Protein AF-A0A7V3HII3-F1 (afdb_monomer_lite)

Radius of gyration: 33.47 Å; chains: 1; bounding box: 57×45×123 Å

Secondary structure (DSSP, 8-state):
--HHHHHHHHHHHHHHHHS--HHHHHHHHHHHHHHHHHHHHHHHHHHHHHHHHHHHHHHHHHHHHHHTT--TTSHHHHHHHHHHHHHHHHHHHHHHHHHHTTTS--TT---HHHHHHHHHHHHHHHHHHHHHSPPSPPPPTTSTTHHHHHHHHHHHHHHHHHHHHHHHHHHHHHHHHHTTTTTT--HHHHHHHHHHHHHHHHHHHHHHHHHHHHHHHHHHHHHHHHHHHHHHTTS-TTEEEEEEE--TTS-EEEEEEETT--EEEEEEE---SBEEEETTEEEETTEE-SS-HHHHHHHHHHHHHHHHHHHHS----EEEEEEESSSB--TT-EETTEEEEEGGGHHHHHHS-----HHHHHTHHHHHHHHHSPPP-

Foldseek 3Di:
DPPVVVVVVVVVVVCCVPVDPVVVVVVVVVVVVLVVLAVLLVLLLVLQVQLLVLLVVLLVQLVVCVVVVPQLPDCSLVVSLVSLVSSLVSNVVSLVSCVVNVPHCHPVNDDNLVSLVSSLVSVLSSLVSVVSRDDRDADDPFAFLRVLLVVLRVLVVVLSVVLSVLSVVLSVLVVCLVCCVVVVNPPVNNVVSVVVSVVSVVVNVVSNVVSVVVSVQSVLQSVQRNLLRVLQVPLDDQKDKTAFFDDPLGTQGIWIAGLLGAIEGEDEDSDEAEWDDDAQFIDGNNHGDPDTVSVSQVVVLVRLQVLCCVQPVDRWDYAAEYEHAHYHYDPADDHPRHHYYYSVCVSVVVPDDDHHHSSNVVCVVSSNCSRPDDPDD

Sequence (377 aa):
MSDLLWVEMAWYTYWDEVFRPKFWQEEIMVSLKELLADILGLLRGILSILGVLSVGMALLGALIYRLAGLDPRKRQWGNIREMTLLGLLAGVLGLIGQVLGASVKDLLGLPLEVLLILWGLTAIIGLFVLMLIPPRPAPAPTEAGASTRAMAERRMKNLIKVLLVGFAILLVLLSFLVKSQALGIGGIGMFVLLLIIRMGAEFLDKIARRGERAVRRAEKGAYAEEQVGRVLERLGEDFFVIHDIESPYGNIDHLVITREGRIFLLETKSHRGKVTAAGDSILLNGHPMEKDPIEQVLRNVFWLKGRLREVVGREPWVEGIVVFSRALVPKDLIVRGVRVQNLRYLEPILRAKGQGDSYLWESRELIWQALKAKPPK

Structure (mmCIF, N/CA/C/O backbone):
data_AF-A0A7V3HII3-F1
#
_entry.id   AF-A0A7V3HII3-F1
#
loop_
_atom_site.group_PDB
_atom_site.id
_atom_site.type_symbol
_atom_site.label_atom_id
_atom_site.label_alt_id
_atom_site.label_comp_id
_atom_site.label_asym_id
_atom_site.label_entity_id
_atom_site.label_seq_id
_atom_site.pdbx_PDB_ins_code
_atom_site.Cartn_x
_atom_site.Cartn_y
_atom_site.Cartn_z
_atom_site.occupancy
_atom_site.B_iso_or_equiv
_atom_site.auth_seq_id
_atom_site.auth_comp_id
_atom_site.auth_asym_id
_atom_site.auth_atom_id
_atom_site.pdbx_PDB_model_num
ATOM 1 N N . MET A 1 1 ? -19.065 23.161 -89.271 1.00 52.19 1 MET A N 1
ATOM 2 C CA . MET A 1 1 ? -18.740 22.376 -88.054 1.00 52.19 1 MET A CA 1
ATOM 3 C C . MET A 1 1 ? -17.234 22.084 -87.949 1.00 52.19 1 MET A C 1
ATOM 5 O O . MET A 1 1 ? -16.851 21.118 -87.309 1.00 52.19 1 MET A O 1
ATOM 9 N N . SER A 1 2 ? -16.384 22.915 -88.567 1.00 56.84 2 SER A N 1
ATOM 10 C CA . SER A 1 2 ? -14.920 22.771 -88.610 1.00 56.84 2 SER A CA 1
ATOM 11 C C . SER A 1 2 ? -14.188 23.814 -87.765 1.00 56.84 2 SER A C 1
ATOM 13 O O . SER A 1 2 ? -13.071 23.558 -87.343 1.00 56.84 2 SER A O 1
ATOM 15 N N . ASP A 1 3 ? -14.818 24.953 -87.466 1.00 50.69 3 ASP A N 1
ATOM 16 C CA . ASP A 1 3 ? -14.082 26.111 -86.935 1.00 50.69 3 ASP A CA 1
ATOM 17 C C . ASP A 1 3 ? -14.093 26.188 -85.400 1.00 50.69 3 ASP A C 1
ATOM 19 O O . ASP A 1 3 ? -13.239 26.842 -84.814 1.00 50.69 3 ASP A O 1
ATOM 23 N N . LEU A 1 4 ? -14.994 25.459 -84.723 1.00 51.41 4 LEU A N 1
ATOM 24 C CA . LEU A 1 4 ? -14.995 25.369 -83.254 1.00 51.41 4 LEU A CA 1
ATOM 25 C C . LEU A 1 4 ? -13.929 24.403 -82.706 1.00 51.41 4 LEU A C 1
ATOM 27 O O . LEU A 1 4 ? -13.371 24.655 -81.643 1.00 51.41 4 LEU A O 1
ATOM 31 N N . LEU A 1 5 ? -13.603 23.333 -83.440 1.00 52.47 5 LEU A N 1
ATOM 32 C CA . LEU A 1 5 ? -12.605 22.340 -83.016 1.00 52.47 5 LEU A CA 1
ATOM 33 C C . LEU A 1 5 ? -11.172 22.897 -83.039 1.00 52.47 5 LEU A C 1
ATOM 35 O O . LEU A 1 5 ? -10.353 22.519 -82.206 1.00 52.47 5 LEU A O 1
ATOM 39 N N . TRP A 1 6 ? -10.875 23.837 -83.942 1.00 54.56 6 TRP A N 1
ATOM 40 C CA . TRP A 1 6 ? -9.560 24.482 -84.012 1.00 54.56 6 TRP A CA 1
ATOM 41 C C . TRP A 1 6 ? -9.321 25.489 -82.883 1.00 54.56 6 TRP A C 1
ATOM 43 O O . TRP A 1 6 ? -8.192 25.610 -82.411 1.00 54.56 6 TRP A O 1
ATOM 53 N N . VAL A 1 7 ? -10.369 26.167 -82.406 1.00 59.28 7 VAL A N 1
ATOM 54 C CA . VAL A 1 7 ? -10.256 27.114 -81.287 1.00 59.28 7 VAL A CA 1
ATOM 55 C C . VAL A 1 7 ? -10.093 26.377 -79.954 1.00 59.28 7 VAL A C 1
ATOM 57 O O . VAL A 1 7 ? -9.258 26.782 -79.148 1.00 59.28 7 VAL A O 1
ATOM 60 N N . GLU A 1 8 ? -10.792 25.256 -79.739 1.00 54.41 8 GLU A N 1
ATOM 61 C CA . GLU A 1 8 ? -10.582 24.427 -78.541 1.00 54.41 8 GLU A CA 1
ATOM 62 C C . GLU A 1 8 ? -9.209 23.742 -78.526 1.00 54.41 8 GLU A C 1
ATOM 64 O O . GLU A 1 8 ? -8.548 23.753 -77.488 1.00 54.41 8 GLU A O 1
ATOM 69 N N . MET A 1 9 ? -8.728 23.209 -79.659 1.00 56.19 9 MET A N 1
ATOM 70 C CA . MET A 1 9 ? -7.390 22.604 -79.718 1.00 56.19 9 MET A CA 1
ATOM 71 C C . MET A 1 9 ? -6.275 23.628 -79.491 1.00 56.19 9 MET A C 1
ATOM 73 O O . MET A 1 9 ? -5.369 23.349 -78.710 1.00 56.19 9 MET A O 1
ATOM 77 N N . ALA A 1 10 ? -6.355 24.810 -80.114 1.00 59.41 10 ALA A N 1
ATOM 78 C CA . ALA A 1 10 ? -5.353 25.860 -79.943 1.00 59.41 10 ALA A CA 1
ATOM 79 C C . ALA A 1 10 ? -5.325 26.403 -78.506 1.00 59.41 10 ALA A C 1
ATOM 81 O O . ALA A 1 10 ? -4.248 26.680 -77.974 1.00 59.41 10 ALA A O 1
ATOM 82 N N . TRP A 1 11 ? -6.489 26.502 -77.852 1.00 55.56 11 TRP A N 1
ATOM 83 C CA . TRP A 1 11 ? -6.582 26.916 -76.452 1.00 55.56 11 TRP A CA 1
ATOM 84 C C . TRP A 1 11 ? -5.991 25.871 -75.499 1.00 55.56 11 TRP A C 1
ATOM 86 O O . TRP A 1 11 ? -5.287 26.241 -74.562 1.00 55.56 11 TRP A O 1
ATOM 96 N N . TYR A 1 12 ? -6.204 24.576 -75.762 1.00 53.09 12 TYR A N 1
ATOM 97 C CA . TYR A 1 12 ? -5.646 23.492 -74.947 1.00 53.09 12 TYR A CA 1
ATOM 98 C C . TYR A 1 12 ? -4.119 23.374 -75.086 1.00 53.09 12 TYR A C 1
ATOM 100 O O . TYR A 1 12 ? -3.435 23.214 -74.078 1.00 53.09 12 TYR A O 1
ATOM 108 N N . THR A 1 13 ? -3.560 23.520 -76.294 1.00 59.03 13 THR A N 1
ATOM 109 C CA . THR A 1 13 ? -2.096 23.533 -76.495 1.00 59.03 13 THR A CA 1
ATOM 110 C C . THR A 1 13 ? -1.434 24.789 -75.931 1.00 59.03 13 THR A C 1
ATOM 112 O O . THR A 1 13 ? -0.375 24.688 -75.319 1.00 59.03 13 THR A O 1
ATOM 115 N N . TYR A 1 14 ? -2.072 25.959 -76.057 1.00 58.00 14 TYR A N 1
ATOM 116 C CA . TYR A 1 14 ? -1.549 27.204 -75.486 1.00 58.00 14 TYR A CA 1
ATOM 117 C C . TYR A 1 14 ? -1.558 27.172 -73.951 1.00 58.00 14 TYR A C 1
ATOM 119 O O . TYR A 1 14 ? -0.602 27.606 -73.314 1.00 58.00 14 TYR A O 1
ATOM 127 N N . TRP A 1 15 ? -2.599 26.604 -73.332 1.00 52.06 15 TRP A N 1
ATOM 128 C CA . TRP A 1 15 ? -2.638 26.439 -71.878 1.00 52.06 15 TRP A CA 1
ATOM 129 C C . TRP A 1 15 ? -1.616 25.419 -71.357 1.00 52.06 15 TRP A C 1
ATOM 131 O O . TRP A 1 15 ? -1.012 25.667 -70.315 1.00 52.06 15 TRP A O 1
ATOM 141 N N . ASP A 1 16 ? -1.370 24.310 -72.060 1.00 55.31 16 ASP A N 1
ATOM 142 C CA . ASP A 1 16 ? -0.422 23.283 -71.595 1.00 55.31 16 ASP A CA 1
ATOM 143 C C . ASP A 1 16 ? 1.056 23.694 -71.806 1.00 55.31 16 ASP A C 1
ATOM 145 O O . ASP A 1 16 ? 1.913 23.296 -71.019 1.00 55.31 16 ASP A O 1
ATOM 149 N N . GLU A 1 17 ? 1.370 24.560 -72.782 1.00 57.12 17 GLU A N 1
ATOM 150 C CA . GLU A 1 17 ? 2.717 25.146 -72.951 1.00 57.12 17 GLU A CA 1
ATOM 151 C C . GLU A 1 17 ? 2.989 26.336 -72.016 1.00 57.12 17 GLU A C 1
ATOM 153 O O . GLU A 1 17 ? 4.105 26.482 -71.515 1.00 57.12 17 GLU A O 1
ATOM 158 N N . VAL A 1 18 ? 1.986 27.177 -71.738 1.00 57.38 18 VAL A N 1
ATOM 159 C CA . VAL A 1 18 ? 2.165 28.397 -70.926 1.00 57.38 18 VAL A CA 1
ATOM 160 C C . VAL A 1 18 ? 2.066 28.119 -69.420 1.00 57.38 18 VAL A C 1
ATOM 162 O O . VAL A 1 18 ? 2.774 28.750 -68.637 1.00 57.38 18 VAL A O 1
ATOM 165 N N . PHE A 1 19 ? 1.230 27.164 -68.988 1.00 52.34 19 PHE A N 1
ATOM 166 C CA . PHE A 1 19 ? 0.984 26.893 -67.560 1.00 52.34 19 PHE A CA 1
ATOM 167 C C . PHE A 1 19 ? 1.615 25.611 -67.018 1.00 52.34 19 PHE A C 1
ATOM 169 O O . PHE A 1 19 ? 1.491 25.329 -65.821 1.00 52.34 19 PHE A O 1
ATOM 176 N N . ARG A 1 20 ? 2.346 24.857 -67.842 1.00 53.59 20 ARG A N 1
ATOM 177 C CA . ARG A 1 20 ? 3.056 23.657 -67.397 1.00 53.59 20 ARG A CA 1
ATOM 178 C C . ARG A 1 20 ? 4.571 23.799 -67.548 1.00 53.59 20 ARG A C 1
ATOM 180 O O . ARG A 1 20 ? 5.195 23.011 -68.261 1.00 53.59 20 ARG A O 1
ATOM 187 N N . PRO A 1 21 ? 5.230 24.722 -66.820 1.00 55.31 21 PRO A N 1
ATOM 188 C CA . PRO A 1 21 ? 6.665 24.626 -66.665 1.00 55.31 21 PRO A CA 1
ATOM 189 C C . PRO A 1 21 ? 6.956 23.438 -65.737 1.00 55.31 21 PRO A C 1
ATOM 191 O O . PRO A 1 21 ? 7.185 23.601 -64.539 1.00 55.31 21 PRO A O 1
ATOM 194 N N . LYS A 1 22 ? 6.939 22.217 -66.288 1.00 54.06 22 LYS A N 1
ATOM 195 C CA . LYS A 1 22 ? 7.401 20.997 -65.603 1.00 54.06 22 LYS A CA 1
ATOM 196 C C . LYS A 1 22 ? 8.777 21.221 -64.973 1.00 54.06 22 LYS A C 1
ATOM 198 O O . LYS A 1 22 ? 9.022 20.761 -63.868 1.00 54.06 22 LYS A O 1
ATOM 203 N N . PHE A 1 23 ? 9.612 22.012 -65.646 1.00 51.09 23 PHE A N 1
ATOM 204 C CA . PHE A 1 23 ? 10.942 22.394 -65.191 1.00 51.09 23 PHE A CA 1
ATOM 205 C C . PHE A 1 23 ? 10.917 23.192 -63.876 1.00 51.09 23 PHE A C 1
ATOM 207 O O . PHE A 1 23 ? 11.574 22.809 -62.916 1.00 51.09 23 PHE A O 1
ATOM 214 N N . TRP A 1 24 ? 10.080 24.234 -63.781 1.00 53.16 24 TRP A N 1
ATOM 215 C CA . TRP A 1 24 ? 9.967 25.047 -62.564 1.00 53.16 24 TRP A CA 1
ATOM 216 C C . TRP A 1 24 ? 9.279 24.296 -61.423 1.00 53.16 24 TRP A C 1
ATOM 218 O O . TRP A 1 24 ? 9.654 24.466 -60.268 1.00 53.16 24 TRP A O 1
ATOM 228 N N . GLN A 1 25 ? 8.292 23.441 -61.716 1.00 59.06 25 GLN A N 1
ATOM 229 C CA . GLN A 1 25 ? 7.676 22.610 -60.680 1.00 59.06 25 GLN A CA 1
ATOM 230 C C . GLN A 1 25 ? 8.650 21.567 -60.124 1.00 59.06 25 GLN A C 1
ATOM 232 O O . GLN A 1 25 ? 8.651 21.347 -58.919 1.00 59.06 25 GLN A O 1
ATOM 237 N N . GLU A 1 26 ? 9.495 20.951 -60.951 1.00 60.66 26 GLU A N 1
ATOM 238 C CA . GLU A 1 26 ? 10.495 19.989 -60.477 1.00 60.66 26 GLU A CA 1
ATOM 239 C C . GLU A 1 26 ? 11.615 20.669 -59.676 1.00 60.66 26 GLU A C 1
ATOM 241 O O . GLU A 1 26 ? 11.907 20.211 -58.573 1.00 60.66 26 GLU A O 1
ATOM 246 N N . GLU A 1 27 ? 12.167 21.796 -60.137 1.00 68.69 27 GLU A N 1
ATOM 247 C CA . GLU A 1 27 ? 13.209 22.547 -59.410 1.00 68.69 27 GLU A CA 1
ATOM 248 C C . GLU A 1 27 ? 12.710 23.112 -58.074 1.00 68.69 27 GLU A C 1
ATOM 250 O O . GLU A 1 27 ? 13.368 22.951 -57.044 1.00 68.69 27 GLU A O 1
ATOM 255 N N . ILE A 1 28 ? 11.514 23.714 -58.054 1.00 71.38 28 ILE A N 1
ATOM 256 C CA . ILE A 1 28 ? 10.907 24.228 -56.819 1.00 71.38 28 ILE A CA 1
ATOM 257 C C . ILE A 1 28 ? 10.617 23.071 -55.861 1.00 71.38 28 ILE A C 1
ATOM 259 O O . ILE A 1 28 ? 10.887 23.185 -54.669 1.00 71.38 28 ILE A O 1
ATOM 263 N N . MET A 1 29 ? 10.111 21.938 -56.355 1.00 67.81 29 MET A N 1
ATOM 264 C CA . MET A 1 29 ? 9.840 20.771 -55.512 1.00 67.81 29 MET A CA 1
ATOM 265 C C . MET A 1 29 ? 11.118 20.108 -54.988 1.00 67.81 29 MET A C 1
ATOM 267 O O . MET A 1 29 ? 11.094 19.573 -53.881 1.00 67.81 29 MET A O 1
ATOM 271 N N . VAL A 1 30 ? 12.222 20.129 -55.739 1.00 73.50 30 VAL A N 1
ATOM 272 C CA . VAL A 1 30 ? 13.539 19.662 -55.274 1.00 73.50 30 VAL A CA 1
ATOM 273 C C . VAL A 1 30 ? 14.084 20.602 -54.200 1.00 73.50 30 VAL A C 1
ATOM 275 O O . VAL A 1 30 ? 14.392 20.138 -53.105 1.00 73.50 30 VAL A O 1
ATOM 278 N N . SER A 1 31 ? 14.079 21.915 -54.440 1.00 78.38 31 SER A N 1
ATOM 279 C CA . SER A 1 31 ? 14.526 22.917 -53.462 1.00 78.38 31 SER A CA 1
ATOM 280 C C . SER A 1 31 ? 13.688 22.895 -52.176 1.00 78.38 31 SER A C 1
ATOM 282 O O . SER A 1 31 ? 14.228 22.953 -51.072 1.00 78.38 31 SER A O 1
ATOM 284 N N . LEU A 1 32 ? 12.366 22.718 -52.283 1.00 75.62 32 LEU A N 1
ATOM 285 C CA . LEU A 1 32 ? 11.482 22.598 -51.122 1.00 75.62 32 LEU A CA 1
ATOM 286 C C . LEU A 1 32 ? 11.749 21.308 -50.333 1.00 75.62 32 LEU A C 1
ATOM 288 O O . LEU A 1 32 ? 11.683 21.316 -49.106 1.00 75.62 32 LEU A O 1
ATOM 292 N N . LYS A 1 33 ? 12.055 20.198 -51.020 1.00 76.38 33 LYS A N 1
ATOM 293 C CA . LYS A 1 33 ? 12.444 18.930 -50.381 1.00 76.38 33 LYS A CA 1
ATOM 294 C C . LYS A 1 33 ? 13.778 19.054 -49.650 1.00 76.38 33 LYS A C 1
ATOM 296 O O . LYS A 1 33 ? 13.877 18.539 -48.541 1.00 76.38 33 LYS A O 1
ATOM 301 N N . GLU A 1 34 ? 14.761 19.733 -50.234 1.00 77.88 34 GLU A N 1
ATOM 302 C CA . GLU A 1 34 ? 16.060 20.003 -49.604 1.00 77.88 34 GLU A CA 1
ATOM 303 C C . GLU A 1 34 ? 15.912 20.917 -48.382 1.00 77.88 34 GLU A C 1
ATOM 305 O O . GLU A 1 34 ? 16.383 20.583 -47.298 1.00 77.88 34 GLU A O 1
ATOM 310 N N . LEU A 1 35 ? 15.142 22.002 -48.502 1.00 77.25 35 LEU A N 1
ATOM 311 C CA . LEU A 1 35 ? 14.843 22.898 -47.384 1.00 77.25 35 LEU A CA 1
ATOM 312 C C . LEU A 1 35 ? 14.106 22.169 -46.245 1.00 77.25 35 LEU A C 1
ATOM 314 O O . LEU A 1 35 ? 14.447 22.319 -45.072 1.00 77.25 35 LEU A O 1
ATOM 318 N N . LEU A 1 36 ? 13.092 21.360 -46.572 1.00 75.31 36 LEU A N 1
ATOM 319 C CA . LEU A 1 36 ? 12.364 20.554 -45.587 1.00 75.31 36 LEU A CA 1
ATOM 320 C C . LEU A 1 36 ? 13.270 19.511 -44.932 1.00 75.31 36 LEU A C 1
ATOM 322 O O . LEU A 1 36 ? 13.159 19.282 -43.727 1.00 75.31 36 LEU A O 1
ATOM 326 N N . ALA A 1 37 ? 14.160 18.891 -45.704 1.00 72.00 37 ALA A N 1
ATOM 327 C CA . ALA A 1 37 ? 15.158 17.967 -45.195 1.00 72.00 37 ALA A CA 1
ATOM 328 C C . ALA A 1 37 ? 16.065 18.659 -44.167 1.00 72.00 37 ALA A C 1
ATOM 330 O O . ALA A 1 37 ? 16.159 18.169 -43.042 1.00 72.00 37 ALA A O 1
ATOM 331 N N . ASP A 1 38 ? 16.625 19.825 -44.490 1.00 74.06 38 ASP A N 1
ATOM 332 C CA . ASP A 1 38 ? 17.500 20.589 -43.594 1.00 74.06 38 ASP A CA 1
ATOM 333 C C . ASP A 1 38 ? 16.783 21.045 -42.315 1.00 74.06 38 ASP A C 1
ATOM 335 O O . ASP A 1 38 ? 17.309 20.879 -41.210 1.00 74.06 38 ASP A O 1
ATOM 339 N N . ILE A 1 39 ? 15.546 21.543 -42.431 1.00 77.44 39 ILE A N 1
ATOM 340 C CA . ILE A 1 39 ? 14.723 21.931 -41.274 1.00 77.44 39 ILE A CA 1
ATOM 341 C C . ILE A 1 39 ? 14.464 20.723 -40.367 1.00 77.44 39 ILE A C 1
ATOM 343 O O . ILE A 1 39 ? 14.595 20.820 -39.143 1.00 77.44 39 ILE A O 1
ATOM 347 N N . LEU A 1 40 ? 14.117 19.569 -40.944 1.00 72.62 40 LEU A N 1
ATOM 348 C CA . LEU A 1 40 ? 13.891 18.341 -40.184 1.00 72.62 40 LEU A CA 1
ATOM 349 C C . LEU A 1 40 ? 15.184 17.829 -39.535 1.00 72.62 40 LEU A C 1
ATOM 351 O O . LEU A 1 40 ? 15.140 17.385 -38.387 1.00 72.62 40 LEU A O 1
ATOM 355 N N . GLY A 1 41 ? 16.326 17.914 -40.221 1.00 69.25 41 GLY A N 1
ATOM 356 C CA . GLY A 1 41 ? 17.641 17.572 -39.671 1.00 69.25 41 GLY A CA 1
ATOM 357 C C . GLY A 1 41 ? 18.008 18.438 -38.466 1.00 69.25 41 GLY A C 1
ATOM 358 O O . GLY A 1 41 ? 18.381 17.922 -37.408 1.00 69.25 41 GLY A O 1
ATOM 359 N N . LEU A 1 42 ? 17.803 19.749 -38.584 1.00 75.25 42 LEU A N 1
ATOM 360 C CA . LEU A 1 42 ? 18.062 20.716 -37.522 1.00 75.25 42 LEU A CA 1
ATOM 361 C C . LEU A 1 42 ? 17.140 20.496 -36.313 1.00 75.25 42 LEU A C 1
ATOM 363 O O . LEU A 1 42 ? 17.613 20.448 -35.176 1.00 75.25 42 LEU A O 1
ATOM 367 N N . LEU A 1 43 ? 15.843 20.264 -36.544 1.00 75.31 43 LEU A N 1
ATOM 368 C CA . LEU A 1 43 ? 14.875 19.969 -35.484 1.00 75.31 43 LEU A CA 1
ATOM 369 C C . LEU A 1 43 ? 15.263 18.710 -34.690 1.00 75.31 43 LEU A C 1
ATOM 371 O O . LEU A 1 43 ? 15.206 18.704 -33.460 1.00 75.31 43 LEU A O 1
ATOM 375 N N . ARG A 1 44 ? 15.696 17.646 -35.376 1.00 73.38 44 ARG A N 1
ATOM 376 C CA . ARG A 1 44 ? 16.127 16.386 -34.741 1.00 73.38 44 ARG A CA 1
ATOM 377 C C . ARG A 1 44 ? 17.391 16.561 -33.906 1.00 73.38 44 ARG A C 1
ATOM 379 O O . ARG A 1 44 ? 17.459 16.035 -32.792 1.00 73.38 44 ARG A O 1
ATOM 386 N N . GLY A 1 45 ? 18.367 17.316 -34.414 1.00 68.62 45 GLY A N 1
ATOM 387 C CA . GLY A 1 45 ? 19.585 17.656 -33.676 1.00 68.62 45 GLY A CA 1
ATOM 388 C C . GLY A 1 45 ? 19.282 18.451 -32.404 1.00 68.62 45 GLY A C 1
ATOM 389 O O . GLY A 1 45 ? 19.779 18.114 -31.330 1.00 68.62 45 GLY A O 1
ATOM 390 N N . ILE A 1 46 ? 18.387 19.438 -32.496 1.00 77.75 46 ILE A N 1
ATOM 391 C CA . ILE A 1 46 ? 17.936 20.235 -31.347 1.00 77.75 46 ILE A CA 1
ATOM 392 C C . ILE A 1 46 ? 17.220 19.364 -30.314 1.00 77.75 46 ILE A C 1
ATOM 394 O O . ILE A 1 46 ? 17.574 19.410 -29.137 1.00 77.75 46 ILE A O 1
ATOM 398 N N . LEU A 1 47 ? 16.250 18.543 -30.732 1.00 76.06 47 LEU A N 1
ATOM 399 C CA . LEU A 1 47 ? 15.543 17.623 -29.830 1.00 76.06 47 LEU A CA 1
ATOM 400 C C . LEU A 1 47 ? 16.513 16.682 -29.116 1.00 76.06 47 LEU A C 1
ATOM 402 O O . LEU A 1 47 ? 16.351 16.404 -27.925 1.00 76.06 47 LEU A O 1
ATOM 406 N N . SER A 1 48 ? 17.555 16.256 -29.829 1.00 70.81 48 SER A N 1
ATOM 407 C CA . SER A 1 48 ? 18.562 15.374 -29.273 1.00 70.81 48 SER A CA 1
ATOM 408 C C . SER A 1 48 ? 19.396 16.059 -28.183 1.00 70.81 48 SER A C 1
ATOM 410 O O . SER A 1 48 ? 19.526 15.552 -27.068 1.00 70.81 48 SER A O 1
ATOM 412 N N . ILE A 1 49 ? 19.910 17.254 -28.467 1.00 76.25 49 ILE A N 1
ATOM 413 C CA . ILE A 1 49 ? 20.686 18.046 -27.503 1.00 76.25 49 ILE A CA 1
ATOM 414 C C . ILE A 1 49 ? 19.826 18.412 -26.285 1.00 76.25 49 ILE A C 1
ATOM 416 O O . ILE A 1 49 ? 20.270 18.272 -25.145 1.00 76.25 49 ILE A O 1
ATOM 420 N N . LEU A 1 50 ? 18.573 18.818 -26.511 1.00 78.62 50 LEU A N 1
ATOM 421 C CA . LEU A 1 50 ? 17.628 19.145 -25.443 1.00 78.62 50 LEU A CA 1
ATOM 422 C C . LEU A 1 50 ? 17.365 17.951 -24.523 1.00 78.62 50 LEU A C 1
ATOM 424 O O . LEU A 1 50 ? 17.300 18.131 -23.307 1.00 78.62 50 LEU A O 1
ATOM 428 N N . GLY A 1 51 ? 17.246 16.738 -25.068 1.00 74.44 51 GLY A N 1
ATOM 429 C CA . GLY A 1 51 ? 17.048 15.543 -24.253 1.00 74.44 51 GLY A CA 1
ATOM 430 C C . GLY A 1 51 ? 18.241 15.245 -23.338 1.00 74.44 51 GLY A C 1
ATOM 431 O O . GLY A 1 51 ? 18.046 15.035 -22.138 1.00 74.44 51 GLY A O 1
ATOM 432 N N . VAL A 1 52 ? 19.471 15.319 -23.864 1.00 75.81 52 VAL A N 1
ATOM 433 C CA . VAL A 1 52 ? 20.708 15.120 -23.082 1.00 75.81 52 VAL A CA 1
ATOM 434 C C . VAL A 1 52 ? 20.848 16.182 -21.991 1.00 75.81 52 VAL A C 1
ATOM 436 O O . VAL A 1 52 ? 21.051 15.847 -20.822 1.00 75.81 52 VAL A O 1
ATOM 439 N N . LEU A 1 53 ? 20.690 17.461 -22.346 1.00 82.94 53 LEU A N 1
ATOM 440 C CA . LEU A 1 53 ? 20.794 18.571 -21.396 1.00 82.94 53 LEU A CA 1
ATOM 441 C C . LEU A 1 53 ? 19.727 18.482 -20.303 1.00 82.94 53 LEU A C 1
ATOM 443 O O . LEU A 1 53 ? 20.034 18.686 -19.131 1.00 82.94 53 LEU A O 1
ATOM 447 N N . SER A 1 54 ? 18.487 18.140 -20.658 1.00 81.19 54 SER A N 1
ATOM 448 C CA . SER A 1 54 ? 17.386 18.047 -19.697 1.00 81.19 54 SER A CA 1
ATOM 449 C C . SER A 1 54 ? 17.613 16.925 -18.680 1.00 81.19 54 SER A C 1
ATOM 451 O O . SER A 1 54 ? 17.476 17.145 -17.475 1.00 81.19 54 SER A O 1
ATOM 453 N N . VAL A 1 55 ? 18.058 15.746 -19.133 1.00 77.25 55 VAL A N 1
ATOM 454 C CA . VAL A 1 55 ? 18.418 14.636 -18.236 1.00 77.25 55 VAL A CA 1
ATOM 455 C C . VAL A 1 55 ? 19.648 14.971 -17.384 1.00 77.25 55 VAL A C 1
ATOM 457 O O . VAL A 1 55 ? 19.650 14.688 -16.186 1.00 77.25 55 VAL A O 1
ATOM 460 N N . GLY A 1 56 ? 20.669 15.617 -17.957 1.00 75.12 56 GLY A N 1
ATOM 461 C CA . GLY A 1 56 ? 21.857 16.064 -17.222 1.00 75.12 56 GLY A CA 1
ATOM 462 C C . GLY A 1 56 ? 21.528 17.083 -16.124 1.00 75.12 56 GLY A C 1
ATOM 463 O O . GLY A 1 56 ? 21.973 16.941 -14.985 1.00 75.12 56 GLY A O 1
ATOM 464 N N . MET A 1 57 ? 20.673 18.061 -16.426 1.00 82.56 57 MET A N 1
ATOM 465 C CA . MET A 1 57 ? 20.180 19.035 -15.446 1.00 82.56 57 MET A CA 1
ATOM 466 C C . MET A 1 57 ? 19.323 18.375 -14.364 1.00 82.56 57 MET A C 1
ATOM 468 O O . MET A 1 57 ? 19.444 18.719 -13.186 1.00 82.56 57 MET A O 1
ATOM 472 N N . ALA A 1 58 ? 18.491 17.398 -14.731 1.00 78.62 58 ALA A N 1
ATOM 473 C CA . ALA A 1 58 ? 17.706 16.637 -13.768 1.00 78.62 58 ALA A CA 1
ATOM 474 C C . ALA A 1 58 ? 18.596 15.801 -12.828 1.00 78.62 58 ALA A C 1
ATOM 476 O O . ALA A 1 58 ? 18.317 15.733 -11.631 1.00 78.62 58 ALA A O 1
ATOM 477 N N . LEU A 1 59 ? 19.695 15.227 -13.334 1.00 76.19 59 LEU A N 1
ATOM 478 C CA . LEU A 1 59 ? 20.695 14.527 -12.523 1.00 76.19 59 LEU A CA 1
ATOM 479 C C . LEU A 1 59 ? 21.366 15.465 -11.524 1.00 76.19 59 LEU A C 1
ATOM 481 O O . LEU A 1 59 ? 21.420 15.152 -10.333 1.00 76.19 59 LEU A O 1
ATOM 485 N N . LEU A 1 60 ? 21.844 16.616 -12.000 1.00 78.94 60 LEU A N 1
ATOM 486 C CA . LEU A 1 60 ? 22.486 17.618 -11.156 1.00 78.94 60 LEU A CA 1
ATOM 487 C C . LEU A 1 60 ? 21.529 18.099 -10.056 1.00 78.94 60 LEU A C 1
ATOM 489 O O . LEU A 1 60 ? 21.886 18.104 -8.880 1.00 78.94 60 LEU A O 1
ATOM 493 N N . GLY A 1 61 ? 20.285 18.422 -10.420 1.00 76.94 61 GLY A N 1
ATOM 494 C CA . GLY A 1 61 ? 19.251 18.831 -9.471 1.00 76.94 61 GLY A CA 1
ATOM 495 C C . GLY A 1 61 ? 18.921 17.744 -8.446 1.00 76.94 61 GLY A C 1
ATOM 496 O O . GLY A 1 61 ? 18.853 18.030 -7.252 1.00 76.94 61 GLY A O 1
ATOM 497 N N . ALA A 1 62 ? 18.790 16.485 -8.878 1.00 74.50 62 ALA A N 1
ATOM 498 C CA . ALA A 1 62 ? 18.546 15.358 -7.980 1.00 74.50 62 ALA A CA 1
ATOM 499 C C . ALA A 1 62 ? 19.697 15.141 -6.983 1.00 74.50 62 ALA A C 1
ATOM 501 O O . ALA A 1 62 ? 19.443 14.898 -5.802 1.00 74.50 62 ALA A O 1
ATOM 502 N N . LEU A 1 63 ? 20.952 15.253 -7.432 1.00 72.12 63 LEU A N 1
ATOM 503 C CA . LEU A 1 63 ? 22.138 15.163 -6.573 1.00 72.12 63 LEU A CA 1
ATOM 504 C C . LEU A 1 63 ? 22.181 16.300 -5.551 1.00 72.12 63 LEU A C 1
ATOM 506 O O . LEU A 1 63 ? 22.336 16.032 -4.361 1.00 72.12 63 LEU A O 1
ATOM 510 N N . ILE A 1 64 ? 21.978 17.547 -5.991 1.00 78.88 64 ILE A N 1
ATOM 511 C CA . ILE A 1 64 ? 21.959 18.725 -5.112 1.00 78.88 64 ILE A CA 1
ATOM 512 C C . ILE A 1 64 ? 20.873 18.578 -4.047 1.00 78.88 64 ILE A C 1
ATOM 514 O O . ILE A 1 64 ? 21.151 18.739 -2.862 1.00 78.88 64 ILE A O 1
ATOM 518 N N . TYR A 1 65 ? 19.645 18.231 -4.436 1.00 82.19 65 TYR A N 1
ATOM 519 C CA . TYR A 1 65 ? 18.543 18.080 -3.483 1.00 82.19 65 TYR A CA 1
ATOM 520 C C . TYR A 1 65 ? 18.785 16.954 -2.487 1.00 82.19 65 TYR A C 1
ATOM 522 O O . TYR A 1 65 ? 18.416 17.077 -1.319 1.00 82.19 65 TYR A O 1
ATOM 530 N N . ARG A 1 66 ? 19.432 15.873 -2.926 1.00 74.31 66 ARG A N 1
ATOM 531 C CA . ARG A 1 66 ? 19.775 14.756 -2.053 1.00 74.31 66 ARG A CA 1
ATOM 532 C C . ARG A 1 66 ? 20.884 15.115 -1.066 1.00 74.31 66 ARG A C 1
ATOM 534 O O . ARG A 1 66 ? 20.750 14.788 0.108 1.00 74.31 66 ARG A O 1
ATOM 541 N N . LEU A 1 67 ? 21.930 15.813 -1.513 1.00 72.25 67 LEU A N 1
ATOM 542 C CA . LEU A 1 67 ? 23.006 16.314 -0.648 1.00 72.25 67 LEU A CA 1
ATOM 543 C C . LEU A 1 67 ? 22.499 17.368 0.344 1.00 72.25 67 LEU A C 1
ATOM 545 O O . LEU A 1 67 ? 22.917 17.379 1.495 1.00 72.25 67 LEU A O 1
ATOM 549 N N . ALA A 1 68 ? 21.549 18.202 -0.078 1.00 78.81 68 ALA A N 1
ATOM 550 C CA . ALA A 1 68 ? 20.903 19.201 0.767 1.00 78.81 68 ALA A CA 1
ATOM 551 C C . ALA A 1 68 ? 19.830 18.621 1.712 1.00 78.81 68 ALA A C 1
ATOM 553 O O . ALA A 1 68 ? 19.206 19.379 2.452 1.00 78.81 68 ALA A O 1
ATOM 554 N N . GLY A 1 69 ? 19.562 17.307 1.672 1.00 75.81 69 GLY A N 1
ATOM 555 C CA . GLY A 1 69 ? 18.553 16.666 2.522 1.00 75.81 69 GLY A CA 1
ATOM 556 C C . GLY A 1 69 ? 17.124 17.169 2.281 1.00 75.81 69 GLY A C 1
ATOM 557 O O . GLY A 1 69 ? 16.325 17.238 3.213 1.00 75.81 69 GLY A O 1
ATOM 558 N N . LEU A 1 70 ? 16.792 17.567 1.048 1.00 77.81 70 LEU A N 1
ATOM 559 C CA . LEU A 1 70 ? 15.502 18.177 0.731 1.00 77.81 70 LEU A CA 1
ATOM 560 C C . LEU A 1 70 ? 14.344 17.188 0.951 1.00 77.81 70 LEU A C 1
ATOM 562 O O . LEU A 1 70 ? 14.337 16.101 0.369 1.00 77.81 70 LEU A O 1
ATOM 566 N N . ASP A 1 71 ? 13.326 17.602 1.715 1.00 72.62 71 ASP A N 1
ATOM 567 C CA . ASP A 1 71 ? 12.129 16.788 1.979 1.00 72.62 71 ASP A CA 1
ATOM 568 C C . ASP A 1 71 ? 11.515 16.246 0.661 1.00 72.62 71 ASP A C 1
ATOM 570 O O . ASP A 1 71 ? 11.173 17.037 -0.232 1.00 72.62 71 ASP A O 1
ATOM 574 N N . PRO A 1 72 ? 11.336 14.913 0.526 1.00 66.88 72 PRO A N 1
ATOM 575 C CA . PRO A 1 72 ? 10.736 14.276 -0.651 1.00 66.88 72 PRO A CA 1
ATOM 576 C C . PRO A 1 72 ? 9.323 14.767 -0.999 1.00 66.88 72 PRO A C 1
ATOM 578 O O . PRO A 1 72 ? 8.842 14.551 -2.110 1.00 66.88 72 PRO A O 1
ATOM 581 N N . ARG A 1 73 ? 8.619 15.405 -0.055 1.00 63.03 73 ARG A N 1
ATOM 582 C CA . ARG A 1 73 ? 7.257 15.929 -0.250 1.00 63.03 73 ARG A CA 1
ATOM 583 C C . ARG A 1 73 ? 7.223 17.227 -1.050 1.00 63.03 73 ARG A C 1
ATOM 585 O O . ARG A 1 73 ? 6.143 17.630 -1.485 1.00 63.03 73 ARG A O 1
ATOM 592 N N . LYS A 1 74 ? 8.361 17.901 -1.239 1.00 76.56 74 LYS A N 1
ATOM 593 C CA . LYS A 1 74 ? 8.364 19.191 -1.922 1.00 76.56 74 LYS A CA 1
ATOM 594 C C . LYS A 1 74 ? 8.168 19.053 -3.434 1.00 76.56 74 LYS A C 1
ATOM 596 O O . LYS A 1 74 ? 8.640 18.112 -4.071 1.00 76.56 74 LYS A O 1
ATOM 601 N N . ARG A 1 75 ? 7.506 20.055 -4.022 1.00 80.19 75 ARG A N 1
ATOM 602 C CA . ARG A 1 75 ? 7.187 20.133 -5.459 1.00 80.19 75 ARG A CA 1
ATOM 603 C C . ARG A 1 75 ? 8.425 20.004 -6.358 1.00 80.19 75 ARG A C 1
ATOM 605 O O . ARG A 1 75 ? 8.312 19.473 -7.456 1.00 80.19 75 ARG A O 1
ATOM 612 N N . GLN A 1 76 ? 9.598 20.422 -5.879 1.00 81.25 76 GLN A N 1
ATOM 613 C CA . GLN A 1 76 ? 10.870 20.358 -6.602 1.00 81.25 76 GLN A CA 1
ATOM 614 C C . GLN A 1 76 ? 11.204 18.946 -7.115 1.00 81.25 76 GLN A C 1
ATOM 616 O O . GLN A 1 76 ? 11.644 18.806 -8.252 1.00 81.25 76 GLN A O 1
ATOM 621 N N . TRP A 1 77 ? 10.932 17.890 -6.340 1.00 77.75 77 TRP A N 1
ATOM 622 C CA . TRP A 1 77 ? 11.137 16.506 -6.790 1.00 77.75 77 TRP A CA 1
ATOM 623 C C . TRP A 1 77 ? 10.191 16.105 -7.933 1.00 77.75 77 TRP A C 1
ATOM 625 O O . TRP A 1 77 ? 10.566 15.332 -8.814 1.00 77.75 77 TRP A O 1
ATOM 635 N N . GLY A 1 78 ? 8.981 16.675 -7.955 1.00 74.25 78 GLY A N 1
ATOM 636 C CA . GLY A 1 78 ? 8.046 16.554 -9.075 1.00 74.25 78 GLY A CA 1
ATOM 637 C C . GLY A 1 78 ? 8.600 17.183 -10.353 1.00 74.25 78 GLY A C 1
ATOM 638 O O . GLY A 1 78 ? 8.579 16.535 -11.396 1.00 74.25 78 GLY A O 1
ATOM 639 N N . ASN A 1 79 ? 9.186 18.380 -10.248 1.00 83.81 79 ASN A N 1
ATOM 640 C CA . ASN A 1 79 ? 9.813 19.067 -11.380 1.00 83.81 79 ASN A CA 1
ATOM 641 C C . ASN A 1 79 ? 11.008 18.272 -11.942 1.00 83.81 79 ASN A C 1
ATOM 643 O O . ASN A 1 79 ? 11.126 18.137 -13.154 1.00 83.81 79 ASN A O 1
ATOM 647 N N . ILE A 1 80 ? 11.855 17.685 -11.082 1.00 81.81 80 ILE A N 1
ATOM 648 C CA . ILE A 1 80 ? 12.965 16.810 -11.514 1.00 81.81 80 ILE A CA 1
ATOM 649 C C . ILE A 1 80 ? 12.437 15.601 -12.289 1.00 81.81 80 ILE A C 1
ATOM 651 O O . ILE A 1 80 ? 12.974 15.252 -13.341 1.00 81.81 80 ILE A O 1
ATOM 655 N N . ARG A 1 81 ? 11.357 14.974 -11.805 1.00 77.50 81 ARG A N 1
ATOM 656 C CA . ARG A 1 81 ? 10.714 13.853 -12.499 1.00 77.50 81 ARG A CA 1
ATOM 657 C C . ARG A 1 81 ? 10.193 14.269 -13.874 1.00 77.50 81 ARG A C 1
ATOM 659 O O . ARG A 1 81 ? 10.442 13.567 -14.846 1.00 77.50 81 ARG A O 1
ATOM 666 N N . GLU A 1 82 ? 9.473 15.384 -13.951 1.00 77.81 82 GLU A N 1
ATOM 667 C CA . GLU A 1 82 ? 8.911 15.904 -15.203 1.00 77.81 82 GLU A CA 1
ATOM 668 C C . GLU A 1 82 ? 10.007 16.273 -16.205 1.00 77.81 82 GLU A C 1
ATOM 670 O O . GLU A 1 82 ? 9.941 15.829 -17.349 1.00 77.81 82 GLU A O 1
ATOM 675 N N . MET A 1 83 ? 11.057 16.976 -15.768 1.00 81.50 83 MET A N 1
ATOM 676 C CA . MET A 1 83 ? 12.229 17.273 -16.599 1.00 81.50 83 MET A CA 1
ATOM 677 C C . MET A 1 83 ? 12.886 15.998 -17.128 1.00 81.50 83 MET A C 1
ATOM 679 O O . MET A 1 83 ? 13.139 15.896 -18.325 1.00 81.50 83 MET A O 1
ATOM 683 N N . THR A 1 84 ? 13.096 14.997 -16.267 1.00 78.75 84 THR A N 1
ATOM 684 C CA . THR A 1 84 ? 13.692 13.717 -16.680 1.00 78.75 84 THR A CA 1
ATOM 685 C C . THR A 1 84 ? 12.837 13.024 -17.743 1.00 78.75 84 THR A C 1
ATOM 687 O O . THR A 1 84 ? 13.361 12.574 -18.757 1.00 78.75 84 THR A O 1
ATOM 690 N N . LEU A 1 85 ? 11.515 12.959 -17.548 1.00 76.50 85 LEU A N 1
ATOM 691 C CA . LEU A 1 85 ? 10.597 12.317 -18.495 1.00 76.50 85 LEU A CA 1
ATOM 692 C C . LEU A 1 85 ? 10.519 13.066 -19.832 1.00 76.50 85 LEU A C 1
ATOM 694 O O . LEU A 1 85 ? 10.549 12.428 -20.882 1.00 76.50 85 LEU A O 1
ATOM 698 N N . LEU A 1 86 ? 10.456 14.401 -19.802 1.00 79.25 86 LEU A N 1
ATOM 699 C CA . LEU A 1 86 ? 10.463 15.233 -21.007 1.00 79.25 86 LEU A CA 1
ATOM 700 C C . LEU A 1 86 ? 11.791 15.116 -21.763 1.00 79.25 86 LEU A C 1
ATOM 702 O O . LEU A 1 86 ? 11.781 15.014 -22.986 1.00 79.25 86 LEU A O 1
ATOM 706 N N . GLY A 1 87 ? 12.918 15.070 -21.046 1.00 78.81 87 GLY A N 1
ATOM 707 C CA . GLY A 1 87 ? 14.241 14.866 -21.633 1.00 78.81 87 GLY A CA 1
ATOM 708 C C . GLY A 1 87 ? 14.379 13.506 -22.319 1.00 78.81 87 GLY A C 1
ATOM 709 O O . GLY A 1 87 ? 14.825 13.434 -23.462 1.00 78.81 87 GLY A O 1
ATOM 710 N N . LEU A 1 88 ? 13.917 12.433 -21.668 1.00 77.38 88 LEU A N 1
ATOM 711 C CA . LEU A 1 88 ? 13.889 11.093 -22.262 1.00 77.38 88 LEU A CA 1
ATOM 712 C C . LEU A 1 88 ? 12.981 11.029 -23.500 1.00 77.38 88 LEU A C 1
ATOM 714 O O . LEU A 1 88 ? 13.368 10.444 -24.507 1.00 77.38 88 LEU A O 1
ATOM 718 N N . LEU A 1 89 ? 11.799 11.652 -23.452 1.00 77.19 89 LEU A N 1
ATOM 719 C CA . LEU A 1 89 ? 10.863 11.690 -24.580 1.00 77.19 89 LEU A CA 1
ATOM 720 C C . LEU A 1 89 ? 11.432 12.463 -25.777 1.00 77.19 89 LEU A C 1
ATOM 722 O O . LEU A 1 89 ? 11.406 11.953 -26.896 1.00 77.19 89 LEU A O 1
ATOM 726 N N . ALA A 1 90 ? 11.958 13.670 -25.544 1.00 74.44 90 ALA A N 1
ATOM 727 C CA . ALA A 1 90 ? 12.598 14.483 -26.580 1.00 74.44 90 ALA A CA 1
ATOM 728 C C . ALA A 1 90 ? 13.757 13.725 -27.234 1.00 74.44 90 ALA A C 1
ATOM 730 O O . ALA A 1 90 ? 13.908 13.737 -28.455 1.00 74.44 90 ALA A O 1
ATOM 731 N N . GLY A 1 91 ? 14.504 12.982 -26.420 1.00 72.12 91 GLY A N 1
ATOM 732 C CA . GLY A 1 91 ? 15.576 12.127 -26.881 1.00 72.12 91 GLY A CA 1
ATOM 733 C C . GLY A 1 91 ? 15.159 10.981 -27.783 1.00 72.12 91 GLY A C 1
ATOM 734 O O . GLY A 1 91 ? 15.723 10.795 -28.858 1.00 72.12 91 GLY A O 1
ATOM 735 N N . VAL A 1 92 ? 14.123 10.241 -27.382 1.00 71.62 92 VAL A N 1
ATOM 736 C CA . VAL A 1 92 ? 13.549 9.168 -28.205 1.00 71.62 92 VAL A CA 1
ATOM 737 C C . VAL A 1 92 ? 13.025 9.720 -29.534 1.00 71.62 92 VAL A C 1
ATOM 739 O O . VAL A 1 92 ? 13.257 9.109 -30.574 1.00 71.62 92 VAL A O 1
ATOM 742 N N . LEU A 1 93 ? 12.367 10.884 -29.529 1.00 70.94 93 LEU A N 1
ATOM 743 C CA . LEU A 1 93 ? 11.882 11.532 -30.753 1.00 70.94 93 LEU A CA 1
ATOM 744 C C . LEU A 1 93 ? 13.027 11.979 -31.673 1.00 70.94 93 LEU A C 1
ATOM 746 O O . LEU A 1 93 ? 12.934 11.787 -32.887 1.00 70.94 93 LEU A O 1
ATOM 750 N N . GLY A 1 94 ? 14.113 12.517 -31.109 1.00 68.81 94 GLY A N 1
ATOM 751 C CA . GLY A 1 94 ? 15.331 12.843 -31.856 1.00 68.81 94 GLY A CA 1
ATOM 752 C C . GLY A 1 94 ? 15.932 11.609 -32.536 1.00 68.81 94 GLY A C 1
ATOM 753 O O . GLY A 1 94 ? 16.185 11.628 -33.739 1.00 68.81 94 GLY A O 1
ATOM 754 N N . LEU A 1 95 ? 16.048 10.506 -31.793 1.00 68.06 95 LEU A N 1
ATOM 755 C CA . LEU A 1 95 ? 16.612 9.236 -32.260 1.00 68.06 95 LEU A CA 1
ATOM 756 C C . LEU A 1 95 ? 15.750 8.585 -33.356 1.00 68.06 95 LEU A C 1
ATOM 758 O O . LEU A 1 95 ? 16.268 8.182 -34.395 1.00 68.06 95 LEU A O 1
ATOM 762 N N . ILE A 1 96 ? 14.424 8.544 -33.174 1.00 65.12 96 ILE A N 1
ATOM 763 C CA . ILE A 1 96 ? 13.481 8.073 -34.204 1.00 65.12 96 ILE A CA 1
ATOM 764 C C . ILE A 1 96 ? 13.625 8.910 -35.479 1.00 65.12 96 ILE A C 1
ATOM 766 O O . ILE A 1 96 ? 13.664 8.361 -36.578 1.00 65.12 96 ILE A O 1
ATOM 770 N N . GLY A 1 97 ? 13.740 10.232 -35.339 1.00 65.69 97 GLY A N 1
ATOM 771 C CA . GLY A 1 97 ? 13.947 11.124 -36.472 1.00 65.69 97 GLY A CA 1
ATOM 772 C C . GLY A 1 97 ? 15.244 10.839 -37.232 1.00 65.69 97 GLY A C 1
ATOM 773 O O . GLY A 1 97 ? 15.236 10.867 -38.460 1.00 65.69 97 GLY A O 1
ATOM 774 N N . GLN A 1 98 ? 16.335 10.531 -36.529 1.00 65.62 98 GLN A N 1
ATOM 775 C CA . GLN A 1 98 ? 17.620 10.182 -37.145 1.00 65.62 98 GLN A CA 1
ATOM 776 C C . GLN A 1 98 ? 17.565 8.845 -37.890 1.00 65.62 98 GLN A C 1
ATOM 778 O O . GLN A 1 98 ? 18.019 8.755 -39.027 1.00 65.62 98 GLN A O 1
ATOM 783 N N . VAL A 1 99 ? 16.931 7.826 -37.302 1.00 63.50 99 VAL A N 1
ATOM 784 C CA . VAL A 1 99 ? 16.765 6.510 -37.944 1.00 63.50 99 VAL A CA 1
ATOM 785 C C . VAL A 1 99 ? 15.874 6.595 -39.188 1.00 63.50 99 VAL A C 1
ATOM 787 O O . VAL A 1 99 ? 16.160 5.953 -40.195 1.00 63.50 99 VAL A O 1
ATOM 790 N N . LEU A 1 100 ? 14.804 7.394 -39.143 1.00 60.50 100 LEU A N 1
ATOM 791 C CA . LEU A 1 100 ? 13.848 7.518 -40.249 1.00 60.50 100 LEU A CA 1
ATOM 792 C C . LEU A 1 100 ? 14.294 8.474 -41.362 1.00 60.50 100 LEU A C 1
ATOM 794 O O . LEU A 1 100 ? 13.673 8.492 -42.421 1.00 60.50 100 LEU A O 1
ATOM 798 N N . GLY A 1 101 ? 15.329 9.287 -41.145 1.00 58.62 101 GLY A N 1
ATOM 799 C CA . GLY A 1 101 ? 15.722 10.331 -42.088 1.00 58.62 101 GLY A CA 1
ATOM 800 C C . GLY A 1 101 ? 17.195 10.335 -42.456 1.00 58.62 101 GLY A C 1
ATOM 801 O O . GLY A 1 101 ? 17.760 11.415 -42.605 1.00 58.62 101 GLY A O 1
ATOM 802 N N . ALA A 1 102 ? 17.763 9.140 -42.639 1.00 51.16 102 ALA A N 1
ATOM 803 C CA . ALA A 1 102 ? 19.159 8.838 -42.977 1.00 51.16 102 ALA A CA 1
ATOM 804 C C . ALA A 1 102 ? 19.750 9.560 -44.216 1.00 51.16 102 ALA A C 1
ATOM 806 O O . ALA A 1 102 ? 20.911 9.346 -44.549 1.00 51.16 102 ALA A O 1
ATOM 807 N N . SER A 1 103 ? 18.981 10.402 -44.906 1.00 49.53 103 SER A N 1
ATOM 808 C CA . SER A 1 103 ? 19.390 11.177 -46.084 1.00 49.53 103 SER A CA 1
ATOM 809 C C . SER A 1 103 ? 19.753 12.642 -45.791 1.00 49.53 103 SER A C 1
ATOM 811 O O . SER A 1 103 ? 20.153 13.349 -46.710 1.00 49.53 103 SER A O 1
ATOM 813 N N . VAL A 1 104 ? 19.641 13.111 -44.542 1.00 50.34 104 VAL A N 1
ATOM 814 C CA . VAL A 1 104 ? 19.948 14.502 -44.151 1.00 50.34 104 VAL A CA 1
ATOM 815 C C . VAL A 1 104 ? 21.214 14.544 -43.299 1.00 50.34 104 VAL A C 1
ATOM 817 O O . VAL A 1 104 ? 21.369 13.726 -42.395 1.00 50.34 104 VAL A O 1
ATOM 820 N N . LYS A 1 105 ? 22.116 15.503 -43.554 1.00 53.41 105 LYS A N 1
ATOM 821 C CA . LYS A 1 105 ? 23.309 15.720 -42.721 1.00 53.41 105 LYS A CA 1
ATOM 822 C C . LYS A 1 105 ? 22.884 16.016 -41.278 1.00 53.41 105 LYS A C 1
ATOM 824 O O . LYS A 1 105 ? 22.236 17.025 -41.012 1.00 53.41 105 LYS A O 1
ATOM 829 N N . ASP A 1 106 ? 23.250 15.137 -40.350 1.00 56.03 106 ASP A N 1
ATOM 830 C CA . ASP A 1 106 ? 23.028 15.349 -38.921 1.00 56.03 106 ASP A CA 1
ATOM 831 C C . ASP A 1 106 ? 23.714 16.642 -38.450 1.00 56.03 106 ASP A C 1
ATOM 833 O O . ASP A 1 106 ? 24.883 16.875 -38.757 1.00 56.03 106 ASP A O 1
ATOM 837 N N . LEU A 1 107 ? 23.019 17.442 -37.630 1.00 52.94 107 LEU A N 1
ATOM 838 C CA . LEU A 1 107 ? 23.517 18.703 -37.047 1.00 52.94 107 LEU A CA 1
ATOM 839 C C . LEU A 1 107 ? 24.881 18.559 -36.340 1.00 52.94 107 LEU A C 1
ATOM 841 O O . LEU A 1 107 ? 25.637 19.519 -36.238 1.00 52.94 107 LEU A O 1
ATOM 845 N N . LEU A 1 108 ? 25.184 17.363 -35.828 1.00 58.88 108 LEU A N 1
ATOM 846 C CA . LEU A 1 108 ? 26.406 17.067 -35.077 1.00 58.88 108 LEU A CA 1
ATOM 847 C C . LEU A 1 108 ? 27.471 16.332 -35.907 1.00 58.88 108 LEU A C 1
ATOM 849 O O . LEU A 1 108 ? 28.586 16.162 -35.423 1.00 58.88 108 LEU A O 1
ATOM 853 N N . GLY A 1 109 ? 27.139 15.853 -37.114 1.00 66.06 109 GLY A N 1
ATOM 854 C CA . GLY A 1 109 ? 28.041 15.038 -37.940 1.00 66.06 109 GLY A CA 1
ATOM 855 C C . GLY A 1 109 ? 28.553 13.759 -37.259 1.00 66.06 109 GLY A C 1
ATOM 856 O O . GLY A 1 109 ? 29.558 13.194 -37.685 1.00 66.06 109 GLY A O 1
ATOM 857 N N . LEU A 1 110 ? 27.904 13.322 -36.175 1.00 66.94 110 LEU A N 1
ATOM 858 C CA . LEU A 1 110 ? 28.335 12.167 -35.397 1.00 66.94 110 LEU A CA 1
ATOM 859 C C . LEU A 1 110 ? 27.877 10.870 -36.070 1.00 66.94 110 LEU A C 1
ATOM 861 O O . LEU A 1 110 ? 26.744 10.803 -36.546 1.00 66.94 110 LEU A O 1
ATOM 865 N N . PRO A 1 111 ? 28.703 9.810 -36.049 1.00 71.06 111 PRO A N 1
ATOM 866 C CA . PRO A 1 111 ? 28.266 8.491 -36.478 1.00 71.06 111 PRO A CA 1
ATOM 867 C C . PRO A 1 111 ? 27.038 8.045 -35.675 1.00 71.06 111 PRO A C 1
ATOM 869 O O . PRO A 1 111 ? 26.986 8.241 -34.456 1.00 71.06 111 PRO A O 1
ATOM 872 N N . LEU A 1 112 ? 26.090 7.373 -36.336 1.00 65.44 112 LEU A N 1
ATOM 873 C CA . LEU A 1 112 ? 24.884 6.822 -35.703 1.00 65.44 112 LEU A CA 1
ATOM 874 C C . LEU A 1 112 ? 25.214 5.981 -34.456 1.00 65.44 112 LEU A C 1
ATOM 876 O O . LEU A 1 112 ? 24.488 6.014 -33.468 1.00 65.44 112 LEU A O 1
ATOM 880 N N . GLU A 1 113 ? 26.347 5.278 -34.462 1.00 65.62 113 GLU A N 1
ATOM 881 C CA . GLU A 1 113 ? 26.828 4.476 -33.331 1.00 65.62 113 GLU A CA 1
ATOM 882 C C . GLU A 1 113 ? 27.083 5.317 -32.074 1.00 65.62 113 GLU A C 1
ATOM 884 O O . GLU A 1 113 ? 26.674 4.948 -30.972 1.00 65.62 113 GLU A O 1
ATOM 889 N N . VAL A 1 114 ? 27.722 6.478 -32.241 1.00 69.25 114 VAL A N 1
ATOM 890 C CA . VAL A 1 114 ? 28.028 7.407 -31.147 1.00 69.25 114 VAL A CA 1
ATOM 891 C C . VAL A 1 114 ? 26.735 7.994 -30.591 1.00 69.25 114 VAL A C 1
ATOM 893 O O . VAL A 1 114 ? 26.576 8.099 -29.376 1.00 69.25 114 VAL A O 1
ATOM 896 N N . LEU A 1 115 ? 25.778 8.307 -31.466 1.00 66.94 115 LEU A N 1
ATOM 897 C CA . LEU A 1 115 ? 24.460 8.803 -31.077 1.00 66.94 115 LEU A CA 1
ATOM 898 C C . LEU A 1 115 ? 23.669 7.751 -30.291 1.00 66.94 115 LEU A C 1
ATOM 900 O O . LEU A 1 115 ? 23.125 8.063 -29.234 1.00 66.94 115 LEU A O 1
ATOM 904 N N . LEU A 1 116 ? 23.662 6.493 -30.739 1.00 66.50 116 LEU A N 1
ATOM 905 C CA . LEU A 1 116 ? 23.028 5.385 -30.019 1.00 66.50 116 LEU A CA 1
ATOM 906 C C . LEU A 1 116 ? 23.646 5.170 -28.629 1.00 66.50 116 LEU A C 1
ATOM 908 O O . LEU A 1 116 ? 22.913 4.949 -27.664 1.00 66.50 116 LEU A O 1
ATOM 912 N N . ILE A 1 117 ? 24.972 5.278 -28.502 1.00 72.12 117 ILE A N 1
ATOM 913 C CA . ILE A 1 117 ? 25.671 5.177 -27.210 1.00 72.12 117 ILE A CA 1
ATOM 914 C C . ILE A 1 117 ? 25.305 6.351 -26.297 1.00 72.12 117 ILE A C 1
ATOM 916 O O . ILE A 1 117 ? 24.952 6.132 -25.136 1.00 72.12 117 ILE A O 1
ATOM 920 N N . LEU A 1 118 ? 25.347 7.586 -26.806 1.00 69.19 118 LEU A N 1
ATOM 921 C CA . LEU A 1 118 ? 24.966 8.785 -26.051 1.00 69.19 118 LEU A CA 1
ATOM 922 C C . LEU A 1 118 ? 23.514 8.704 -25.568 1.00 69.19 118 LEU A C 1
ATOM 924 O O . LEU A 1 118 ? 23.225 9.048 -24.420 1.00 69.19 118 LEU A O 1
ATOM 928 N N . TRP A 1 119 ? 22.609 8.183 -26.396 1.00 71.81 119 TRP A N 1
ATOM 929 C CA . TRP A 1 119 ? 21.215 7.974 -26.020 1.00 71.81 119 TRP A CA 1
ATOM 930 C C . TRP A 1 119 ? 21.020 6.851 -25.018 1.00 71.81 119 TRP A C 1
ATOM 932 O O . TRP A 1 119 ? 20.265 7.020 -24.061 1.00 71.81 119 TRP A O 1
ATOM 942 N N . GLY A 1 120 ? 21.726 5.734 -25.186 1.00 69.81 120 GLY A N 1
ATOM 943 C CA . GLY A 1 120 ? 21.742 4.651 -24.209 1.00 69.81 120 GLY A CA 1
ATOM 944 C C . GLY A 1 120 ? 22.215 5.138 -22.839 1.00 69.81 120 GLY A C 1
ATOM 945 O O . GLY A 1 120 ? 21.560 4.877 -21.831 1.00 69.81 120 GLY A O 1
ATOM 946 N N . LEU A 1 121 ? 23.291 5.930 -22.805 1.00 74.69 121 LEU A N 1
ATOM 947 C CA . LEU A 1 121 ? 23.792 6.581 -21.593 1.00 74.69 121 LEU A CA 1
ATOM 948 C C . LEU A 1 121 ? 22.780 7.566 -21.012 1.00 74.69 121 LEU A C 1
ATOM 950 O O . LEU A 1 121 ? 22.505 7.514 -19.819 1.00 74.69 121 LEU A O 1
ATOM 954 N N . THR A 1 122 ? 22.175 8.419 -21.837 1.00 74.88 122 THR A N 1
ATOM 955 C CA . THR A 1 122 ? 21.156 9.382 -21.392 1.00 74.88 122 THR A CA 1
ATOM 956 C C . THR A 1 122 ? 19.933 8.674 -20.809 1.00 74.88 122 THR A C 1
ATOM 958 O O . THR A 1 122 ? 19.410 9.089 -19.779 1.00 74.88 122 THR A O 1
ATOM 961 N N . ALA A 1 123 ? 19.511 7.555 -21.397 1.00 71.31 123 ALA A N 1
ATOM 962 C CA . ALA A 1 123 ? 18.430 6.731 -20.874 1.00 71.31 123 ALA A CA 1
ATOM 963 C C . ALA A 1 123 ? 18.794 6.058 -19.541 1.00 71.31 123 ALA A C 1
ATOM 965 O O . ALA A 1 123 ? 18.004 6.128 -18.599 1.00 71.31 123 ALA A O 1
ATOM 966 N N . ILE A 1 124 ? 19.997 5.477 -19.423 1.00 75.25 124 ILE A N 1
ATOM 967 C CA . ILE A 1 124 ? 20.511 4.927 -18.155 1.00 75.25 124 ILE A CA 1
ATOM 968 C C . ILE A 1 124 ? 20.554 6.017 -17.083 1.00 75.25 124 ILE A C 1
ATOM 970 O O . ILE A 1 124 ? 20.060 5.807 -15.975 1.00 75.25 124 ILE A O 1
ATOM 974 N N . ILE A 1 125 ? 21.119 7.180 -17.414 1.00 76.00 125 ILE A N 1
ATOM 975 C CA . ILE A 1 125 ? 21.236 8.315 -16.503 1.00 76.00 125 ILE A CA 1
ATOM 976 C C . ILE A 1 125 ? 19.844 8.774 -16.087 1.00 76.00 125 ILE A C 1
ATOM 978 O O . ILE A 1 125 ? 19.598 8.876 -14.895 1.00 76.00 125 ILE A O 1
ATOM 982 N N . GLY A 1 126 ? 18.903 8.972 -17.010 1.00 73.81 126 GLY A N 1
ATOM 983 C CA . GLY A 1 126 ? 17.534 9.369 -16.673 1.00 73.81 126 GLY A CA 1
ATOM 984 C C . GLY A 1 126 ? 16.839 8.362 -15.753 1.00 73.81 126 GLY A C 1
ATOM 985 O O . GLY A 1 126 ? 16.200 8.744 -14.773 1.00 73.81 126 GLY A O 1
ATOM 986 N N . LEU A 1 127 ? 17.030 7.063 -15.987 1.00 74.25 127 LEU A N 1
ATOM 987 C CA . LEU A 1 127 ? 16.486 6.014 -15.122 1.00 74.25 127 LEU A CA 1
ATOM 988 C C . LEU A 1 127 ? 17.162 6.003 -13.736 1.00 74.25 127 LEU A C 1
ATOM 990 O O . LEU A 1 127 ? 16.500 5.773 -12.722 1.00 74.25 127 LEU A O 1
ATOM 994 N N . PHE A 1 128 ? 18.453 6.333 -13.674 1.00 74.81 128 PHE A N 1
ATOM 995 C CA . PHE A 1 128 ? 19.186 6.562 -12.431 1.00 74.81 128 PHE A CA 1
ATOM 996 C C . PHE A 1 128 ? 18.715 7.828 -11.696 1.00 74.81 128 PHE A C 1
ATOM 998 O O . PHE A 1 128 ? 18.504 7.776 -10.487 1.00 74.81 128 PHE A O 1
ATOM 1005 N N . VAL A 1 129 ? 18.444 8.936 -12.394 1.00 75.75 129 VAL A N 1
ATOM 1006 C CA . VAL A 1 129 ? 17.845 10.146 -11.804 1.00 75.75 129 VAL A CA 1
ATOM 1007 C C . VAL A 1 129 ? 16.517 9.806 -11.143 1.00 75.75 129 VAL A C 1
ATOM 1009 O O . VAL A 1 129 ? 16.296 10.182 -9.995 1.00 75.75 129 VAL A O 1
ATOM 1012 N N . LEU A 1 130 ? 15.666 9.018 -11.805 1.00 72.25 130 LEU A N 1
ATOM 1013 C CA . LEU A 1 130 ? 14.404 8.551 -11.228 1.00 72.25 130 LEU A CA 1
ATOM 1014 C C . LEU A 1 130 ? 14.603 7.685 -9.968 1.00 72.25 130 LEU A C 1
ATOM 1016 O O . LEU A 1 130 ? 13.742 7.713 -9.092 1.00 72.25 130 LEU A O 1
ATOM 1020 N N . MET A 1 131 ? 15.726 6.963 -9.829 1.00 71.06 131 MET A N 1
ATOM 1021 C CA . MET A 1 131 ? 16.098 6.293 -8.569 1.00 71.06 131 MET A CA 1
ATOM 1022 C C . MET A 1 131 ? 16.555 7.265 -7.478 1.00 71.06 131 MET A C 1
ATOM 1024 O O . MET A 1 131 ? 16.420 6.955 -6.291 1.00 71.06 131 MET A O 1
ATOM 1028 N N . LEU A 1 132 ? 17.167 8.391 -7.853 1.00 70.50 132 LEU A N 1
ATOM 1029 C CA . LEU A 1 132 ? 17.619 9.399 -6.897 1.00 70.50 132 LEU A CA 1
ATOM 1030 C C . LEU A 1 132 ? 16.451 10.160 -6.279 1.00 70.50 132 LEU A C 1
ATOM 1032 O O . LEU A 1 132 ? 16.610 10.635 -5.157 1.00 70.50 132 LEU A O 1
ATOM 1036 N N . ILE A 1 133 ? 15.314 10.250 -6.981 1.00 70.88 133 ILE A N 1
ATOM 1037 C CA . ILE A 1 133 ? 14.088 10.847 -6.452 1.00 70.88 133 ILE A CA 1
ATOM 1038 C C . ILE A 1 133 ? 13.619 9.999 -5.266 1.00 70.88 133 ILE A C 1
ATOM 1040 O O . ILE A 1 133 ? 13.182 8.858 -5.455 1.00 70.88 133 ILE A O 1
ATOM 1044 N N . PRO A 1 134 ? 13.716 10.521 -4.033 1.00 62.75 134 PRO A N 1
ATOM 1045 C CA . PRO A 1 134 ? 13.318 9.767 -2.868 1.00 62.75 134 PRO A CA 1
ATOM 1046 C C . PRO A 1 134 ? 11.812 9.487 -2.942 1.00 62.75 134 PRO A C 1
ATOM 1048 O O . PRO A 1 134 ? 11.027 10.382 -3.282 1.00 62.75 134 PRO A O 1
ATOM 1051 N N . PRO A 1 135 ? 11.374 8.256 -2.623 1.00 63.00 135 PRO A N 1
ATOM 1052 C CA . PRO A 1 135 ? 9.962 8.025 -2.375 1.00 63.00 135 PRO A CA 1
ATOM 1053 C C . PRO A 1 135 ? 9.497 8.946 -1.239 1.00 63.00 135 PRO A C 1
ATOM 1055 O O . PRO A 1 135 ? 10.304 9.415 -0.431 1.00 63.00 135 PRO A O 1
ATOM 1058 N N . ARG A 1 136 ? 8.186 9.216 -1.162 1.00 61.44 136 ARG A N 1
ATOM 1059 C CA . ARG A 1 136 ? 7.628 9.906 0.012 1.00 61.44 136 ARG A CA 1
ATOM 1060 C C . ARG A 1 136 ? 8.125 9.182 1.265 1.00 61.44 136 ARG A C 1
ATOM 1062 O O . ARG A 1 136 ? 7.942 7.966 1.302 1.00 61.44 136 ARG A O 1
ATOM 1069 N N . PRO A 1 137 ? 8.713 9.896 2.244 1.00 57.78 137 PRO A N 1
ATOM 1070 C CA . PRO A 1 137 ? 9.376 9.256 3.366 1.00 57.78 137 PRO A CA 1
ATOM 1071 C C . PRO A 1 137 ? 8.391 8.317 4.050 1.00 57.78 137 PRO A C 1
ATOM 1073 O O . PRO A 1 137 ? 7.221 8.682 4.246 1.00 57.78 137 PRO A O 1
ATOM 1076 N N . ALA A 1 138 ? 8.855 7.105 4.349 1.00 58.56 138 ALA A N 1
ATOM 1077 C CA . ALA A 1 138 ? 8.104 6.182 5.173 1.00 58.56 138 ALA A CA 1
ATOM 1078 C C . ALA A 1 138 ? 7.728 6.863 6.503 1.00 58.56 138 ALA A C 1
ATOM 1080 O O . ALA A 1 138 ? 8.575 7.561 7.070 1.00 58.56 138 ALA A O 1
ATOM 1081 N N . PRO A 1 139 ? 6.479 6.694 6.978 1.00 64.69 139 PRO A N 1
ATOM 1082 C CA . PRO A 1 139 ? 6.119 7.005 8.357 1.00 64.69 139 PRO A CA 1
ATOM 1083 C C . PRO A 1 139 ? 7.135 6.367 9.315 1.00 64.69 139 PRO A C 1
ATOM 1085 O O . PRO A 1 139 ? 7.729 5.334 8.975 1.00 64.69 139 PRO A O 1
ATOM 1088 N N . ALA A 1 140 ? 7.348 6.951 10.498 1.00 69.44 140 ALA A N 1
ATOM 1089 C CA . ALA A 1 140 ? 8.172 6.292 11.513 1.00 69.44 140 ALA A CA 1
ATOM 1090 C C . ALA A 1 140 ? 7.642 4.862 11.774 1.00 69.44 140 ALA A C 1
ATOM 1092 O O . ALA A 1 140 ? 6.448 4.627 11.605 1.00 69.44 140 ALA A O 1
ATOM 1093 N N . PRO A 1 141 ? 8.464 3.885 12.205 1.00 67.00 141 PRO A N 1
ATOM 1094 C CA . PRO A 1 141 ? 8.014 2.497 12.408 1.00 67.00 141 PRO A CA 1
ATOM 1095 C C . PRO A 1 141 ? 6.818 2.327 13.365 1.00 67.00 141 PRO A C 1
ATOM 1097 O O . PRO A 1 141 ? 6.201 1.267 13.417 1.00 67.00 141 PRO A O 1
ATOM 1100 N N . THR A 1 142 ? 6.521 3.352 14.161 1.00 72.31 142 THR A N 1
ATOM 1101 C CA . THR A 1 142 ? 5.405 3.419 15.109 1.00 72.31 142 THR A CA 1
ATOM 1102 C C . THR A 1 142 ? 4.158 4.100 14.545 1.00 72.31 142 THR A C 1
ATOM 1104 O O . THR A 1 142 ? 3.130 4.109 15.213 1.00 72.31 142 THR A O 1
ATOM 1107 N N . GLU A 1 143 ? 4.231 4.684 13.351 1.00 82.19 143 GLU A N 1
ATOM 1108 C CA . GLU A 1 143 ? 3.135 5.403 12.705 1.00 82.19 143 GLU A CA 1
ATOM 1109 C C . GLU A 1 143 ? 2.286 4.475 11.820 1.00 82.19 143 GLU A C 1
ATOM 1111 O O . GLU A 1 143 ? 2.728 3.438 11.319 1.00 82.19 143 GLU A O 1
ATOM 1116 N N . ALA A 1 144 ? 1.040 4.884 11.585 1.00 84.44 144 ALA A N 1
ATOM 1117 C CA . ALA A 1 144 ? 0.122 4.201 10.683 1.00 84.44 144 ALA A CA 1
ATOM 1118 C C . ALA A 1 144 ? 0.687 4.089 9.254 1.00 84.44 144 ALA A C 1
ATOM 1120 O O . ALA A 1 144 ? 1.101 5.086 8.662 1.00 84.44 144 ALA A O 1
ATOM 1121 N N . GLY A 1 145 ? 0.643 2.895 8.658 1.00 81.00 145 GLY A N 1
ATOM 1122 C CA . GLY A 1 145 ? 1.078 2.705 7.272 1.00 81.00 145 GLY A CA 1
ATOM 1123 C C . GLY A 1 145 ? 2.573 2.468 7.072 1.00 81.00 145 GLY A C 1
ATOM 1124 O O . GLY A 1 145 ? 3.004 2.374 5.918 1.00 81.00 145 GLY A O 1
ATOM 1125 N N . ALA A 1 146 ? 3.374 2.382 8.141 1.00 84.19 146 ALA A N 1
ATOM 1126 C CA . ALA A 1 146 ? 4.831 2.284 8.052 1.00 84.19 146 ALA A CA 1
ATOM 1127 C C . ALA A 1 146 ? 5.303 1.046 7.265 1.00 84.19 146 ALA A C 1
ATOM 1129 O O . ALA A 1 146 ? 5.997 1.194 6.249 1.00 84.19 146 ALA A O 1
ATOM 1130 N N . SER A 1 147 ? 4.893 -0.166 7.662 1.00 84.00 147 SER A N 1
ATOM 1131 C CA . SER A 1 147 ? 5.243 -1.407 6.952 1.00 84.00 147 SER A CA 1
ATOM 1132 C C . SER A 1 147 ? 4.750 -1.421 5.503 1.00 84.00 147 SER A C 1
ATOM 1134 O O . SER A 1 147 ? 5.519 -1.737 4.586 1.00 84.00 147 SER A O 1
ATOM 1136 N N . THR A 1 148 ? 3.502 -1.016 5.256 1.00 83.44 148 THR A N 1
ATOM 1137 C CA . THR A 1 148 ? 2.915 -0.991 3.910 1.00 83.44 148 THR A CA 1
ATOM 1138 C C . THR A 1 148 ? 3.616 0.025 3.002 1.00 83.44 148 THR A C 1
ATOM 1140 O O . THR A 1 148 ? 3.862 -0.258 1.820 1.00 83.44 148 THR A O 1
ATOM 1143 N N . ARG A 1 149 ? 4.032 1.184 3.530 1.00 83.94 149 ARG A 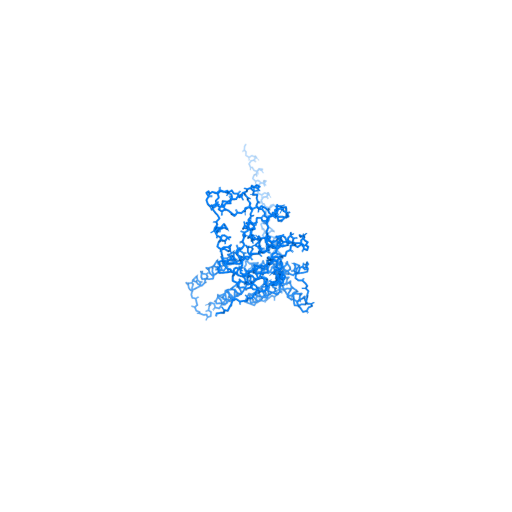N 1
ATOM 1144 C CA . ARG A 1 149 ? 4.836 2.163 2.783 1.00 83.94 149 ARG A CA 1
ATOM 1145 C C . ARG A 1 149 ? 6.239 1.634 2.508 1.00 83.94 149 ARG A C 1
ATOM 1147 O O . ARG A 1 149 ? 6.681 1.690 1.360 1.00 83.94 149 ARG A O 1
ATOM 1154 N N . ALA A 1 150 ? 6.902 1.041 3.499 1.00 84.25 150 ALA A N 1
ATOM 1155 C CA . ALA A 1 150 ? 8.209 0.413 3.313 1.00 84.25 150 ALA A CA 1
ATOM 1156 C C . ALA A 1 150 ? 8.154 -0.709 2.258 1.00 84.25 150 ALA A C 1
ATOM 1158 O O . ALA A 1 150 ? 9.072 -0.862 1.446 1.00 84.25 150 ALA A O 1
ATOM 1159 N N . MET A 1 151 ? 7.054 -1.467 2.202 1.00 83.06 151 MET A N 1
ATOM 1160 C CA . MET A 1 151 ? 6.809 -2.463 1.160 1.00 83.06 151 MET A CA 1
ATOM 1161 C C . MET A 1 151 ? 6.686 -1.823 -0.230 1.00 83.06 151 MET A C 1
ATOM 1163 O O . MET A 1 151 ? 7.261 -2.344 -1.191 1.00 83.06 151 MET A O 1
ATOM 1167 N N . ALA A 1 152 ? 5.971 -0.699 -0.354 1.00 78.81 152 ALA A N 1
ATOM 1168 C CA . ALA A 1 152 ? 5.861 0.046 -1.609 1.00 78.81 152 ALA A CA 1
ATOM 1169 C C . ALA A 1 152 ? 7.239 0.523 -2.099 1.00 78.81 152 ALA A C 1
ATOM 1171 O O . ALA A 1 152 ? 7.585 0.311 -3.263 1.00 78.81 152 ALA A O 1
ATOM 1172 N N . GLU A 1 153 ? 8.060 1.071 -1.200 1.00 80.94 153 GLU A N 1
ATOM 1173 C CA . GLU A 1 153 ? 9.422 1.508 -1.518 1.00 80.94 153 GLU A CA 1
ATOM 1174 C C . GLU A 1 153 ? 10.326 0.355 -1.955 1.00 80.94 153 GLU A C 1
ATOM 1176 O O . GLU A 1 153 ? 11.038 0.466 -2.955 1.00 80.94 153 GLU A O 1
ATOM 1181 N N . ARG A 1 154 ? 10.301 -0.772 -1.230 1.00 82.62 154 ARG A N 1
ATOM 1182 C CA . ARG A 1 154 ? 11.082 -1.969 -1.585 1.00 82.62 154 ARG A CA 1
ATOM 1183 C C . ARG A 1 154 ? 10.692 -2.490 -2.966 1.00 82.62 154 ARG A C 1
ATOM 1185 O O . ARG A 1 154 ? 11.570 -2.789 -3.773 1.00 82.62 154 ARG A O 1
ATOM 1192 N N . ARG A 1 155 ? 9.389 -2.556 -3.265 1.00 81.25 155 ARG A N 1
ATOM 1193 C CA . ARG A 1 155 ? 8.883 -2.965 -4.586 1.00 81.25 155 ARG A CA 1
ATOM 1194 C C . ARG A 1 155 ? 9.325 -2.008 -5.685 1.00 81.25 155 ARG A C 1
ATOM 1196 O O . ARG A 1 155 ? 9.750 -2.480 -6.734 1.00 81.25 155 ARG A O 1
ATOM 1203 N N . MET A 1 156 ? 9.278 -0.700 -5.434 1.00 76.06 156 MET A N 1
ATOM 1204 C CA . MET A 1 156 ? 9.756 0.304 -6.382 1.00 76.06 156 MET A CA 1
ATOM 1205 C C . MET A 1 156 ? 11.253 0.131 -6.655 1.00 76.06 156 MET A C 1
ATOM 1207 O O . MET A 1 156 ? 11.654 -0.023 -7.803 1.00 76.06 156 MET A O 1
ATOM 1211 N N . LYS A 1 157 ? 12.086 0.063 -5.609 1.00 78.69 157 LYS A N 1
ATOM 1212 C CA . LYS A 1 157 ? 13.540 -0.129 -5.749 1.00 78.69 157 LYS A CA 1
ATOM 1213 C C . LYS A 1 157 ? 13.872 -1.404 -6.527 1.00 78.69 157 LYS A C 1
ATOM 1215 O O . LYS A 1 157 ? 14.725 -1.372 -7.409 1.00 78.69 157 LYS A O 1
ATOM 1220 N N . ASN A 1 158 ? 13.188 -2.508 -6.234 1.00 79.50 158 ASN A N 1
ATOM 1221 C CA . ASN A 1 158 ? 13.383 -3.768 -6.951 1.00 79.50 158 ASN A CA 1
ATOM 1222 C C . ASN A 1 158 ? 12.942 -3.667 -8.415 1.00 79.50 158 ASN A C 1
ATOM 1224 O O . ASN A 1 158 ? 13.659 -4.149 -9.287 1.00 79.50 158 ASN A O 1
ATOM 1228 N N . LEU A 1 159 ? 11.814 -3.008 -8.697 1.00 77.50 159 LEU A N 1
ATOM 1229 C CA . LEU A 1 159 ? 11.354 -2.779 -10.063 1.00 77.50 159 LEU A CA 1
ATOM 1230 C C . LEU A 1 159 ? 12.385 -1.989 -10.867 1.00 77.50 159 LEU A C 1
ATOM 1232 O O . LEU A 1 159 ? 12.778 -2.430 -11.941 1.00 77.50 159 LEU A O 1
ATOM 1236 N N . ILE A 1 160 ? 12.863 -0.861 -10.336 1.00 74.19 160 ILE A N 1
ATOM 1237 C CA . ILE A 1 160 ? 13.819 -0.023 -11.064 1.00 74.19 160 ILE A CA 1
ATOM 1238 C C . ILE A 1 160 ? 15.147 -0.771 -11.267 1.00 74.19 160 ILE A C 1
ATOM 1240 O O . ILE A 1 160 ? 15.716 -0.702 -12.350 1.00 74.19 160 ILE A O 1
ATOM 1244 N N . LYS A 1 161 ? 15.615 -1.558 -10.283 1.00 77.12 161 LYS A N 1
ATOM 1245 C CA . LYS A 1 161 ? 16.794 -2.430 -10.455 1.00 77.12 161 LYS A CA 1
ATOM 1246 C C . LYS A 1 161 ? 16.618 -3.420 -11.609 1.00 77.12 161 LYS A C 1
ATOM 1248 O O . LYS A 1 161 ? 17.508 -3.534 -12.444 1.00 77.12 161 LYS A O 1
ATOM 1253 N N . VAL A 1 162 ? 15.477 -4.110 -11.672 1.00 77.94 162 VAL A N 1
ATOM 1254 C CA . VAL A 1 162 ? 15.181 -5.063 -12.755 1.00 77.94 162 VAL A CA 1
ATOM 1255 C C . VAL A 1 162 ? 15.126 -4.354 -14.109 1.00 77.94 162 VAL A C 1
ATOM 1257 O O . VAL A 1 162 ? 15.684 -4.861 -15.079 1.00 77.94 162 VAL A O 1
ATOM 1260 N N . LEU A 1 163 ? 14.511 -3.170 -14.176 1.00 74.69 163 LEU A N 1
ATOM 1261 C CA . LEU A 1 163 ? 14.439 -2.383 -15.408 1.00 74.69 163 LEU A CA 1
ATOM 1262 C C . LEU A 1 163 ? 15.813 -1.874 -15.861 1.00 74.69 163 LEU A C 1
ATOM 1264 O O . LEU A 1 163 ? 16.096 -1.943 -17.051 1.00 74.69 163 LEU A O 1
ATOM 1268 N N . LEU A 1 164 ? 16.685 -1.436 -14.944 1.00 76.75 164 LEU A N 1
ATOM 1269 C CA . LEU A 1 164 ? 18.064 -1.049 -15.271 1.00 76.75 164 LEU A CA 1
ATOM 1270 C C . LEU A 1 164 ? 18.857 -2.214 -15.862 1.00 76.75 164 LEU A C 1
ATOM 1272 O O . LEU A 1 164 ? 19.478 -2.059 -16.909 1.00 76.75 164 LEU A O 1
ATOM 1276 N N . VAL A 1 165 ? 18.827 -3.377 -15.204 1.00 80.69 165 VAL A N 1
ATOM 1277 C CA . VAL A 1 165 ? 19.540 -4.571 -15.683 1.00 80.69 165 VAL A CA 1
ATOM 1278 C C . VAL A 1 165 ? 19.001 -4.999 -17.047 1.00 80.69 165 VAL A C 1
ATOM 1280 O O . VAL A 1 165 ? 19.777 -5.240 -17.967 1.00 80.69 165 VAL A O 1
ATOM 1283 N N . GLY A 1 166 ? 17.676 -5.032 -17.209 1.00 76.38 166 GLY A N 1
ATOM 1284 C CA . GLY A 1 166 ? 17.039 -5.353 -18.482 1.00 76.38 166 GLY A CA 1
ATOM 1285 C C . GLY A 1 166 ? 17.404 -4.382 -19.604 1.00 76.38 166 GLY A C 1
ATOM 1286 O O . GLY A 1 166 ? 17.709 -4.808 -20.715 1.00 76.38 166 GLY A O 1
ATOM 1287 N N . PHE A 1 167 ? 17.423 -3.083 -19.307 1.00 77.06 167 PHE A N 1
ATOM 1288 C CA . PHE A 1 167 ? 17.812 -2.055 -20.266 1.00 77.06 167 PHE A CA 1
ATOM 1289 C C . PHE A 1 167 ? 19.293 -2.161 -20.655 1.00 77.06 167 PHE A C 1
ATOM 1291 O O . PHE A 1 167 ? 19.618 -2.068 -21.835 1.00 77.06 167 PHE A O 1
ATOM 1298 N N . ALA A 1 168 ? 20.186 -2.436 -19.699 1.00 76.69 168 ALA A N 1
ATOM 1299 C CA . ALA A 1 168 ? 21.602 -2.671 -19.980 1.00 76.69 168 ALA A CA 1
ATOM 1300 C C . ALA A 1 168 ? 21.808 -3.878 -20.912 1.00 76.69 168 ALA A C 1
ATOM 1302 O O . ALA A 1 168 ? 22.568 -3.786 -21.874 1.00 76.69 168 ALA A O 1
ATOM 1303 N N . ILE A 1 169 ? 21.082 -4.980 -20.684 1.00 82.12 169 ILE A N 1
ATOM 1304 C CA . ILE A 1 169 ? 21.091 -6.146 -21.584 1.00 82.12 169 ILE A CA 1
ATOM 1305 C C . ILE A 1 169 ? 20.606 -5.749 -22.984 1.00 82.12 169 ILE A C 1
ATOM 1307 O O . ILE A 1 169 ? 21.228 -6.124 -23.975 1.00 82.12 169 ILE A O 1
ATOM 1311 N N . LEU A 1 170 ? 19.532 -4.959 -23.082 1.00 76.75 170 LEU A N 1
ATOM 1312 C CA . LEU A 1 170 ? 18.998 -4.502 -24.365 1.00 76.75 170 LEU A CA 1
ATOM 1313 C C . LEU A 1 170 ? 20.005 -3.640 -25.137 1.00 76.75 170 LEU A C 1
ATOM 1315 O O . LEU A 1 170 ? 20.144 -3.817 -26.342 1.00 76.75 170 LEU A O 1
ATOM 1319 N N . LEU A 1 171 ? 20.740 -2.753 -24.458 1.00 75.00 171 LEU A N 1
ATOM 1320 C CA . LEU A 1 171 ? 21.801 -1.950 -25.075 1.00 75.00 171 LEU A CA 1
ATOM 1321 C C . LEU A 1 171 ? 22.958 -2.811 -25.586 1.00 75.00 171 LEU A C 1
ATOM 1323 O O . LEU A 1 171 ? 23.461 -2.572 -26.683 1.00 75.00 171 LEU A O 1
ATOM 1327 N N . VAL A 1 172 ? 23.352 -3.835 -24.823 1.00 79.75 172 VAL A N 1
ATOM 1328 C CA . VAL A 1 172 ? 24.359 -4.808 -25.267 1.00 79.75 172 VAL A CA 1
ATOM 1329 C C . VAL A 1 172 ? 23.868 -5.529 -26.525 1.00 79.75 172 VAL A C 1
ATOM 1331 O O . VAL A 1 172 ? 24.595 -5.570 -27.514 1.00 79.75 172 VAL A O 1
ATOM 1334 N N . LEU A 1 173 ? 22.618 -6.004 -26.552 1.00 79.44 173 LEU A N 1
ATOM 1335 C CA . LEU A 1 173 ? 22.013 -6.612 -27.746 1.00 79.44 173 LEU A CA 1
ATOM 1336 C C . LEU A 1 173 ? 21.959 -5.646 -28.938 1.00 79.44 173 LEU A C 1
ATOM 1338 O O . LEU A 1 173 ? 22.273 -6.037 -30.060 1.00 79.44 173 LEU A O 1
ATOM 1342 N N . LEU A 1 174 ? 21.624 -4.377 -28.699 1.00 75.12 174 LEU A N 1
ATOM 1343 C CA . LEU A 1 174 ? 21.595 -3.348 -29.736 1.00 75.12 174 LEU A CA 1
ATOM 1344 C C . LEU A 1 174 ? 22.993 -3.095 -30.324 1.00 75.12 174 LEU A C 1
ATOM 1346 O O . LEU A 1 174 ? 23.131 -2.899 -31.527 1.00 75.12 174 LEU A O 1
ATOM 1350 N N . SER A 1 175 ? 24.042 -3.154 -29.498 1.00 72.62 175 SER A N 1
ATOM 1351 C CA . SER A 1 175 ? 25.429 -2.979 -29.952 1.00 72.62 175 SER A CA 1
ATOM 1352 C C . SER A 1 175 ? 25.884 -4.078 -30.923 1.00 72.62 175 SER A C 1
ATOM 1354 O O . SER A 1 175 ? 26.669 -3.814 -31.837 1.00 72.62 175 SER A O 1
ATOM 1356 N N . PHE A 1 176 ? 25.335 -5.292 -30.792 1.00 74.94 176 PHE A N 1
ATOM 1357 C CA . PHE A 1 176 ? 25.572 -6.384 -31.739 1.00 74.94 176 PHE A CA 1
ATOM 1358 C C . PHE A 1 176 ? 24.924 -6.130 -33.109 1.00 74.94 176 PHE A C 1
ATOM 1360 O O . PHE A 1 176 ? 25.463 -6.594 -34.113 1.00 74.94 176 PHE A O 1
ATOM 1367 N N . LEU A 1 177 ? 23.826 -5.361 -33.186 1.00 73.62 177 LEU A N 1
ATOM 1368 C CA . LEU A 1 177 ? 23.226 -4.967 -34.472 1.00 73.62 177 LEU A CA 1
ATOM 1369 C C . LEU A 1 177 ? 24.174 -4.064 -35.266 1.00 73.62 177 LEU A C 1
ATOM 1371 O O . LEU A 1 177 ? 24.355 -4.253 -36.468 1.00 73.62 177 LEU A O 1
ATOM 1375 N N . VAL A 1 178 ? 24.807 -3.115 -34.574 1.00 69.81 178 VAL A N 1
ATOM 1376 C CA . VAL A 1 178 ? 25.742 -2.151 -35.167 1.00 69.81 178 VAL A CA 1
ATOM 1377 C C . VAL A 1 178 ? 26.975 -2.863 -35.731 1.00 69.81 178 VAL A C 1
ATOM 1379 O O . VAL A 1 178 ? 27.376 -2.616 -36.862 1.00 69.81 178 VAL A O 1
ATOM 1382 N N . LYS A 1 179 ? 27.526 -3.833 -34.992 1.00 71.81 179 LYS A N 1
ATOM 1383 C CA . LYS A 1 179 ? 28.706 -4.613 -35.412 1.00 71.81 179 LYS A CA 1
ATOM 1384 C C . LYS A 1 179 ? 28.382 -5.848 -36.256 1.00 71.81 179 LYS A C 1
ATOM 1386 O O . LYS A 1 179 ? 29.256 -6.685 -36.469 1.00 71.81 179 LYS A O 1
ATOM 1391 N N . SER A 1 180 ? 27.151 -5.987 -36.736 1.00 69.06 180 SER A N 1
ATOM 1392 C CA . SER A 1 180 ? 26.672 -7.211 -37.391 1.00 69.06 180 SER A CA 1
ATOM 1393 C C . SER A 1 180 ? 27.518 -7.652 -38.591 1.00 69.06 180 SER A C 1
ATOM 1395 O O . SER A 1 180 ? 27.814 -8.839 -38.710 1.00 69.06 180 SER A O 1
ATOM 1397 N N . GLN A 1 181 ? 27.984 -6.711 -39.422 1.00 66.06 181 GLN A N 1
ATOM 1398 C CA . GLN A 1 181 ? 28.872 -7.003 -40.555 1.00 66.06 181 GLN A CA 1
ATOM 1399 C C . GLN A 1 181 ? 30.265 -7.471 -40.107 1.00 66.06 181 GLN A C 1
ATOM 1401 O O . GLN A 1 181 ? 30.784 -8.448 -40.638 1.00 66.06 181 GLN A O 1
ATOM 1406 N N . ALA A 1 182 ? 30.843 -6.829 -39.086 1.00 70.81 182 ALA A N 1
ATOM 1407 C CA . ALA A 1 182 ? 32.140 -7.210 -38.518 1.00 70.81 182 ALA A CA 1
ATOM 1408 C C . ALA A 1 182 ? 32.097 -8.564 -37.786 1.00 70.81 182 ALA A C 1
ATOM 1410 O O . ALA A 1 182 ? 33.112 -9.244 -37.668 1.00 70.81 182 ALA A O 1
ATOM 1411 N N . LEU A 1 183 ? 30.920 -8.958 -37.300 1.00 68.69 183 LEU A N 1
ATOM 1412 C CA . LEU A 1 183 ? 30.678 -10.219 -36.601 1.00 68.69 183 LEU A CA 1
ATOM 1413 C C . LEU A 1 183 ? 30.226 -11.354 -37.534 1.00 68.69 183 LEU A C 1
ATOM 1415 O O . LEU A 1 183 ? 29.923 -12.444 -37.055 1.00 68.69 183 LEU A O 1
ATOM 1419 N N . GLY A 1 184 ? 30.151 -11.112 -38.849 1.00 75.19 184 GLY A N 1
ATOM 1420 C CA . GLY A 1 184 ? 29.717 -12.113 -39.827 1.00 75.19 184 GLY A CA 1
ATOM 1421 C C . GLY A 1 184 ? 28.260 -12.557 -39.654 1.00 75.19 184 GLY A C 1
ATOM 1422 O O . GLY A 1 184 ? 27.888 -13.651 -40.081 1.00 75.19 184 GLY A O 1
ATOM 1423 N N . ILE A 1 185 ? 27.422 -11.736 -39.013 1.00 73.62 185 ILE A N 1
ATOM 1424 C CA . ILE A 1 185 ? 26.015 -12.056 -38.771 1.00 73.62 185 ILE A CA 1
ATOM 1425 C C . ILE A 1 185 ? 25.256 -11.889 -40.092 1.00 73.62 185 ILE A C 1
ATOM 1427 O O . ILE A 1 185 ? 24.906 -10.781 -40.493 1.00 73.62 185 ILE A O 1
ATOM 1431 N N . GLY A 1 186 ? 24.995 -13.005 -40.775 1.00 81.81 186 GLY A N 1
ATOM 1432 C CA . GLY A 1 186 ? 24.152 -13.032 -41.972 1.00 81.81 186 GLY A CA 1
ATOM 1433 C C . GLY A 1 186 ? 22.699 -12.617 -41.688 1.00 81.81 186 GLY A C 1
ATOM 1434 O O . GLY A 1 186 ? 22.271 -12.525 -40.536 1.00 81.81 186 GLY A O 1
ATOM 1435 N N . GLY A 1 187 ? 21.901 -12.416 -42.743 1.00 79.88 187 GLY A N 1
ATOM 1436 C CA . GLY A 1 187 ? 20.526 -11.898 -42.632 1.00 79.88 187 GLY A CA 1
ATOM 1437 C C . GLY A 1 187 ? 19.609 -12.682 -41.678 1.00 79.88 187 GLY A C 1
ATOM 1438 O O . GLY A 1 187 ? 18.807 -12.081 -40.966 1.00 79.88 187 GLY A O 1
ATOM 1439 N N . ILE A 1 188 ? 19.778 -14.006 -41.581 1.00 81.38 188 ILE A N 1
ATOM 1440 C CA . ILE A 1 188 ? 19.032 -14.852 -40.631 1.00 81.38 188 ILE A CA 1
ATOM 1441 C C . ILE A 1 188 ? 19.418 -14.528 -39.181 1.00 81.38 188 ILE A C 1
ATOM 1443 O O . ILE A 1 188 ? 18.544 -14.382 -38.330 1.00 81.38 188 ILE A O 1
ATOM 1447 N N . GLY A 1 189 ? 20.712 -14.370 -38.891 1.00 82.75 189 GLY A N 1
ATOM 1448 C CA . GLY A 1 189 ? 21.186 -14.012 -37.553 1.00 82.75 189 GLY A CA 1
ATOM 1449 C C . GLY A 1 189 ? 20.723 -12.617 -37.131 1.00 82.75 189 GLY A C 1
ATOM 1450 O O . GLY A 1 189 ? 20.313 -12.425 -35.988 1.00 82.75 189 GLY A O 1
ATOM 1451 N N . MET A 1 190 ? 20.689 -11.671 -38.076 1.00 81.56 190 MET A N 1
ATOM 1452 C CA . MET A 1 190 ? 20.129 -10.334 -37.864 1.00 81.56 190 MET A CA 1
ATOM 1453 C C . MET A 1 190 ? 18.640 -10.410 -37.504 1.00 81.56 190 MET A C 1
ATOM 1455 O O . MET A 1 190 ? 18.202 -9.809 -36.525 1.00 81.56 190 MET A O 1
ATOM 1459 N N . PHE A 1 191 ? 17.865 -11.195 -38.255 1.00 79.81 191 PHE A N 1
ATOM 1460 C CA . PHE A 1 191 ? 16.442 -11.389 -37.990 1.00 79.81 191 PHE A CA 1
ATOM 1461 C C . PHE A 1 191 ? 16.184 -12.012 -36.609 1.00 79.81 191 PHE A C 1
ATOM 1463 O O . PHE A 1 191 ? 15.343 -11.519 -35.856 1.00 79.81 191 PHE A O 1
ATOM 1470 N N . VAL A 1 192 ? 16.943 -13.049 -36.236 1.00 85.94 192 VAL A N 1
ATOM 1471 C CA . VAL A 1 192 ? 16.846 -13.683 -34.909 1.00 85.94 192 VAL A CA 1
ATOM 1472 C C . VAL A 1 192 ? 17.206 -12.696 -33.796 1.00 85.94 192 VAL A C 1
ATOM 1474 O O . VAL A 1 192 ? 16.499 -12.622 -32.792 1.00 85.94 192 VAL A O 1
ATOM 1477 N N . LEU A 1 193 ? 18.260 -11.896 -33.970 1.00 85.06 193 LEU A N 1
ATOM 1478 C CA . LEU A 1 193 ? 18.666 -10.890 -32.988 1.00 85.06 193 LEU A CA 1
ATOM 1479 C C . LEU A 1 193 ? 17.588 -9.813 -32.794 1.00 85.06 193 LEU A C 1
ATOM 1481 O O . LEU A 1 193 ? 17.250 -9.479 -31.657 1.00 85.06 193 LEU A O 1
ATOM 1485 N N . LEU A 1 194 ? 16.991 -9.319 -33.882 1.00 82.19 194 LEU A N 1
ATOM 1486 C CA . LEU A 1 194 ? 15.868 -8.378 -33.824 1.00 82.19 194 LEU A CA 1
ATOM 1487 C C . LEU A 1 194 ? 14.649 -8.983 -33.117 1.00 82.19 194 LEU A C 1
ATOM 1489 O O . LEU A 1 194 ? 14.000 -8.300 -32.321 1.00 82.19 194 LEU A O 1
ATOM 1493 N N . LEU A 1 195 ? 14.361 -10.266 -33.354 1.00 84.56 195 LEU A N 1
ATOM 1494 C CA . LEU A 1 195 ? 13.287 -10.979 -32.667 1.00 84.56 195 LEU A CA 1
ATOM 1495 C C . LEU A 1 195 ? 13.548 -11.066 -31.154 1.00 84.56 195 LEU A C 1
ATOM 1497 O O . LEU A 1 195 ? 12.650 -10.771 -30.366 1.00 84.56 195 LEU A O 1
ATOM 1501 N N . ILE A 1 196 ? 14.778 -11.394 -30.741 1.00 87.50 196 ILE A N 1
ATOM 1502 C CA . ILE A 1 196 ? 15.181 -11.442 -29.325 1.00 87.50 196 ILE A CA 1
ATOM 1503 C C . ILE A 1 196 ? 15.034 -10.066 -28.670 1.00 87.50 196 ILE A C 1
ATOM 1505 O O . ILE A 1 196 ? 14.452 -9.958 -27.590 1.00 87.50 196 ILE A O 1
ATOM 1509 N N . ILE A 1 197 ? 15.520 -9.008 -29.325 1.00 79.62 197 ILE A N 1
ATOM 1510 C CA . ILE A 1 197 ? 15.408 -7.622 -28.845 1.00 79.62 197 ILE A CA 1
ATOM 1511 C C . ILE A 1 197 ? 13.937 -7.240 -28.661 1.00 79.62 197 ILE A C 1
ATOM 1513 O O . ILE A 1 197 ? 13.560 -6.727 -27.604 1.00 79.62 197 ILE A O 1
ATOM 1517 N N . ARG A 1 198 ? 13.087 -7.542 -29.650 1.00 79.31 198 ARG A N 1
ATOM 1518 C CA . ARG A 1 198 ? 11.645 -7.281 -29.581 1.00 79.31 198 ARG A CA 1
ATOM 1519 C C . ARG A 1 198 ? 10.990 -8.023 -28.414 1.00 79.31 198 ARG A C 1
ATOM 1521 O O . ARG A 1 198 ? 10.292 -7.399 -27.616 1.00 79.31 198 ARG A O 1
ATOM 1528 N N . MET A 1 199 ? 11.224 -9.330 -28.291 1.00 81.00 199 MET A N 1
ATOM 1529 C CA . MET A 1 199 ? 10.663 -10.143 -27.205 1.00 81.00 199 MET A CA 1
ATOM 1530 C C . MET A 1 199 ? 11.140 -9.665 -25.829 1.00 81.00 199 MET A C 1
ATOM 1532 O O . MET A 1 199 ? 10.348 -9.584 -24.889 1.00 81.00 199 MET A O 1
ATOM 1536 N N . GLY A 1 200 ? 12.420 -9.303 -25.712 1.00 76.44 200 GLY A N 1
ATOM 1537 C CA . GLY A 1 200 ? 12.995 -8.737 -24.496 1.00 76.44 200 GLY A CA 1
ATOM 1538 C C . GLY A 1 200 ? 12.325 -7.421 -24.098 1.00 76.44 200 GLY A C 1
ATOM 1539 O O . GLY A 1 200 ? 11.942 -7.255 -22.939 1.00 76.44 200 GLY A O 1
ATOM 1540 N N . ALA A 1 201 ? 12.112 -6.513 -25.055 1.00 72.12 201 ALA A N 1
ATOM 1541 C CA . ALA A 1 201 ? 11.432 -5.242 -24.814 1.00 72.12 201 ALA A CA 1
ATOM 1542 C C . ALA A 1 201 ? 9.976 -5.436 -24.347 1.00 72.12 201 ALA A C 1
ATOM 1544 O O . ALA A 1 201 ? 9.567 -4.844 -23.346 1.00 72.12 201 ALA A O 1
ATOM 1545 N N . GLU A 1 202 ? 9.208 -6.313 -25.003 1.00 71.44 202 GLU A N 1
ATOM 1546 C CA . GLU A 1 202 ? 7.828 -6.635 -24.602 1.00 71.44 202 GLU A CA 1
ATOM 1547 C C . GLU A 1 202 ? 7.764 -7.268 -23.200 1.00 71.44 202 GLU A C 1
ATOM 1549 O O . GLU A 1 202 ? 6.880 -6.956 -22.391 1.00 71.44 202 GLU A O 1
ATOM 1554 N N . PHE A 1 203 ? 8.722 -8.141 -22.878 1.00 80.12 203 PHE A N 1
ATOM 1555 C CA . PHE A 1 203 ? 8.829 -8.759 -21.559 1.00 80.12 203 PHE A CA 1
ATOM 1556 C C . PHE A 1 203 ? 9.136 -7.729 -20.462 1.00 80.12 203 PHE A C 1
ATOM 1558 O O . PHE A 1 203 ? 8.476 -7.734 -19.416 1.00 80.12 203 PHE A O 1
ATOM 1565 N N . LEU A 1 204 ? 10.078 -6.811 -20.708 1.00 71.75 204 LEU A N 1
ATOM 1566 C CA . LEU A 1 204 ? 10.398 -5.720 -19.782 1.00 71.75 204 LEU A CA 1
ATOM 1567 C C . LEU A 1 204 ? 9.202 -4.803 -19.547 1.00 71.75 204 LEU A C 1
ATOM 1569 O O . LEU A 1 204 ? 8.915 -4.462 -18.401 1.00 71.75 204 LEU A O 1
ATOM 1573 N N . ASP A 1 205 ? 8.452 -4.468 -20.592 1.00 71.56 205 ASP A N 1
ATOM 1574 C CA . ASP A 1 205 ? 7.243 -3.655 -20.479 1.00 71.56 205 ASP A CA 1
ATOM 1575 C C . ASP A 1 205 ? 6.152 -4.367 -19.648 1.00 71.56 205 ASP A C 1
ATOM 1577 O O . ASP A 1 205 ? 5.505 -3.779 -18.774 1.00 71.56 205 ASP A O 1
ATOM 1581 N N . LYS A 1 206 ? 6.002 -5.689 -19.806 1.00 78.31 206 LYS A N 1
ATOM 1582 C CA . LYS A 1 206 ? 5.103 -6.497 -18.964 1.00 78.31 206 LYS A CA 1
ATOM 1583 C C . LYS A 1 206 ? 5.529 -6.500 -17.492 1.00 78.31 206 LYS A C 1
ATOM 1585 O O . LYS A 1 206 ? 4.666 -6.392 -16.612 1.00 78.31 206 LYS A O 1
ATOM 1590 N N . ILE A 1 207 ? 6.831 -6.609 -17.212 1.00 74.69 207 ILE A N 1
ATOM 1591 C CA . ILE A 1 207 ? 7.379 -6.491 -15.852 1.00 74.69 207 ILE A CA 1
ATOM 1592 C C . ILE A 1 207 ? 7.123 -5.090 -15.297 1.00 74.69 207 ILE A C 1
ATOM 1594 O O . ILE A 1 207 ? 6.610 -4.983 -14.182 1.00 74.69 207 ILE A O 1
ATOM 1598 N N . ALA A 1 208 ? 7.413 -4.040 -16.072 1.00 69.75 208 ALA A N 1
ATOM 1599 C CA . ALA A 1 208 ? 7.203 -2.643 -15.703 1.00 69.75 208 ALA A CA 1
ATOM 1600 C C . ALA A 1 208 ? 5.756 -2.411 -15.266 1.00 69.75 208 ALA A C 1
ATOM 1602 O O . ALA A 1 208 ? 5.500 -2.016 -14.128 1.00 69.75 208 ALA A O 1
ATOM 1603 N N . ARG A 1 209 ? 4.795 -2.782 -16.122 1.00 74.38 209 ARG A N 1
ATOM 1604 C CA . ARG A 1 209 ? 3.361 -2.641 -15.838 1.00 74.38 209 ARG A CA 1
ATOM 1605 C C . ARG A 1 209 ? 2.923 -3.435 -14.611 1.00 74.38 209 ARG A C 1
ATOM 1607 O O . ARG A 1 209 ? 2.122 -2.947 -13.812 1.00 74.38 209 ARG A O 1
ATOM 1614 N N . ARG A 1 210 ? 3.415 -4.666 -14.433 1.00 81.00 210 ARG A N 1
ATOM 1615 C CA . ARG A 1 210 ? 3.084 -5.492 -13.258 1.00 81.00 210 ARG A CA 1
ATOM 1616 C C . ARG A 1 210 ? 3.656 -4.886 -11.974 1.00 81.00 210 ARG A C 1
ATOM 1618 O O . ARG A 1 210 ? 2.939 -4.800 -10.976 1.00 81.00 210 ARG A O 1
ATOM 1625 N N . GLY A 1 211 ? 4.914 -4.461 -12.009 1.00 74.44 211 GLY A N 1
ATOM 1626 C CA . GLY A 1 211 ? 5.597 -3.823 -10.892 1.00 74.44 211 GLY A CA 1
ATOM 1627 C C . GLY A 1 211 ? 4.929 -2.511 -10.495 1.00 74.44 211 GLY A C 1
ATOM 1628 O O . GLY A 1 211 ? 4.611 -2.321 -9.325 1.00 74.44 211 GLY A O 1
ATOM 1629 N N . GLU A 1 212 ? 4.615 -1.652 -11.465 1.00 73.38 212 GLU A N 1
ATOM 1630 C CA . GLU A 1 212 ? 3.934 -0.378 -11.231 1.00 73.38 212 GLU A CA 1
ATOM 1631 C C . GLU A 1 212 ? 2.564 -0.589 -10.571 1.00 73.38 212 GLU A C 1
ATOM 1633 O O . GLU A 1 212 ? 2.237 0.062 -9.577 1.00 73.38 212 GLU A O 1
ATOM 1638 N N . ARG A 1 213 ? 1.770 -1.554 -11.056 1.00 79.31 213 ARG A N 1
ATOM 1639 C CA . ARG A 1 213 ? 0.493 -1.920 -10.420 1.00 79.31 213 ARG A CA 1
ATOM 1640 C C . ARG A 1 213 ? 0.693 -2.377 -8.974 1.00 79.31 213 ARG A C 1
ATOM 1642 O O . ARG A 1 213 ? -0.097 -2.000 -8.109 1.00 79.31 213 ARG A O 1
ATOM 1649 N N . ALA A 1 214 ? 1.734 -3.165 -8.700 1.00 82.00 214 ALA A N 1
ATOM 1650 C CA . ALA A 1 214 ? 2.040 -3.653 -7.356 1.00 82.00 214 ALA A CA 1
ATOM 1651 C C . ALA A 1 214 ? 2.498 -2.535 -6.403 1.00 82.00 214 ALA A C 1
ATOM 1653 O O . ALA A 1 214 ? 2.116 -2.555 -5.229 1.00 82.00 214 ALA A O 1
ATOM 1654 N N . VAL A 1 215 ? 3.270 -1.564 -6.902 1.00 75.94 215 VAL A N 1
ATOM 1655 C CA . VAL A 1 215 ? 3.670 -0.359 -6.160 1.00 75.94 215 VAL A CA 1
ATOM 1656 C C . VAL A 1 215 ? 2.447 0.501 -5.864 1.00 75.94 215 VAL A C 1
ATOM 1658 O O . VAL A 1 215 ? 2.146 0.737 -4.699 1.00 75.94 215 VAL A O 1
ATOM 1661 N N . ARG A 1 216 ? 1.662 0.866 -6.885 1.00 78.88 216 ARG A N 1
ATOM 1662 C CA . ARG A 1 216 ? 0.441 1.675 -6.719 1.00 78.88 216 ARG A CA 1
ATOM 1663 C C . ARG A 1 216 ? -0.563 1.025 -5.768 1.00 78.88 216 ARG A C 1
ATOM 1665 O O . ARG A 1 216 ? -1.269 1.722 -5.042 1.00 78.88 216 ARG A O 1
ATOM 1672 N N . ARG A 1 217 ? -0.673 -0.309 -5.775 1.00 85.56 217 ARG A N 1
ATOM 1673 C CA . ARG A 1 217 ? -1.523 -1.048 -4.829 1.00 85.56 217 ARG A CA 1
ATOM 1674 C C . ARG A 1 217 ? -1.020 -0.892 -3.392 1.00 85.56 217 ARG A C 1
ATOM 1676 O O . ARG A 1 217 ? -1.837 -0.619 -2.519 1.00 85.56 217 ARG A O 1
ATOM 1683 N N . ALA A 1 218 ? 0.286 -1.025 -3.163 1.00 84.81 218 ALA A N 1
ATOM 1684 C CA . ALA A 1 218 ? 0.887 -0.826 -1.845 1.00 84.81 218 ALA A CA 1
ATOM 1685 C C . ALA A 1 218 ? 0.753 0.632 -1.373 1.00 84.81 218 ALA A C 1
ATOM 1687 O O . ALA A 1 218 ? 0.307 0.870 -0.260 1.00 84.81 218 ALA A O 1
ATOM 1688 N N . GLU A 1 219 ? 1.003 1.617 -2.241 1.00 83.69 219 GLU A N 1
ATOM 1689 C CA . GLU A 1 219 ? 0.800 3.038 -1.921 1.00 83.69 219 GLU A CA 1
ATOM 1690 C C . GLU A 1 219 ? -0.648 3.353 -1.535 1.00 83.69 219 GLU A C 1
ATOM 1692 O O . GLU A 1 219 ? -0.891 4.101 -0.590 1.00 83.69 219 GLU A O 1
ATOM 1697 N N . LYS A 1 220 ? -1.623 2.776 -2.253 1.00 87.94 220 LYS A N 1
ATOM 1698 C CA . LYS A 1 220 ? -3.048 2.911 -1.920 1.00 87.94 220 LYS A CA 1
ATOM 1699 C C . LYS A 1 220 ? -3.388 2.283 -0.568 1.00 87.94 220 LYS A C 1
ATOM 1701 O O . LYS A 1 220 ? -4.264 2.822 0.101 1.00 87.94 220 LYS A O 1
ATOM 1706 N N . GLY A 1 221 ? -2.756 1.160 -0.219 1.00 90.25 221 GLY A N 1
ATOM 1707 C CA . GLY A 1 221 ? -2.872 0.517 1.095 1.00 90.25 221 GLY A CA 1
ATOM 1708 C C . GLY A 1 221 ? -2.348 1.429 2.198 1.00 90.25 221 GLY A C 1
ATOM 1709 O O . GLY A 1 221 ? -3.136 1.879 3.020 1.00 90.25 221 GLY A O 1
ATOM 1710 N N . ALA A 1 222 ? -1.081 1.840 2.090 1.00 87.88 222 ALA A N 1
ATOM 1711 C CA . ALA A 1 222 ? -0.434 2.734 3.050 1.00 87.88 222 ALA A CA 1
ATOM 1712 C C . ALA A 1 222 ? -1.221 4.035 3.246 1.00 87.88 222 ALA A C 1
ATOM 1714 O O . ALA A 1 222 ? -1.451 4.465 4.365 1.00 87.88 222 ALA A O 1
ATOM 1715 N N . TYR A 1 223 ? -1.714 4.639 2.161 1.00 89.00 223 TYR A N 1
ATOM 1716 C CA . TYR A 1 223 ? -2.533 5.845 2.263 1.00 89.00 223 TYR A CA 1
ATOM 1717 C C . TYR A 1 223 ? -3.849 5.615 3.021 1.00 89.00 223 TYR A C 1
ATOM 1719 O O . TYR A 1 223 ? -4.317 6.515 3.708 1.00 89.00 223 TYR A O 1
ATOM 1727 N N . ALA A 1 224 ? -4.472 4.442 2.888 1.00 92.81 224 ALA A N 1
ATOM 1728 C CA . ALA A 1 224 ? -5.683 4.129 3.638 1.00 92.81 224 ALA A CA 1
ATOM 1729 C C . ALA A 1 224 ? -5.386 3.939 5.131 1.00 92.81 224 ALA A C 1
ATOM 1731 O O . ALA A 1 224 ? -6.128 4.479 5.947 1.00 92.81 224 ALA A O 1
ATOM 1732 N N . GLU A 1 225 ? -4.301 3.242 5.469 1.00 93.62 225 GLU A N 1
ATOM 1733 C CA . GLU A 1 225 ? -3.826 3.085 6.852 1.00 93.62 225 GLU A CA 1
ATOM 1734 C C . GLU A 1 225 ? -3.479 4.452 7.466 1.00 93.62 225 GLU A C 1
ATOM 1736 O O . GLU A 1 225 ? -3.958 4.780 8.544 1.00 93.62 225 GLU A O 1
ATOM 1741 N N . GLU A 1 226 ? -2.771 5.324 6.738 1.00 92.06 226 GLU A N 1
ATOM 1742 C CA . GLU A 1 226 ? -2.499 6.710 7.154 1.00 92.06 226 GLU A CA 1
ATOM 1743 C C . GLU A 1 226 ? -3.791 7.515 7.399 1.00 92.06 226 GLU A C 1
ATOM 1745 O O . GLU A 1 226 ? -3.848 8.350 8.299 1.00 92.06 226 GLU A O 1
ATOM 1750 N N . GLN A 1 227 ? -4.843 7.306 6.596 1.00 94.06 227 GLN A N 1
ATOM 1751 C CA . GLN A 1 227 ? -6.133 7.976 6.801 1.00 94.06 227 GLN A CA 1
ATOM 1752 C C . GLN A 1 227 ? -6.831 7.506 8.078 1.00 94.06 227 GLN A C 1
ATOM 1754 O O . GLN A 1 227 ? -7.419 8.336 8.770 1.00 94.06 227 GLN A O 1
ATOM 1759 N N . VAL A 1 228 ? -6.766 6.207 8.382 1.00 95.94 228 VAL A N 1
ATOM 1760 C CA . VAL A 1 228 ? -7.258 5.656 9.651 1.00 95.94 228 VAL A CA 1
ATOM 1761 C C . VAL A 1 228 ? -6.432 6.218 10.805 1.00 95.94 228 VAL A C 1
ATOM 1763 O O . VAL A 1 228 ? -7.011 6.771 11.733 1.00 95.94 228 VAL A O 1
ATOM 1766 N N . GLY A 1 229 ? -5.101 6.196 10.696 1.00 94.31 229 GLY A N 1
ATOM 1767 C CA . GLY A 1 229 ? -4.178 6.767 11.679 1.00 94.31 229 GLY A CA 1
ATOM 1768 C C . GLY A 1 229 ? -4.526 8.203 12.065 1.00 94.31 229 GLY A C 1
ATOM 1769 O O . GLY A 1 229 ? -4.701 8.485 13.243 1.00 94.31 229 GLY A O 1
ATOM 1770 N N . ARG A 1 230 ? -4.781 9.082 11.087 1.00 94.00 230 ARG A N 1
ATOM 1771 C CA . ARG A 1 230 ? -5.194 10.476 11.353 1.00 94.00 230 ARG A CA 1
ATOM 1772 C C . ARG A 1 230 ? -6.525 10.615 12.090 1.00 94.00 230 ARG A C 1
ATOM 1774 O O . ARG A 1 230 ? -6.754 11.642 12.722 1.00 94.00 230 ARG A O 1
ATOM 1781 N N . VAL A 1 231 ? -7.442 9.657 11.945 1.00 95.75 231 VAL A N 1
ATOM 1782 C CA . VAL A 1 231 ? -8.681 9.632 12.742 1.00 95.75 231 VAL A CA 1
ATOM 1783 C C . VAL A 1 231 ? -8.360 9.193 14.167 1.00 95.75 231 VAL A C 1
ATOM 1785 O O . VAL A 1 231 ? -8.835 9.817 15.109 1.00 95.75 231 VAL A O 1
ATOM 1788 N N . LEU A 1 232 ? -7.514 8.172 14.324 1.00 96.31 232 LEU A N 1
ATOM 1789 C CA . LEU A 1 232 ? -7.104 7.651 15.627 1.00 96.31 232 LEU A CA 1
ATOM 1790 C C . LEU A 1 232 ? -6.304 8.677 16.449 1.00 96.31 232 LEU A C 1
ATOM 1792 O O . LEU A 1 232 ? -6.556 8.826 17.639 1.00 96.31 232 LEU A O 1
ATOM 1796 N N . GLU A 1 233 ? -5.429 9.456 15.810 1.00 92.88 233 GLU A N 1
ATOM 1797 C CA . GLU A 1 233 ? -4.666 10.555 16.431 1.00 92.88 233 GLU A CA 1
ATOM 1798 C C . GLU A 1 233 ? -5.564 11.636 17.059 1.00 92.88 233 GLU A C 1
ATOM 1800 O O . GLU A 1 233 ? -5.148 12.338 17.977 1.00 92.88 233 GLU A O 1
ATOM 1805 N N . ARG A 1 234 ? -6.807 11.785 16.583 1.00 93.62 234 ARG A N 1
ATOM 1806 C CA . ARG A 1 234 ? -7.764 12.796 17.069 1.00 93.62 234 ARG A CA 1
ATOM 1807 C C . ARG A 1 234 ? -8.635 12.306 18.222 1.00 93.62 234 ARG A C 1
ATOM 1809 O O . ARG A 1 234 ? -9.452 13.074 18.730 1.00 93.62 234 ARG A O 1
ATOM 1816 N N . LEU A 1 235 ? -8.511 11.040 18.622 1.00 93.69 235 LEU A N 1
ATOM 1817 C CA . LEU A 1 235 ? -9.385 10.461 19.640 1.00 93.69 235 LEU A CA 1
ATOM 1818 C C . LEU A 1 235 ? -9.161 11.070 21.034 1.00 93.69 235 LEU A C 1
ATOM 1820 O O . LEU A 1 235 ? -10.131 11.200 21.788 1.00 93.69 235 LEU A O 1
ATOM 1824 N N . GLY A 1 236 ? -7.940 11.531 21.315 1.00 92.94 236 GLY A N 1
ATOM 1825 C CA . GLY A 1 236 ? -7.540 12.137 22.586 1.00 92.94 236 GLY A CA 1
ATOM 1826 C C . GLY A 1 236 ? -6.914 11.132 23.556 1.00 92.94 236 GLY A C 1
ATOM 1827 O O . GLY A 1 236 ? -6.680 9.979 23.207 1.00 92.94 236 GLY A O 1
ATOM 1828 N N . GLU A 1 237 ? -6.647 11.581 24.782 1.00 93.94 237 GLU A N 1
ATOM 1829 C CA . GLU A 1 237 ? -5.869 10.835 25.788 1.00 93.94 237 GLU A CA 1
ATOM 1830 C C . GLU A 1 237 ? -6.602 9.636 26.408 1.00 93.94 237 GLU A C 1
ATOM 1832 O O . GLU A 1 237 ? -5.964 8.780 27.012 1.00 93.94 237 GLU A O 1
ATOM 1837 N N . ASP A 1 238 ? -7.923 9.530 26.234 1.00 95.38 238 ASP A N 1
ATOM 1838 C CA . ASP A 1 238 ? -8.719 8.379 26.697 1.00 95.38 238 ASP A CA 1
ATOM 1839 C C . ASP A 1 238 ? -8.604 7.155 25.763 1.00 95.38 238 ASP A C 1
ATOM 1841 O O . ASP A 1 238 ? -9.281 6.141 25.957 1.00 95.38 238 ASP A O 1
ATOM 1845 N N . PHE A 1 239 ? -7.759 7.245 24.731 1.00 97.25 239 PHE A N 1
ATOM 1846 C CA . PHE A 1 239 ? -7.512 6.190 23.758 1.00 97.25 239 PHE A CA 1
ATOM 1847 C C . PHE A 1 239 ? -6.016 5.940 23.619 1.00 97.25 239 PHE A C 1
ATOM 1849 O O . PHE A 1 239 ? -5.223 6.857 23.420 1.00 97.25 239 PHE A O 1
ATOM 1856 N N . PHE A 1 240 ? -5.636 4.670 23.666 1.00 97.25 240 PHE A N 1
ATOM 1857 C CA . PHE A 1 240 ? -4.268 4.227 23.471 1.00 97.25 240 PHE A CA 1
ATOM 1858 C C . PHE A 1 240 ? -4.193 3.398 22.195 1.00 97.25 240 PHE A C 1
ATOM 1860 O O . PHE A 1 240 ? -4.886 2.388 22.056 1.00 97.25 240 PHE A O 1
ATOM 1867 N N . VAL A 1 241 ? -3.383 3.854 21.241 1.00 97.00 241 VAL A N 1
ATOM 1868 C CA . VAL A 1 241 ? -3.350 3.318 19.879 1.00 97.00 241 VAL A CA 1
ATOM 1869 C C . VAL A 1 241 ? -1.993 2.690 19.603 1.00 97.00 241 VAL A C 1
ATOM 1871 O O . VAL A 1 241 ? -0.952 3.316 19.779 1.00 97.00 241 VAL A O 1
ATOM 1874 N N . ILE A 1 242 ? -2.010 1.450 19.123 1.00 95.94 242 ILE A N 1
ATOM 1875 C CA . ILE A 1 242 ? -0.820 0.709 18.716 1.00 95.94 242 ILE A CA 1
ATOM 1876 C C . ILE A 1 242 ? -0.940 0.419 17.224 1.00 95.94 242 ILE A C 1
ATOM 1878 O O . ILE A 1 242 ? -1.847 -0.288 16.792 1.00 95.94 242 ILE A O 1
ATOM 1882 N N . HIS A 1 243 ? -0.031 0.970 16.428 1.00 94.81 243 HIS A N 1
ATOM 1883 C CA . HIS A 1 243 ? 0.010 0.753 14.981 1.00 94.81 243 HIS A CA 1
ATOM 1884 C C . HIS A 1 243 ? 0.891 -0.444 14.626 1.00 94.81 243 HIS A C 1
ATOM 1886 O O . HIS A 1 243 ? 1.853 -0.706 15.344 1.00 94.81 243 HIS A O 1
ATOM 1892 N N . ASP A 1 244 ? 0.629 -1.096 13.492 1.00 91.62 244 ASP A N 1
ATOM 1893 C CA . ASP A 1 244 ? 1.542 -2.025 12.804 1.00 91.62 244 ASP A CA 1
ATOM 1894 C C . ASP A 1 244 ? 2.108 -3.118 13.734 1.00 91.62 244 ASP A C 1
ATOM 1896 O O . ASP A 1 244 ? 3.301 -3.146 14.060 1.00 91.62 244 ASP A O 1
ATOM 1900 N N . ILE A 1 245 ? 1.221 -3.973 14.249 1.00 93.06 245 ILE A N 1
ATOM 1901 C CA . ILE A 1 245 ? 1.585 -5.104 15.115 1.00 93.06 245 ILE A CA 1
ATOM 1902 C C . ILE A 1 245 ? 1.829 -6.326 14.229 1.00 93.06 245 ILE A C 1
ATOM 1904 O O . ILE A 1 245 ? 0.943 -6.747 13.485 1.00 93.06 245 ILE A O 1
ATOM 1908 N N . GLU A 1 246 ? 3.021 -6.913 14.316 1.00 92.31 246 GLU A N 1
ATOM 1909 C CA . GLU A 1 246 ? 3.348 -8.144 13.593 1.00 92.31 246 GLU A CA 1
ATOM 1910 C C . GLU A 1 246 ? 2.594 -9.336 14.202 1.00 92.31 246 GLU A C 1
ATOM 1912 O O . GLU A 1 246 ? 2.584 -9.523 15.418 1.00 92.31 246 GLU A O 1
ATOM 1917 N N . SER A 1 247 ? 1.983 -10.167 13.353 1.00 92.81 247 SER A N 1
ATOM 1918 C CA . SER A 1 247 ? 1.360 -11.426 13.769 1.00 92.81 247 SER A CA 1
ATOM 1919 C C . SER A 1 247 ? 1.663 -12.554 12.769 1.00 92.81 247 SER A C 1
ATOM 1921 O O . SER A 1 247 ? 1.970 -12.274 11.603 1.00 92.81 247 SER A O 1
ATOM 1923 N N . PRO A 1 248 ? 1.512 -13.835 13.164 1.00 92.19 248 PRO A N 1
ATOM 1924 C CA . PRO A 1 248 ? 1.678 -14.977 12.259 1.00 92.19 248 PRO A CA 1
ATOM 1925 C C . PRO A 1 248 ? 0.732 -14.973 11.048 1.00 92.19 248 PRO A C 1
ATOM 1927 O O . PRO A 1 248 ? 1.012 -15.631 10.048 1.00 92.19 248 PRO A O 1
ATOM 1930 N N . TYR A 1 249 ? -0.384 -14.240 11.120 1.00 91.38 249 TYR A N 1
ATOM 1931 C CA . TYR A 1 249 ? -1.422 -14.216 10.085 1.00 91.38 249 TYR A CA 1
ATOM 1932 C C . TYR A 1 249 ? -1.429 -12.916 9.269 1.00 91.38 249 TYR A C 1
ATOM 1934 O O . TYR A 1 249 ? -2.367 -12.655 8.511 1.00 91.38 249 TYR A O 1
ATOM 1942 N N . GLY A 1 250 ? -0.357 -12.129 9.386 1.00 88.19 250 GLY A N 1
ATOM 1943 C CA . GLY A 1 250 ? -0.209 -10.812 8.777 1.00 88.19 250 GLY A CA 1
ATOM 1944 C C . GLY A 1 250 ? -0.310 -9.694 9.809 1.00 88.19 250 GLY A C 1
ATOM 1945 O O . GLY A 1 250 ? -0.777 -9.898 10.928 1.00 88.19 250 GLY A O 1
ATOM 1946 N N . ASN A 1 251 ? 0.150 -8.505 9.437 1.00 91.44 251 ASN A N 1
ATOM 1947 C CA . ASN A 1 251 ? 0.154 -7.375 10.356 1.00 91.44 251 ASN A CA 1
ATOM 1948 C C . ASN A 1 251 ? -1.278 -6.974 10.729 1.00 91.44 251 ASN A C 1
ATOM 1950 O O . ASN A 1 251 ? -2.193 -7.043 9.908 1.00 91.44 251 ASN A O 1
ATOM 1954 N N . ILE A 1 252 ? -1.453 -6.576 11.984 1.00 95.00 252 ILE A N 1
ATOM 1955 C CA . ILE A 1 252 ? -2.631 -5.860 12.457 1.00 95.00 252 ILE A CA 1
ATOM 1956 C C . ILE A 1 252 ? -2.328 -4.376 12.281 1.00 95.00 252 ILE A C 1
ATOM 1958 O O . ILE A 1 252 ? -1.387 -3.863 12.892 1.00 95.00 252 ILE A O 1
ATOM 1962 N N . ASP A 1 253 ? -3.129 -3.690 11.468 1.00 95.56 253 ASP A N 1
ATOM 1963 C CA . ASP A 1 253 ? -2.875 -2.286 11.140 1.00 95.56 253 ASP A CA 1
ATOM 1964 C C . ASP A 1 253 ? -2.962 -1.399 12.386 1.00 95.56 253 ASP A C 1
ATOM 1966 O O . ASP A 1 253 ? -2.074 -0.572 12.623 1.00 95.56 253 ASP A O 1
ATOM 1970 N N . HIS A 1 254 ? -4.008 -1.591 13.202 1.00 96.94 254 HIS A N 1
ATOM 1971 C CA . HIS A 1 254 ? -4.209 -0.840 14.441 1.00 96.94 254 HIS A CA 1
ATOM 1972 C C . HIS A 1 254 ? -4.852 -1.674 15.550 1.00 96.94 254 HIS A C 1
ATOM 1974 O O . HIS A 1 254 ? -5.791 -2.436 15.317 1.00 96.94 254 HIS A O 1
ATOM 1980 N N . LEU A 1 255 ? -4.411 -1.429 16.779 1.00 97.88 255 LEU A N 1
ATOM 1981 C CA . LEU A 1 255 ? -5.095 -1.812 18.003 1.00 97.88 255 LEU A CA 1
ATOM 1982 C C . LEU A 1 255 ? -5.452 -0.553 18.786 1.00 97.88 255 LEU A C 1
ATOM 1984 O O . LEU A 1 255 ? -4.607 0.322 18.955 1.00 97.88 255 LEU A O 1
ATOM 1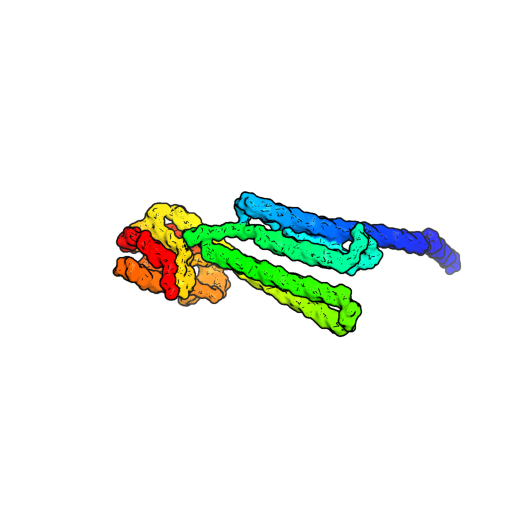988 N N . VAL A 1 256 ? -6.685 -0.468 19.272 1.00 98.19 256 VAL A N 1
ATOM 1989 C CA . VAL A 1 256 ? -7.146 0.636 20.117 1.00 98.19 256 VAL A CA 1
ATOM 1990 C C . VAL A 1 256 ? -7.601 0.072 21.452 1.00 98.19 256 VAL A C 1
ATOM 1992 O O . VAL A 1 256 ? -8.426 -0.840 21.481 1.00 98.19 256 VAL A O 1
ATOM 1995 N N . ILE A 1 257 ? -7.080 0.626 22.541 1.00 97.75 257 ILE A N 1
ATOM 1996 C CA . ILE A 1 257 ? -7.518 0.355 23.910 1.00 97.75 257 ILE A CA 1
ATOM 1997 C C . ILE A 1 257 ? -8.174 1.635 24.426 1.00 97.75 257 ILE A C 1
ATOM 1999 O O . ILE A 1 257 ? -7.563 2.699 24.350 1.00 97.75 257 ILE A O 1
ATOM 2003 N N . THR A 1 258 ? -9.414 1.564 24.904 1.00 97.75 258 THR A N 1
ATOM 2004 C CA . THR A 1 258 ? -10.085 2.722 25.526 1.00 97.75 258 THR A CA 1
ATOM 2005 C C . THR A 1 258 ? -9.798 2.780 27.016 1.00 97.75 258 THR A C 1
ATOM 2007 O O . THR A 1 258 ? -9.419 1.771 27.616 1.00 97.75 258 THR A O 1
ATOM 2010 N N . ARG A 1 259 ? -10.037 3.935 27.638 1.00 95.94 259 ARG A N 1
ATOM 2011 C CA . ARG A 1 259 ? -9.907 4.125 29.087 1.00 95.94 259 ARG A CA 1
ATOM 2012 C C . ARG A 1 259 ? -10.746 3.162 29.922 1.00 95.94 259 ARG A C 1
ATOM 2014 O O . ARG A 1 259 ? -10.315 2.734 30.987 1.00 95.94 259 ARG A O 1
ATOM 2021 N N . GLU A 1 260 ? -11.914 2.775 29.424 1.00 95.00 260 GLU A N 1
ATOM 2022 C CA . GLU A 1 260 ? -12.774 1.763 30.046 1.00 95.00 260 GLU A CA 1
ATOM 2023 C C . GLU A 1 260 ? -12.248 0.335 29.847 1.00 95.00 260 GLU A C 1
ATOM 2025 O O . GLU A 1 260 ? -12.833 -0.606 30.373 1.00 95.00 260 GLU A O 1
ATOM 2030 N N . GLY A 1 261 ? -11.176 0.150 29.073 1.00 95.56 261 GLY A N 1
ATOM 2031 C CA . GLY A 1 261 ? -10.567 -1.147 28.813 1.00 95.56 261 GLY A CA 1
ATOM 2032 C C . GLY A 1 261 ? -11.241 -1.946 27.704 1.00 95.56 261 GLY A C 1
ATOM 2033 O O . GLY A 1 261 ? -11.233 -3.174 27.734 1.00 95.56 261 GLY A O 1
ATOM 2034 N N . ARG A 1 262 ? -11.868 -1.289 26.722 1.00 97.31 262 ARG A N 1
ATOM 2035 C CA . ARG A 1 262 ? -12.342 -1.972 25.508 1.00 97.31 262 ARG A CA 1
ATOM 2036 C C . ARG A 1 262 ? -11.207 -2.086 24.504 1.00 97.31 262 ARG A C 1
ATOM 2038 O O . ARG A 1 262 ? -10.461 -1.128 24.323 1.00 97.31 262 ARG A O 1
ATOM 2045 N N . ILE A 1 263 ? -11.111 -3.229 23.825 1.00 97.88 263 ILE A N 1
ATOM 2046 C CA . ILE A 1 263 ? -10.086 -3.478 22.809 1.00 97.88 263 ILE A CA 1
ATOM 2047 C C . ILE A 1 263 ? -10.727 -3.600 21.428 1.00 97.88 263 ILE A C 1
ATOM 2049 O O . ILE A 1 263 ? -11.617 -4.425 21.216 1.00 97.88 263 ILE A O 1
ATOM 2053 N N . PHE A 1 264 ? -10.216 -2.821 20.478 1.00 98.44 264 PHE A N 1
ATOM 2054 C CA . PHE A 1 264 ? -10.603 -2.876 19.074 1.00 98.44 264 PHE A CA 1
ATOM 2055 C C . PHE A 1 264 ? -9.412 -3.227 18.197 1.00 98.44 264 PHE A C 1
ATOM 2057 O O . PHE A 1 264 ? -8.390 -2.543 18.234 1.00 98.44 264 PHE A O 1
ATOM 2064 N N . LEU A 1 265 ? -9.572 -4.254 17.369 1.00 98.50 265 LEU A N 1
ATOM 2065 C CA . LEU A 1 265 ? -8.609 -4.631 16.342 1.00 98.50 265 LEU A CA 1
ATOM 2066 C C . LEU A 1 265 ? -9.105 -4.109 14.999 1.00 98.50 265 LEU A C 1
ATOM 2068 O O . LEU A 1 265 ? -10.178 -4.508 14.549 1.00 98.50 265 LEU A O 1
ATOM 2072 N N . LEU A 1 266 ? -8.336 -3.232 14.357 1.00 98.38 266 LEU A N 1
ATOM 2073 C CA . LEU A 1 266 ? -8.721 -2.610 13.094 1.00 98.38 266 LEU A CA 1
ATOM 2074 C C . LEU A 1 266 ? -7.871 -3.152 11.941 1.00 98.38 266 LEU A C 1
ATOM 2076 O O . LEU A 1 266 ? -6.644 -3.111 11.986 1.00 98.38 266 LEU A O 1
ATOM 2080 N N . GLU A 1 267 ? -8.550 -3.597 10.888 1.00 97.44 267 GLU A N 1
ATOM 2081 C CA . GLU A 1 267 ? -7.968 -3.967 9.596 1.00 97.44 267 GLU A CA 1
ATOM 2082 C C . GLU A 1 267 ? -8.416 -2.956 8.538 1.00 97.44 267 GLU A C 1
ATOM 2084 O O . GLU A 1 267 ? -9.614 -2.761 8.317 1.00 97.44 267 GLU A O 1
ATOM 2089 N N . THR A 1 268 ? -7.481 -2.333 7.832 1.00 96.88 268 THR A N 1
ATOM 2090 C CA . THR A 1 268 ? -7.753 -1.238 6.904 1.00 96.88 268 THR A CA 1
ATOM 2091 C C . THR A 1 268 ? -7.791 -1.715 5.460 1.00 96.88 268 THR A C 1
ATOM 2093 O O . THR A 1 268 ? -6.857 -2.308 4.925 1.00 96.88 268 THR A O 1
ATOM 2096 N N . LYS A 1 269 ? -8.867 -1.381 4.742 1.00 95.75 269 LYS A N 1
ATOM 2097 C CA . LYS A 1 269 ? -9.015 -1.672 3.313 1.00 95.75 269 LYS A CA 1
ATOM 2098 C C . LYS A 1 269 ? -9.178 -0.397 2.494 1.00 95.75 269 LYS A C 1
ATOM 2100 O O . LYS A 1 269 ? -10.080 0.414 2.689 1.00 95.75 269 LYS A O 1
ATOM 2105 N N . SER A 1 270 ? -8.333 -0.264 1.472 1.00 94.88 270 SER A N 1
ATOM 2106 C CA . SER A 1 270 ? -8.325 0.901 0.579 1.00 94.88 270 SER A CA 1
ATOM 2107 C C . SER A 1 270 ? -9.329 0.817 -0.582 1.00 94.88 270 SER A C 1
ATOM 2109 O O . SER A 1 270 ? -9.389 1.733 -1.407 1.00 94.88 270 SER A O 1
ATOM 2111 N N . HIS A 1 271 ? -10.094 -0.270 -0.696 1.00 94.44 271 HIS A N 1
ATOM 2112 C CA . HIS A 1 271 ? -10.985 -0.533 -1.828 1.00 94.44 271 HIS A CA 1
ATOM 2113 C C . HIS A 1 271 ? -12.071 0.544 -1.999 1.00 94.44 271 HIS A C 1
ATOM 2115 O O . HIS A 1 271 ? -12.471 1.217 -1.050 1.00 94.44 271 HIS A O 1
ATOM 2121 N N . ARG A 1 272 ? -12.540 0.704 -3.241 1.00 93.62 272 ARG A N 1
ATOM 2122 C CA . ARG A 1 272 ? -13.677 1.555 -3.622 1.00 93.62 272 ARG A CA 1
ATOM 2123 C C . ARG A 1 272 ? -14.802 0.670 -4.139 1.00 93.62 272 ARG A C 1
ATOM 2125 O O . ARG A 1 272 ? -14.520 -0.359 -4.745 1.00 93.62 272 ARG A O 1
ATOM 2132 N N . GLY A 1 273 ? -16.041 1.112 -3.965 1.00 95.25 273 GLY A N 1
ATOM 2133 C CA . GLY A 1 273 ? -17.221 0.372 -4.404 1.00 95.25 273 GLY A CA 1
ATOM 2134 C C . GLY A 1 273 ? -18.213 0.147 -3.275 1.00 95.25 273 GLY A C 1
ATOM 2135 O O . GLY A 1 273 ? -18.057 0.713 -2.194 1.00 95.25 273 GLY A O 1
ATOM 2136 N N . LYS A 1 274 ? -19.230 -0.669 -3.537 1.00 97.19 274 LYS A N 1
ATOM 2137 C CA . LYS A 1 274 ? -20.238 -1.082 -2.562 1.00 97.19 274 LYS A CA 1
ATOM 2138 C C . LYS A 1 274 ? -19.807 -2.389 -1.906 1.00 97.19 274 LYS A C 1
ATOM 2140 O O . LYS A 1 274 ? -19.522 -3.355 -2.610 1.00 97.19 274 LYS A O 1
ATOM 2145 N N . VAL A 1 275 ? -19.770 -2.406 -0.579 1.00 97.44 275 VAL A N 1
ATOM 2146 C CA . VAL A 1 275 ? -19.531 -3.609 0.221 1.00 97.44 275 VAL A CA 1
ATOM 2147 C C . VAL A 1 275 ? -20.873 -4.181 0.657 1.00 97.44 275 VAL A C 1
ATOM 2149 O O . VAL A 1 275 ? -21.730 -3.446 1.147 1.00 97.44 275 VAL A O 1
ATOM 2152 N N . THR A 1 276 ? -21.062 -5.482 0.476 1.00 96.06 276 THR A N 1
ATOM 2153 C CA . THR A 1 276 ? -22.262 -6.212 0.912 1.00 96.06 276 THR A CA 1
ATOM 2154 C C . THR A 1 276 ? -21.862 -7.524 1.574 1.00 96.06 276 THR A C 1
ATOM 2156 O O . THR A 1 276 ? -20.806 -8.065 1.260 1.00 96.06 276 THR A O 1
ATOM 2159 N N . ALA A 1 277 ? -22.696 -8.053 2.468 1.00 94.69 277 ALA A N 1
ATOM 2160 C CA . ALA A 1 277 ? -22.525 -9.422 2.955 1.00 94.69 277 ALA A CA 1
ATOM 2161 C C . ALA A 1 277 ? -22.893 -10.439 1.866 1.00 94.69 277 ALA A C 1
ATOM 2163 O O . ALA A 1 277 ? -23.801 -10.197 1.067 1.00 94.69 277 ALA A O 1
ATOM 2164 N N . ALA A 1 278 ? -22.216 -11.584 1.881 1.00 91.12 278 ALA A N 1
ATOM 2165 C CA . ALA A 1 278 ? -22.626 -12.806 1.203 1.00 91.12 278 ALA A CA 1
ATOM 2166 C C . ALA A 1 278 ? -22.310 -13.999 2.107 1.00 91.12 278 ALA A C 1
ATOM 2168 O O . ALA A 1 278 ? -21.170 -14.471 2.157 1.00 91.12 278 ALA A O 1
ATOM 2169 N N . GLY A 1 279 ? -23.329 -14.439 2.853 1.00 90.25 279 GLY A N 1
ATOM 2170 C CA . GLY A 1 279 ? -23.179 -15.440 3.906 1.00 90.25 279 GLY A CA 1
ATOM 2171 C C . GLY A 1 279 ? -22.103 -15.020 4.907 1.00 90.25 279 GLY A C 1
ATOM 2172 O O . GLY A 1 279 ? -22.213 -13.981 5.553 1.00 90.25 279 GLY A O 1
ATOM 2173 N N . ASP A 1 280 ? -21.037 -15.811 4.951 1.00 91.88 280 ASP A N 1
ATOM 2174 C CA . ASP A 1 280 ? -19.914 -15.691 5.883 1.00 91.88 280 ASP A CA 1
ATOM 2175 C C . ASP A 1 280 ? -18.774 -14.774 5.413 1.00 91.88 280 ASP A C 1
ATOM 2177 O O . ASP A 1 280 ? -17.751 -14.653 6.089 1.00 91.88 280 ASP A O 1
ATOM 2181 N N . SER A 1 281 ? -18.946 -14.117 4.265 1.00 93.31 281 SER A N 1
ATOM 2182 C CA . SER A 1 281 ? -17.930 -13.276 3.629 1.00 93.31 281 SER A CA 1
ATOM 2183 C C . SER A 1 281 ? -18.495 -11.918 3.208 1.00 93.31 281 SER A C 1
ATOM 2185 O O . SER A 1 281 ? -19.701 -11.658 3.294 1.00 93.31 281 SER A O 1
ATOM 2187 N N . ILE A 1 282 ? -17.619 -11.038 2.721 1.00 95.62 282 ILE A N 1
ATOM 2188 C CA . ILE A 1 282 ? -18.024 -9.781 2.091 1.00 95.62 282 ILE A CA 1
ATOM 2189 C C . ILE A 1 282 ? -17.726 -9.775 0.592 1.00 95.62 282 ILE A C 1
ATOM 2191 O O . ILE A 1 282 ? -16.690 -10.254 0.130 1.00 95.62 282 ILE A O 1
ATOM 2195 N N . LEU A 1 283 ? -18.629 -9.155 -0.163 1.00 96.25 283 LEU A N 1
ATOM 2196 C CA . LEU A 1 283 ? -18.461 -8.865 -1.581 1.00 96.25 283 LEU A CA 1
ATOM 2197 C C . LEU A 1 283 ? -18.100 -7.396 -1.776 1.00 96.25 283 LEU A C 1
ATOM 2199 O O . LEU A 1 283 ? -18.606 -6.516 -1.077 1.00 96.25 283 LEU A O 1
ATOM 2203 N N . LEU A 1 284 ? -17.285 -7.130 -2.791 1.00 96.25 284 LEU A N 1
ATOM 2204 C CA . LEU A 1 284 ? -17.006 -5.799 -3.307 1.00 96.25 284 LEU A CA 1
ATOM 2205 C C . LEU A 1 284 ? -17.600 -5.684 -4.713 1.00 96.25 284 LEU A C 1
ATOM 2207 O O . LEU A 1 284 ? -17.174 -6.378 -5.632 1.00 96.25 284 LEU A O 1
ATOM 2211 N N . ASN A 1 285 ? -18.583 -4.798 -4.885 1.00 96.38 285 ASN A N 1
ATOM 2212 C CA . ASN A 1 285 ? -19.346 -4.645 -6.132 1.00 96.38 285 ASN A CA 1
ATOM 2213 C C . ASN A 1 285 ? -19.943 -5.972 -6.641 1.00 96.38 285 ASN A C 1
ATOM 2215 O O . ASN A 1 285 ? -19.914 -6.244 -7.835 1.00 96.38 285 ASN A O 1
ATOM 2219 N N . GLY A 1 286 ? -20.450 -6.811 -5.732 1.00 95.19 286 GLY A N 1
ATOM 2220 C CA . GLY A 1 286 ? -21.051 -8.103 -6.082 1.00 95.19 286 GLY A CA 1
ATOM 2221 C C . GLY A 1 286 ? -20.053 -9.233 -6.357 1.00 95.19 286 GLY A C 1
ATOM 2222 O O . GLY A 1 286 ? -20.482 -10.355 -6.597 1.00 95.19 286 GLY A O 1
ATOM 2223 N N . HIS A 1 287 ? -18.744 -8.979 -6.273 1.00 95.12 287 HIS A N 1
ATOM 2224 C CA . HIS A 1 287 ? -17.715 -10.001 -6.459 1.00 95.12 287 HIS A CA 1
ATOM 2225 C C . HIS A 1 287 ? -16.973 -10.311 -5.153 1.00 95.12 287 HIS A C 1
ATOM 2227 O O . HIS A 1 287 ? -16.733 -9.391 -4.363 1.00 95.12 287 HIS A O 1
ATOM 2233 N N . PRO A 1 288 ? -16.565 -11.573 -4.923 1.00 92.38 288 PRO A N 1
ATOM 2234 C CA . PRO A 1 288 ? -15.699 -11.920 -3.803 1.00 92.38 288 PRO A CA 1
ATOM 2235 C C . PRO A 1 288 ? -14.396 -11.122 -3.836 1.00 92.38 288 PRO A C 1
ATOM 2237 O O . PRO A 1 288 ? -13.834 -10.847 -4.901 1.00 92.38 288 PRO A O 1
ATOM 2240 N N . MET A 1 289 ? -13.903 -10.745 -2.660 1.00 90.88 289 MET A N 1
ATOM 2241 C CA . MET A 1 289 ? -12.583 -10.133 -2.548 1.00 90.88 289 MET A CA 1
ATOM 2242 C C . MET A 1 289 ? -11.486 -11.190 -2.750 1.00 90.88 289 MET A C 1
ATOM 2244 O O . MET A 1 289 ? -11.630 -12.321 -2.306 1.00 90.88 289 MET A O 1
ATOM 2248 N N . GLU A 1 290 ? -10.363 -10.809 -3.375 1.00 85.44 290 GLU A N 1
ATOM 2249 C CA . GLU A 1 290 ? -9.204 -11.705 -3.597 1.00 85.44 290 GLU A CA 1
ATOM 2250 C C . GLU A 1 290 ? -8.665 -12.306 -2.285 1.00 85.44 290 GLU A C 1
ATOM 2252 O O . GLU A 1 290 ? -8.175 -13.429 -2.261 1.00 85.44 290 GLU A O 1
ATOM 2257 N N . LYS A 1 291 ? -8.757 -11.545 -1.191 1.00 86.88 291 LYS A N 1
ATOM 2258 C CA . LYS A 1 291 ? -8.438 -11.985 0.168 1.00 86.88 291 LYS A CA 1
ATOM 2259 C C . LYS A 1 291 ? -9.609 -11.651 1.070 1.00 86.88 291 LYS A C 1
ATOM 2261 O O . LYS A 1 291 ? -10.044 -10.497 1.049 1.00 86.88 291 LYS A O 1
ATOM 2266 N N . ASP A 1 292 ? -10.065 -12.617 1.862 1.00 92.12 292 ASP A N 1
ATOM 2267 C CA . ASP A 1 292 ? -11.148 -12.411 2.819 1.00 92.12 292 ASP A CA 1
ATOM 2268 C C . ASP A 1 292 ? -10.638 -11.643 4.056 1.00 92.12 292 ASP A C 1
ATOM 2270 O O . ASP A 1 292 ? -9.859 -12.183 4.850 1.00 92.12 292 ASP A O 1
ATOM 2274 N N . PRO A 1 293 ? -11.040 -10.371 4.240 1.00 94.25 293 PRO A N 1
ATOM 2275 C CA . PRO A 1 293 ? -10.628 -9.608 5.409 1.00 94.25 293 PRO A CA 1
ATOM 2276 C C . PRO A 1 293 ? -11.279 -10.092 6.705 1.00 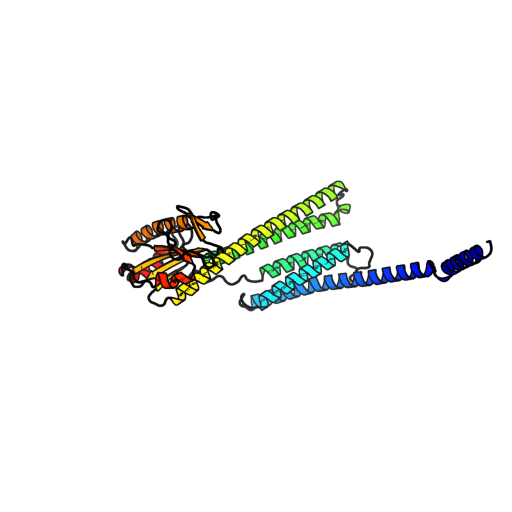94.25 293 PRO A C 1
ATOM 2278 O O . PRO A 1 293 ? -10.704 -9.878 7.768 1.00 94.25 293 PRO A O 1
ATOM 2281 N N . ILE A 1 294 ? -12.449 -10.733 6.636 1.00 96.69 294 ILE A N 1
ATOM 2282 C CA . ILE A 1 294 ? -13.151 -11.239 7.819 1.00 96.69 294 ILE A CA 1
ATOM 2283 C C . ILE A 1 294 ? -12.335 -12.369 8.437 1.00 96.69 294 ILE A C 1
ATOM 2285 O O . ILE A 1 294 ? -12.045 -12.351 9.631 1.00 96.69 294 ILE A O 1
ATOM 2289 N N . GLU A 1 295 ? -11.886 -13.314 7.611 1.00 95.38 295 GLU A N 1
ATOM 2290 C CA . GLU A 1 295 ? -11.040 -14.421 8.052 1.00 95.38 295 GLU A CA 1
ATOM 2291 C C . GLU A 1 295 ? -9.702 -13.934 8.639 1.00 95.38 295 GLU A C 1
ATOM 2293 O O . GLU A 1 295 ? -9.259 -14.435 9.674 1.00 95.38 295 GLU A O 1
ATOM 2298 N N . GLN A 1 296 ? -9.068 -12.933 8.014 1.00 95.31 296 GLN A N 1
ATOM 2299 C CA . GLN A 1 296 ? -7.830 -12.327 8.522 1.00 95.31 296 GLN A CA 1
ATOM 2300 C C . GLN A 1 296 ? -8.036 -11.699 9.909 1.00 95.31 296 GLN A C 1
ATOM 2302 O O . GLN A 1 296 ? -7.272 -11.996 10.827 1.00 95.31 296 GLN A O 1
ATOM 2307 N N . VAL A 1 297 ? -9.091 -10.894 10.084 1.00 97.69 297 VAL A N 1
ATOM 2308 C CA . VAL A 1 297 ? -9.420 -10.281 11.380 1.00 97.69 297 VAL A CA 1
ATOM 2309 C C . VAL A 1 297 ? -9.693 -11.343 12.436 1.00 97.69 297 VAL A C 1
ATOM 2311 O O . VAL A 1 297 ? -9.148 -11.248 13.529 1.00 97.69 297 VAL A O 1
ATOM 2314 N N . LEU A 1 298 ? -10.476 -12.378 12.124 1.00 97.69 298 LEU A N 1
ATOM 2315 C CA . LEU A 1 298 ? -10.781 -13.443 13.082 1.00 97.69 298 LEU A CA 1
ATOM 2316 C C . LEU A 1 298 ? -9.516 -14.161 13.565 1.00 97.69 298 LEU A C 1
ATOM 2318 O O . LEU A 1 298 ? -9.331 -14.311 14.772 1.00 97.69 298 LEU A O 1
ATOM 2322 N N . ARG A 1 299 ? -8.612 -14.547 12.653 1.00 97.25 299 ARG A N 1
ATOM 2323 C CA . ARG A 1 299 ? -7.326 -15.166 13.024 1.00 97.25 299 ARG A CA 1
ATOM 2324 C C . ARG A 1 299 ? -6.488 -14.255 13.920 1.00 97.25 299 ARG A C 1
ATOM 2326 O O . ARG A 1 299 ? -5.968 -14.711 14.937 1.00 97.25 299 ARG A O 1
ATOM 2333 N N . ASN A 1 300 ? -6.410 -12.970 13.577 1.00 97.69 300 ASN A N 1
ATOM 2334 C CA . ASN A 1 300 ? -5.675 -11.983 14.364 1.00 97.69 300 ASN A CA 1
ATOM 2335 C C . ASN A 1 300 ? -6.308 -11.744 15.742 1.00 97.69 300 ASN A C 1
ATOM 2337 O O . ASN A 1 300 ? -5.583 -11.612 16.723 1.00 97.69 300 ASN A O 1
ATOM 2341 N N . VAL A 1 301 ? -7.640 -11.748 15.846 1.00 98.06 301 VAL A N 1
ATOM 2342 C CA . VAL A 1 301 ? -8.363 -11.651 17.123 1.00 98.06 301 VAL A CA 1
ATOM 2343 C C . VAL A 1 301 ? -8.041 -12.845 18.023 1.00 98.06 301 VAL A C 1
ATOM 2345 O O . VAL A 1 301 ? -7.713 -12.646 19.191 1.00 98.06 301 VAL A O 1
ATOM 2348 N N . PHE A 1 302 ? -8.101 -14.075 17.502 1.00 96.94 302 PHE A N 1
ATOM 2349 C CA . PHE A 1 302 ? -7.777 -15.273 18.287 1.00 96.94 302 PHE A CA 1
ATOM 2350 C C . PHE A 1 302 ? -6.323 -15.272 18.763 1.00 96.94 302 PHE A C 1
ATOM 2352 O O . PHE A 1 302 ? -6.058 -15.529 19.936 1.00 96.94 302 PHE A O 1
ATOM 2359 N N . TRP A 1 303 ? -5.390 -14.931 17.874 1.00 96.94 303 TRP A N 1
ATOM 2360 C CA . TRP A 1 303 ? -3.981 -14.791 18.232 1.00 96.94 303 TRP A CA 1
ATOM 2361 C C . TRP A 1 303 ? -3.764 -13.729 19.313 1.00 96.94 303 TRP A C 1
ATOM 2363 O O . TRP A 1 303 ? -3.102 -13.997 20.316 1.00 96.94 303 TRP A O 1
ATOM 2373 N N . LEU A 1 304 ? -4.366 -12.548 19.148 1.00 97.00 304 LEU A N 1
ATOM 2374 C CA . LEU A 1 304 ? -4.219 -11.449 20.094 1.00 97.00 304 LEU A CA 1
ATOM 2375 C C . LEU A 1 304 ? -4.772 -11.816 21.473 1.00 97.00 304 LEU A C 1
ATOM 2377 O O . LEU A 1 304 ? -4.137 -11.503 22.472 1.00 97.00 304 LEU A O 1
ATOM 2381 N N . LYS A 1 305 ? -5.912 -12.510 21.549 1.00 96.31 305 LYS A N 1
ATOM 2382 C CA . LYS A 1 305 ? -6.461 -12.997 22.825 1.00 96.31 305 LYS A CA 1
ATOM 2383 C C . LYS A 1 305 ? -5.484 -13.912 23.561 1.00 96.31 305 LYS A C 1
ATOM 2385 O O . LYS A 1 305 ? -5.239 -13.696 24.745 1.00 96.31 305 LYS A O 1
ATOM 2390 N N . GLY A 1 306 ? -4.886 -14.875 22.856 1.00 95.56 306 GLY A N 1
ATOM 2391 C CA . GLY A 1 306 ? -3.844 -15.735 23.423 1.00 95.56 306 GLY A CA 1
ATOM 2392 C C . GLY A 1 306 ? -2.646 -14.924 23.918 1.00 95.56 306 GLY A C 1
ATOM 2393 O O . GLY A 1 306 ? -2.198 -15.101 25.049 1.00 95.56 306 GLY A O 1
ATOM 2394 N N . ARG A 1 307 ? -2.199 -13.948 23.120 1.00 95.06 307 ARG A N 1
ATOM 2395 C CA . ARG A 1 307 ? -1.071 -13.092 23.489 1.00 95.06 307 ARG A CA 1
ATOM 2396 C C . ARG A 1 307 ? -1.361 -12.207 24.703 1.00 95.06 307 ARG A C 1
ATOM 2398 O O . ARG A 1 307 ? -0.511 -12.074 25.575 1.00 95.06 307 ARG A O 1
ATOM 2405 N N . LEU A 1 308 ? -2.554 -11.626 24.796 1.00 95.19 308 LEU A N 1
ATOM 2406 C CA . LEU A 1 308 ? -2.972 -10.845 25.963 1.00 95.19 308 LEU A CA 1
ATOM 2407 C C . LEU A 1 308 ? -3.081 -11.731 27.208 1.00 95.19 308 LEU A C 1
ATOM 2409 O O . LEU A 1 308 ? -2.636 -11.328 28.279 1.00 95.19 308 LEU A O 1
ATOM 2413 N N . ARG A 1 309 ? -3.564 -12.968 27.070 1.00 96.12 309 ARG A N 1
ATOM 2414 C CA . ARG A 1 309 ? -3.600 -13.925 28.179 1.00 96.12 309 ARG A CA 1
ATOM 2415 C C . ARG A 1 309 ? -2.210 -14.238 28.726 1.00 96.12 309 ARG A C 1
ATOM 2417 O O . ARG A 1 309 ? -2.053 -14.297 29.939 1.00 96.12 309 ARG A O 1
ATOM 2424 N N . GLU A 1 310 ? -1.211 -14.398 27.863 1.00 94.88 310 GLU A N 1
ATOM 2425 C CA . GLU A 1 310 ? 0.183 -14.600 28.282 1.00 94.88 310 GLU A CA 1
ATOM 2426 C C . GLU A 1 310 ? 0.773 -13.376 28.993 1.00 94.88 310 GLU A C 1
ATOM 2428 O O . GLU A 1 310 ? 1.507 -13.525 29.965 1.00 94.88 310 GLU A O 1
ATOM 2433 N N . VAL A 1 311 ? 0.473 -12.170 28.501 1.00 93.88 311 VAL A N 1
ATOM 2434 C CA . VAL A 1 311 ? 1.120 -10.929 28.959 1.00 93.88 311 VAL A CA 1
ATOM 2435 C C . VAL A 1 311 ? 0.461 -10.357 30.213 1.00 93.88 311 VAL A C 1
ATOM 2437 O O . VAL A 1 311 ? 1.159 -9.900 31.112 1.00 93.88 311 VAL A O 1
ATOM 2440 N N . VAL A 1 312 ? -0.874 -10.362 30.275 1.00 95.00 312 VAL A N 1
ATOM 2441 C CA . VAL A 1 312 ? -1.649 -9.724 31.354 1.00 95.00 312 VAL A CA 1
ATOM 2442 C C . VAL A 1 312 ? -2.518 -10.704 32.148 1.00 95.00 312 VAL A C 1
ATOM 2444 O O . VAL A 1 312 ? -3.243 -10.289 33.047 1.00 95.00 312 VAL A O 1
ATOM 2447 N N . GLY A 1 313 ? -2.503 -12.004 31.827 1.00 94.38 313 GLY A N 1
ATOM 2448 C CA . GLY A 1 313 ? -3.316 -13.010 32.527 1.00 94.38 313 GLY A CA 1
ATOM 2449 C C . GLY A 1 313 ? -4.825 -12.892 32.277 1.00 94.38 313 GLY A C 1
ATOM 2450 O O . GLY A 1 313 ? -5.618 -13.535 32.964 1.00 94.38 313 GLY A O 1
ATOM 2451 N N . ARG A 1 314 ? -5.244 -12.067 31.308 1.00 91.44 314 ARG A N 1
ATOM 2452 C CA . ARG A 1 314 ? -6.648 -11.808 30.954 1.00 91.44 314 ARG A CA 1
ATOM 2453 C C . ARG A 1 314 ? -6.914 -12.187 29.507 1.00 91.44 314 ARG A C 1
ATOM 2455 O O . ARG A 1 314 ? -6.066 -11.993 28.645 1.00 91.44 314 ARG A O 1
ATOM 2462 N N . GLU A 1 315 ? -8.125 -12.654 29.232 1.00 91.19 315 GLU A N 1
ATOM 2463 C CA . GLU A 1 315 ? -8.579 -12.971 27.876 1.00 91.19 315 GLU A CA 1
ATOM 2464 C C . GLU A 1 315 ? -9.754 -12.058 27.495 1.00 91.19 315 GLU A C 1
ATOM 2466 O O . GLU A 1 315 ? -10.918 -12.455 27.584 1.00 91.19 315 GLU A O 1
ATOM 2471 N N . PRO A 1 316 ? -9.479 -10.791 27.148 1.00 91.75 316 PRO A N 1
ATOM 2472 C CA . PRO A 1 316 ? -10.531 -9.806 26.976 1.00 91.75 316 PRO A CA 1
ATOM 2473 C C . PRO A 1 316 ? -11.335 -10.021 25.698 1.00 91.75 316 PRO A C 1
ATOM 2475 O O . PRO A 1 316 ? -10.889 -10.645 24.728 1.00 91.75 316 PRO A O 1
ATOM 2478 N N . TRP A 1 317 ? -12.532 -9.439 25.668 1.00 94.75 317 TRP A N 1
ATOM 2479 C CA . TRP A 1 317 ? -13.267 -9.301 24.421 1.00 94.75 317 TRP A CA 1
ATOM 2480 C C . TRP A 1 317 ? -12.533 -8.327 23.493 1.00 94.75 317 TRP A C 1
ATOM 2482 O O . TRP A 1 317 ? -12.221 -7.201 23.877 1.00 94.75 317 TRP A O 1
ATOM 2492 N N . VAL A 1 318 ? -12.275 -8.769 22.263 1.00 97.31 318 VAL A N 1
ATOM 2493 C CA . VAL A 1 318 ? -11.640 -7.966 21.215 1.00 97.31 318 VAL A CA 1
ATOM 2494 C C . VAL A 1 318 ? -12.659 -7.783 20.100 1.00 97.31 318 VAL A C 1
ATOM 2496 O O . VAL A 1 318 ? -13.070 -8.759 19.470 1.00 97.31 318 VAL A O 1
ATOM 2499 N N . GLU A 1 319 ? -13.067 -6.540 19.854 1.00 97.81 319 GLU A N 1
ATOM 2500 C CA . GLU A 1 319 ? -13.967 -6.201 18.754 1.00 97.81 319 GLU A CA 1
ATOM 2501 C C . GLU A 1 319 ? -13.149 -6.025 17.467 1.00 97.81 319 GLU A C 1
ATOM 2503 O O . GLU A 1 319 ? -12.385 -5.072 17.313 1.00 97.81 319 GLU A O 1
ATOM 2508 N N . GLY A 1 320 ? -13.283 -6.977 16.541 1.00 98.19 320 GLY A N 1
ATOM 2509 C CA . GLY A 1 320 ? -12.663 -6.899 15.222 1.00 98.19 320 GLY A CA 1
ATOM 2510 C C . GLY A 1 320 ? -13.453 -5.983 14.289 1.00 98.19 320 GLY A C 1
ATOM 2511 O O . GLY A 1 320 ? -14.664 -6.156 14.129 1.00 98.19 320 GLY A O 1
ATOM 2512 N N . ILE A 1 321 ? -12.771 -5.036 13.643 1.00 98.31 321 ILE A N 1
ATOM 2513 C CA . ILE A 1 321 ? -13.373 -4.083 12.710 1.00 98.31 321 ILE A CA 1
ATOM 2514 C C . ILE A 1 321 ? -12.580 -4.046 11.401 1.00 98.31 321 ILE A C 1
ATOM 2516 O O . ILE A 1 321 ? -11.405 -3.691 11.376 1.00 98.31 321 ILE A O 1
ATOM 2520 N N . VAL A 1 322 ? -13.247 -4.326 10.283 1.00 98.12 322 VAL A N 1
ATOM 2521 C CA . VAL A 1 322 ? -12.720 -4.030 8.946 1.00 98.12 322 VAL A CA 1
ATOM 2522 C C . VAL A 1 322 ? -13.140 -2.616 8.554 1.00 98.12 322 VAL A C 1
ATOM 2524 O O . VAL A 1 322 ? -14.323 -2.338 8.344 1.00 98.12 322 VAL A O 1
ATOM 2527 N N . VAL A 1 323 ? -12.165 -1.721 8.423 1.00 98.12 323 VAL A N 1
ATOM 2528 C CA . VAL A 1 323 ? -12.367 -0.309 8.099 1.00 98.12 323 VAL A CA 1
ATOM 2529 C C . VAL A 1 323 ? -12.060 -0.052 6.627 1.00 98.12 323 VAL A C 1
ATOM 2531 O O . VAL A 1 323 ? -10.919 -0.122 6.176 1.00 98.12 323 VAL A O 1
ATOM 2534 N N . PHE A 1 324 ? -13.076 0.313 5.852 1.00 97.62 324 PHE A N 1
ATOM 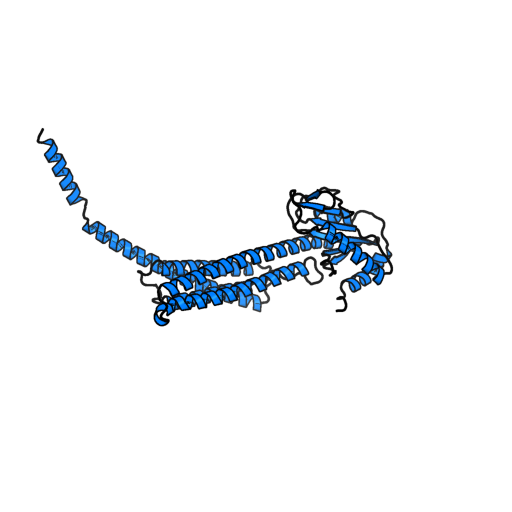2535 C CA . PHE A 1 324 ? -12.907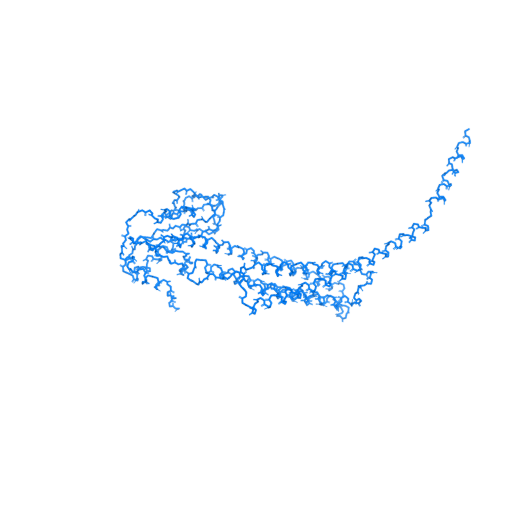 0.757 4.474 1.00 97.62 324 PHE A CA 1
ATOM 2536 C C . PHE A 1 324 ? -12.708 2.271 4.411 1.00 97.62 324 PHE A C 1
ATOM 2538 O O . PHE A 1 324 ? -13.609 3.037 4.754 1.00 97.62 324 PHE A O 1
ATOM 2545 N N . SER A 1 325 ? -11.573 2.729 3.879 1.00 95.56 325 SER A N 1
ATOM 2546 C CA . SER A 1 325 ? -11.307 4.172 3.773 1.00 95.56 325 SER A CA 1
ATOM 2547 C C . SER A 1 325 ? -12.134 4.871 2.691 1.00 95.56 325 SER A C 1
ATOM 2549 O O . SER A 1 325 ? -12.331 6.084 2.745 1.00 95.56 325 SER A O 1
ATOM 2551 N N . ARG A 1 326 ? -12.621 4.127 1.684 1.00 94.56 326 ARG A N 1
ATOM 2552 C CA . ARG A 1 326 ? -13.273 4.703 0.489 1.00 94.56 326 ARG A CA 1
ATOM 2553 C C . ARG A 1 326 ? -14.515 3.961 -0.010 1.00 94.56 326 ARG A C 1
ATOM 2555 O O . ARG A 1 326 ? -15.146 4.439 -0.949 1.00 94.56 326 ARG A O 1
ATOM 2562 N N . ALA A 1 327 ? -14.852 2.801 0.551 1.00 95.88 327 ALA A N 1
ATOM 2563 C CA . ALA A 1 327 ? -15.993 2.011 0.092 1.00 95.88 327 ALA A CA 1
ATOM 2564 C C . ALA A 1 327 ? -17.298 2.435 0.778 1.00 95.88 327 ALA A C 1
ATOM 2566 O O . ALA A 1 327 ? -17.295 2.880 1.924 1.00 95.88 327 ALA A O 1
ATOM 2567 N N . LEU A 1 328 ? -18.419 2.266 0.085 1.00 96.38 328 LEU A N 1
ATOM 2568 C CA . LEU A 1 328 ? -19.756 2.405 0.644 1.00 96.38 328 LEU A CA 1
ATOM 2569 C C . LEU A 1 328 ? -20.099 1.118 1.388 1.00 96.38 328 LEU A C 1
ATOM 2571 O O . LEU A 1 328 ? -20.167 0.052 0.780 1.00 96.38 328 LEU A O 1
ATOM 2575 N N . VAL A 1 329 ? -20.314 1.230 2.695 1.00 96.94 329 VAL A N 1
ATOM 2576 C CA . VAL A 1 329 ? -20.616 0.100 3.577 1.00 96.94 329 VAL A CA 1
ATOM 2577 C C . VAL A 1 329 ? -21.935 0.384 4.302 1.00 96.94 329 VAL A C 1
ATOM 2579 O O . VAL A 1 329 ? -22.104 1.514 4.779 1.00 96.94 329 VAL A O 1
ATOM 2582 N N . PRO A 1 330 ? -22.870 -0.585 4.387 1.00 94.75 330 PRO A N 1
ATOM 2583 C CA . PRO A 1 330 ? -24.050 -0.479 5.241 1.00 94.75 330 PRO A CA 1
ATOM 2584 C C . PRO A 1 330 ? -23.670 -0.136 6.689 1.00 94.75 330 PRO A C 1
ATOM 2586 O O . PRO A 1 330 ? -22.576 -0.457 7.149 1.00 94.75 330 PRO A O 1
ATOM 2589 N N . LYS A 1 331 ? -24.552 0.573 7.397 1.00 88.19 331 LYS A N 1
ATOM 2590 C CA . LYS A 1 331 ? -24.230 1.193 8.693 1.00 88.19 331 LYS A CA 1
ATOM 2591 C C . LYS A 1 331 ? -24.034 0.187 9.837 1.00 88.19 331 LYS A C 1
ATOM 2593 O O . LYS A 1 331 ? -23.302 0.488 10.766 1.00 88.19 331 LYS A O 1
ATOM 2598 N N . ASP A 1 332 ? -24.650 -0.986 9.724 1.00 88.75 332 ASP A N 1
ATOM 2599 C CA . ASP A 1 332 ? -24.669 -2.022 10.763 1.00 88.75 332 ASP A CA 1
ATOM 2600 C C . ASP A 1 332 ? -24.206 -3.375 10.201 1.00 88.75 332 ASP A C 1
ATOM 2602 O O . ASP A 1 332 ? -24.709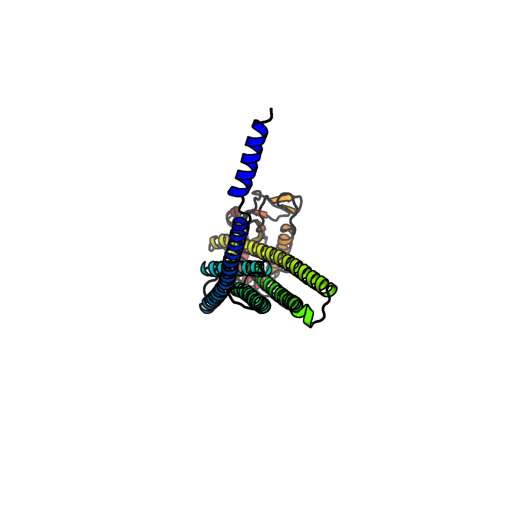 -4.435 10.568 1.00 88.75 332 ASP A O 1
ATOM 2606 N N . LEU A 1 333 ? -23.270 -3.348 9.245 1.00 96.19 333 LEU A N 1
ATOM 2607 C CA . LEU A 1 333 ? -22.775 -4.571 8.623 1.00 96.19 333 LEU A CA 1
ATOM 2608 C C . LEU A 1 333 ? -21.865 -5.329 9.597 1.00 96.19 333 LEU A C 1
ATOM 2610 O O . LEU A 1 333 ? -20.764 -4.880 9.919 1.00 96.19 333 LEU A O 1
ATOM 2614 N N . ILE A 1 334 ? -22.315 -6.505 10.025 1.00 96.88 334 ILE A N 1
ATOM 2615 C CA . ILE A 1 334 ? -21.545 -7.445 10.839 1.00 96.88 334 ILE A CA 1
ATOM 2616 C C . ILE A 1 334 ? -21.526 -8.786 10.111 1.00 96.88 334 ILE A C 1
ATOM 2618 O O . ILE A 1 334 ? -22.571 -9.287 9.702 1.00 96.88 334 ILE A O 1
ATOM 2622 N N . VAL A 1 335 ? -20.339 -9.366 9.950 1.00 96.88 335 VAL A N 1
ATOM 2623 C CA . VAL A 1 335 ? -20.141 -10.678 9.321 1.00 96.88 335 VAL A CA 1
ATOM 2624 C C . VAL A 1 335 ? -19.273 -11.513 10.250 1.00 96.88 335 VAL A C 1
ATOM 2626 O O . VAL A 1 335 ? -18.174 -11.097 10.605 1.00 96.88 335 VAL A O 1
ATOM 2629 N N . ARG A 1 336 ? -19.779 -12.671 10.697 1.00 96.00 336 ARG A N 1
ATOM 2630 C CA . ARG A 1 336 ? -19.093 -13.569 11.652 1.00 96.00 336 ARG A CA 1
ATOM 2631 C C . ARG A 1 336 ? -18.588 -12.862 12.923 1.00 96.00 336 ARG A C 1
ATOM 2633 O O . ARG A 1 336 ? -17.494 -13.137 13.405 1.00 96.00 336 ARG A O 1
ATOM 2640 N N . GLY A 1 337 ? -19.367 -11.914 13.445 1.00 95.19 337 GLY A N 1
ATOM 2641 C CA . GLY A 1 337 ? -18.997 -11.119 14.624 1.00 95.19 337 GLY A CA 1
ATOM 2642 C C . GLY A 1 337 ? -17.951 -10.025 14.368 1.00 95.19 337 GLY A C 1
ATOM 2643 O O . GLY A 1 337 ? -17.626 -9.281 15.289 1.00 95.19 337 GLY A O 1
ATOM 2644 N N . VAL A 1 338 ? -17.455 -9.881 13.135 1.00 97.75 338 VAL A N 1
ATOM 2645 C CA . VAL A 1 338 ? -16.569 -8.787 12.720 1.00 97.75 338 VAL A CA 1
ATOM 2646 C C . VAL A 1 338 ? -17.411 -7.649 12.164 1.00 97.75 338 VAL A C 1
ATOM 2648 O O . VAL A 1 338 ? -18.207 -7.838 11.239 1.00 97.75 338 VAL A O 1
ATOM 2651 N N . ARG A 1 339 ? -17.228 -6.446 12.707 1.00 98.00 339 ARG A N 1
ATOM 2652 C CA . ARG A 1 339 ? -17.883 -5.240 12.195 1.00 98.00 339 ARG A CA 1
ATOM 2653 C C . ARG A 1 339 ? -17.192 -4.790 10.915 1.00 98.00 339 ARG A C 1
ATOM 2655 O O . ARG A 1 339 ? -15.969 -4.753 10.839 1.00 98.00 339 ARG A O 1
ATOM 2662 N N . VAL A 1 340 ? -17.959 -4.394 9.910 1.00 98.12 340 VAL A N 1
ATOM 2663 C CA . VAL A 1 340 ? -17.425 -3.882 8.647 1.00 98.12 340 VAL A CA 1
ATOM 2664 C C . VAL A 1 340 ? -17.963 -2.483 8.443 1.00 98.12 340 VAL A C 1
ATOM 2666 O O . VAL A 1 340 ? -19.172 -2.298 8.356 1.00 98.12 340 VAL A O 1
ATOM 2669 N N . GLN A 1 341 ? -17.081 -1.486 8.351 1.00 97.25 341 GLN A N 1
ATOM 2670 C CA . GLN A 1 341 ? -17.529 -0.100 8.309 1.00 97.25 341 GLN A CA 1
ATOM 2671 C C . GLN A 1 341 ? -16.685 0.810 7.423 1.00 97.25 341 GLN A C 1
ATOM 2673 O O . GLN A 1 341 ? -15.491 0.614 7.230 1.00 97.25 341 GLN A O 1
ATOM 2678 N N . ASN A 1 342 ? -17.314 1.860 6.894 1.00 97.62 342 ASN A N 1
ATOM 2679 C CA . ASN A 1 342 ? -16.594 2.987 6.312 1.00 97.62 342 ASN A CA 1
ATOM 2680 C C . ASN A 1 342 ? -15.902 3.828 7.404 1.00 97.62 342 ASN A C 1
ATOM 2682 O O . ASN A 1 342 ? -16.494 4.083 8.454 1.00 97.62 342 ASN A O 1
ATOM 2686 N N . LEU A 1 343 ? -14.705 4.335 7.095 1.00 96.69 343 LEU A N 1
ATOM 2687 C CA . LEU A 1 343 ? -13.884 5.204 7.949 1.00 96.69 343 LEU A CA 1
ATOM 2688 C C . LEU A 1 343 ? -14.663 6.327 8.649 1.00 96.69 343 LEU A C 1
ATOM 2690 O O . LEU A 1 343 ? -14.393 6.614 9.809 1.00 96.69 343 LEU A O 1
ATOM 2694 N N . ARG A 1 344 ? -15.656 6.936 7.989 1.00 95.44 344 ARG A N 1
ATOM 2695 C CA . ARG A 1 344 ? -16.438 8.052 8.554 1.00 95.44 344 ARG A CA 1
ATOM 2696 C C . ARG A 1 344 ? -17.194 7.714 9.842 1.00 95.44 344 ARG A C 1
ATOM 2698 O O . ARG A 1 344 ? -17.616 8.620 10.547 1.00 95.44 344 ARG A O 1
ATOM 2705 N N . TYR A 1 345 ? -17.420 6.431 10.113 1.00 95.75 345 TYR A N 1
ATOM 2706 C CA . TYR A 1 345 ? -18.123 5.967 11.308 1.00 95.75 345 TYR A CA 1
ATOM 2707 C C . TYR A 1 345 ? -17.179 5.401 12.371 1.00 95.75 345 TYR A C 1
ATOM 2709 O O . TYR A 1 345 ? -17.649 5.051 13.449 1.00 95.75 345 TYR A O 1
ATOM 2717 N N . LEU A 1 346 ? -15.875 5.313 12.086 1.00 96.38 346 LEU A N 1
ATOM 2718 C CA . LEU A 1 346 ? -14.906 4.711 12.996 1.00 96.38 346 LEU A CA 1
ATOM 2719 C C . LEU A 1 346 ? -14.870 5.445 14.340 1.00 96.38 346 LEU A C 1
ATOM 2721 O O . LEU A 1 346 ? -15.046 4.818 15.376 1.00 96.38 346 LEU A O 1
ATOM 2725 N N . GLU A 1 347 ? -14.705 6.767 14.328 1.00 96.12 347 GLU A N 1
ATOM 2726 C CA . GLU A 1 347 ? -14.649 7.556 15.562 1.00 96.12 347 GLU A CA 1
ATOM 2727 C C . GLU A 1 347 ? -15.930 7.425 16.415 1.00 96.12 347 GLU A C 1
ATOM 2729 O O . GLU A 1 347 ? -15.806 7.084 17.593 1.00 96.12 347 GLU A O 1
ATOM 2734 N N . PRO A 1 348 ? -17.154 7.587 15.867 1.00 95.31 348 PRO A N 1
ATOM 2735 C CA . PRO A 1 348 ? -18.380 7.322 16.621 1.00 95.31 348 PRO A CA 1
ATOM 2736 C C . PRO A 1 348 ? -18.455 5.920 17.240 1.00 95.31 348 PRO A C 1
ATOM 2738 O O . PRO A 1 348 ? -18.947 5.780 18.356 1.00 95.31 348 PRO A O 1
ATOM 2741 N N . ILE A 1 349 ? -17.970 4.887 16.541 1.00 95.25 349 ILE A N 1
ATOM 2742 C CA . ILE A 1 349 ? -17.957 3.506 17.048 1.00 95.25 349 ILE A CA 1
ATOM 2743 C C . ILE A 1 349 ? -16.999 3.370 18.235 1.00 95.25 349 ILE A C 1
ATOM 2745 O O . ILE A 1 349 ? -17.368 2.784 19.252 1.00 95.25 349 ILE A O 1
ATOM 2749 N N . LEU A 1 350 ? -15.792 3.927 18.120 1.00 96.38 350 LEU A N 1
ATOM 2750 C CA . LEU A 1 350 ? -14.778 3.852 19.174 1.00 96.38 350 LEU A CA 1
ATOM 2751 C C . LEU A 1 350 ? -15.197 4.635 20.425 1.00 96.38 350 LEU A C 1
ATOM 2753 O O . LEU A 1 350 ? -14.950 4.179 21.536 1.00 96.38 350 LEU A O 1
ATOM 2757 N N . ARG A 1 351 ? -15.879 5.776 20.255 1.00 95.62 351 ARG A N 1
ATOM 2758 C CA . ARG A 1 351 ? -16.401 6.600 21.361 1.00 95.62 351 ARG A CA 1
ATOM 2759 C C . ARG A 1 351 ? -17.702 6.081 21.973 1.00 95.62 351 ARG A C 1
ATOM 2761 O O . ARG A 1 351 ? -18.137 6.609 22.996 1.00 95.62 351 ARG A O 1
ATOM 2768 N N . ALA A 1 352 ? -18.364 5.103 21.354 1.00 93.00 352 ALA A N 1
ATOM 2769 C CA . ALA A 1 352 ? -19.603 4.560 21.896 1.00 93.00 352 ALA A CA 1
ATOM 2770 C C . ALA A 1 352 ? -19.355 3.999 23.305 1.00 93.00 352 ALA A C 1
ATOM 2772 O O . ALA A 1 352 ? -18.363 3.311 23.534 1.00 93.00 352 ALA A O 1
ATOM 2773 N N . LYS A 1 353 ? -20.258 4.271 24.252 1.00 87.44 353 LYS A N 1
ATOM 2774 C CA . LYS A 1 353 ? -20.142 3.716 25.606 1.00 87.44 353 LYS A CA 1
ATOM 2775 C C . LYS A 1 353 ? -20.266 2.193 25.563 1.00 87.44 353 LYS A C 1
ATOM 2777 O O . LYS A 1 353 ? -21.082 1.651 24.821 1.00 87.44 353 LYS A O 1
ATOM 2782 N N . GLY A 1 354 ? -19.484 1.512 26.389 1.00 85.50 354 GLY A N 1
ATOM 2783 C CA . GLY A 1 354 ? -19.543 0.064 26.556 1.00 85.50 354 GLY A CA 1
ATOM 2784 C C . GLY A 1 354 ? -18.839 -0.358 27.839 1.00 85.50 354 GLY A C 1
ATOM 2785 O O . GLY A 1 354 ? -18.157 0.450 28.464 1.00 85.50 354 GLY A O 1
ATOM 2786 N N . GLN A 1 355 ? -19.016 -1.616 28.232 1.00 86.31 355 GLN A N 1
ATOM 2787 C CA . GLN A 1 355 ? -18.285 -2.203 29.353 1.00 86.31 355 GLN A CA 1
ATOM 2788 C C . GLN A 1 355 ? -16.944 -2.751 28.853 1.00 86.31 355 GLN A C 1
ATOM 2790 O O . GLN A 1 355 ? -16.887 -3.392 27.802 1.00 86.31 355 GLN A O 1
ATOM 2795 N N . GLY A 1 356 ? -15.876 -2.478 29.596 1.00 88.69 356 GLY A N 1
ATOM 2796 C CA . GLY A 1 356 ? -14.538 -3.012 29.366 1.00 88.69 356 GLY A CA 1
ATOM 2797 C C . GLY A 1 356 ? -13.874 -3.380 30.692 1.00 88.69 356 GLY A C 1
ATOM 2798 O O . GLY A 1 356 ? -14.489 -3.260 31.753 1.00 88.69 356 GLY A O 1
ATOM 2799 N N . ASP A 1 357 ? -12.636 -3.858 30.618 1.00 92.31 357 ASP A N 1
ATOM 2800 C CA . ASP A 1 357 ? -11.829 -4.202 31.790 1.00 92.31 357 ASP A CA 1
ATOM 2801 C C . ASP A 1 357 ? -10.742 -3.140 31.988 1.00 92.31 357 ASP A C 1
ATOM 2803 O O . ASP A 1 357 ? -9.731 -3.142 31.280 1.00 92.31 357 ASP A O 1
ATOM 2807 N N . SER A 1 358 ? -10.942 -2.223 32.941 1.00 92.62 358 SER A N 1
ATOM 2808 C CA . SER A 1 358 ? -10.029 -1.099 33.197 1.00 92.62 358 SER A CA 1
ATOM 2809 C C . SER A 1 358 ? -8.590 -1.541 33.482 1.00 92.62 358 SER A C 1
ATOM 2811 O O . SER A 1 358 ? -7.657 -0.784 33.214 1.00 92.62 358 SER A O 1
ATOM 2813 N N . TYR A 1 359 ? -8.380 -2.784 33.927 1.00 94.50 359 TYR A N 1
ATOM 2814 C CA . TYR A 1 359 ? -7.046 -3.359 34.098 1.00 94.50 359 TYR A CA 1
ATOM 2815 C C . TYR A 1 359 ? -6.242 -3.399 32.787 1.00 94.50 359 TYR A C 1
ATOM 2817 O O . TYR A 1 359 ? -5.019 -3.238 32.786 1.00 94.50 359 TYR A O 1
ATOM 2825 N N . LEU A 1 360 ? -6.912 -3.565 31.642 1.00 95.06 360 LEU A N 1
ATOM 2826 C CA . LEU A 1 360 ? -6.269 -3.528 30.324 1.00 95.06 360 LEU A CA 1
ATOM 2827 C C . LEU A 1 360 ? -5.752 -2.128 29.985 1.00 95.06 360 LEU A C 1
ATOM 2829 O O . LEU A 1 360 ? -4.704 -2.003 29.355 1.00 95.06 360 LEU A O 1
ATOM 2833 N N . TRP A 1 361 ? -6.463 -1.082 30.416 1.00 96.12 361 TRP A N 1
ATOM 2834 C CA . TRP A 1 361 ? -6.006 0.298 30.261 1.00 96.12 361 TRP A CA 1
ATOM 2835 C C . TRP A 1 361 ? -4.784 0.581 31.134 1.00 96.12 361 TRP A C 1
ATOM 2837 O O . TRP A 1 361 ? -3.812 1.186 30.678 1.00 96.12 361 TRP A O 1
ATOM 2847 N N . GLU A 1 362 ? -4.803 0.119 32.382 1.00 96.56 362 GLU A N 1
ATOM 2848 C CA . GLU A 1 362 ? -3.664 0.233 33.298 1.00 96.56 362 GLU A CA 1
ATOM 2849 C C . GLU A 1 362 ? -2.435 -0.515 32.759 1.00 96.56 362 GLU A C 1
ATOM 2851 O O . GLU A 1 362 ? -1.316 -0.012 32.838 1.00 96.56 362 GLU A O 1
ATOM 2856 N N . SER A 1 363 ? -2.657 -1.657 32.104 1.00 96.81 363 SER A N 1
ATOM 2857 C CA . SER A 1 363 ? -1.614 -2.510 31.521 1.00 96.81 363 SER A CA 1
ATOM 2858 C C . SER A 1 363 ? -1.204 -2.127 30.088 1.00 96.81 363 SER A C 1
ATOM 2860 O O . SER A 1 363 ? -0.422 -2.848 29.465 1.00 96.81 363 SER A O 1
ATOM 2862 N N . ARG A 1 364 ? -1.706 -1.015 29.531 1.00 96.62 364 ARG A N 1
ATOM 2863 C CA . ARG A 1 364 ? -1.532 -0.656 28.106 1.00 96.62 364 ARG A CA 1
ATOM 2864 C C . ARG A 1 364 ? -0.071 -0.562 27.651 1.00 96.62 364 ARG A C 1
ATOM 2866 O O . ARG A 1 364 ? 0.252 -1.010 26.554 1.00 96.62 364 ARG A O 1
ATOM 2873 N N . GLU A 1 365 ? 0.816 -0.049 28.504 1.00 95.94 365 GLU A N 1
ATOM 2874 C CA . GLU A 1 365 ? 2.249 0.072 28.195 1.00 95.94 365 GLU A CA 1
ATOM 2875 C C . GLU A 1 365 ? 2.938 -1.294 28.157 1.00 95.94 365 GLU A C 1
ATOM 2877 O O . GLU A 1 365 ? 3.737 -1.571 27.264 1.00 95.94 365 GLU A O 1
ATOM 2882 N N . LEU A 1 366 ? 2.579 -2.192 29.080 1.00 95.81 366 LEU A N 1
ATOM 2883 C CA . LEU A 1 366 ? 3.067 -3.571 29.083 1.00 95.81 366 LEU A CA 1
ATOM 2884 C C . LEU A 1 366 ? 2.597 -4.317 27.826 1.00 95.81 366 LEU A C 1
ATOM 2886 O O . LEU A 1 366 ? 3.389 -4.999 27.174 1.00 95.81 366 LEU A O 1
ATOM 2890 N N . ILE A 1 367 ? 1.324 -4.141 27.454 1.00 96.12 367 ILE A N 1
ATOM 2891 C CA . ILE A 1 367 ? 0.756 -4.692 26.217 1.00 96.12 367 ILE A CA 1
ATOM 2892 C C . ILE A 1 367 ? 1.531 -4.165 25.003 1.00 96.12 367 ILE A C 1
ATOM 2894 O O . ILE A 1 367 ? 1.937 -4.952 24.149 1.00 96.12 367 ILE A O 1
ATOM 2898 N N . TRP A 1 368 ? 1.788 -2.856 24.936 1.00 95.75 368 TRP A N 1
ATOM 2899 C CA . TRP A 1 368 ? 2.559 -2.252 23.850 1.00 95.75 368 TRP A CA 1
ATOM 2900 C C . TRP A 1 368 ? 3.960 -2.843 23.728 1.00 95.75 368 TRP A C 1
ATOM 2902 O O . TRP A 1 368 ? 4.337 -3.290 22.642 1.00 95.75 368 TRP A O 1
ATOM 2912 N N . GLN A 1 369 ? 4.701 -2.926 24.835 1.00 94.31 369 GLN A N 1
ATOM 2913 C CA . GLN A 1 369 ? 6.041 -3.513 24.846 1.00 94.31 369 GLN A CA 1
ATOM 2914 C C . GLN A 1 369 ? 6.018 -4.968 24.372 1.00 94.31 369 GLN A C 1
ATOM 2916 O O . GLN A 1 369 ? 6.820 -5.357 23.523 1.00 94.31 369 GLN A O 1
ATOM 2921 N N . ALA A 1 370 ? 5.070 -5.768 24.863 1.00 93.06 370 ALA A N 1
ATOM 2922 C CA . ALA A 1 370 ? 4.987 -7.186 24.536 1.00 93.06 370 ALA A CA 1
ATOM 2923 C C . ALA A 1 370 ? 4.558 -7.472 23.088 1.00 93.06 370 ALA A C 1
ATOM 2925 O O . ALA A 1 370 ? 4.922 -8.524 22.554 1.00 93.06 370 ALA A O 1
ATOM 2926 N N . LEU A 1 371 ? 3.782 -6.571 22.471 1.00 93.25 371 LEU A N 1
ATOM 2927 C CA . LEU A 1 371 ? 3.356 -6.659 21.069 1.00 93.25 371 LEU A CA 1
ATOM 2928 C C . LEU A 1 371 ? 4.386 -6.071 20.094 1.00 93.25 371 LEU A C 1
ATOM 2930 O O . LEU A 1 371 ? 4.408 -6.463 18.929 1.00 93.25 371 LEU A O 1
ATOM 2934 N N . LYS A 1 372 ? 5.231 -5.134 20.543 1.00 89.50 372 LYS A N 1
ATOM 2935 C CA . LYS A 1 372 ? 6.312 -4.544 19.734 1.00 89.50 372 LYS A CA 1
ATOM 2936 C C . LYS A 1 372 ? 7.653 -5.253 19.882 1.00 89.50 372 LYS A C 1
ATOM 2938 O O . LYS A 1 372 ? 8.529 -5.070 19.035 1.00 89.50 372 LYS A O 1
ATOM 2943 N N . ALA A 1 373 ? 7.826 -6.070 20.917 1.00 81.75 373 ALA A N 1
ATOM 2944 C CA . ALA A 1 373 ? 8.972 -6.955 21.028 1.00 81.75 373 ALA A CA 1
ATOM 2945 C C . ALA A 1 373 ? 8.997 -7.914 19.830 1.00 81.75 373 ALA A C 1
ATOM 2947 O O . ALA A 1 373 ? 8.010 -8.592 19.544 1.00 81.75 373 ALA A O 1
ATOM 2948 N N . LYS A 1 374 ? 10.137 -7.989 19.130 1.00 60.06 374 LYS A N 1
ATOM 2949 C CA . LYS A 1 374 ? 10.321 -9.018 18.102 1.00 60.06 374 LYS A CA 1
ATOM 2950 C C . LYS A 1 374 ? 10.151 -10.391 18.756 1.00 60.06 374 LYS A C 1
ATOM 2952 O O . LYS A 1 374 ? 10.781 -10.616 19.794 1.00 60.06 374 LYS A O 1
ATOM 2957 N N . PRO A 1 375 ? 9.361 -11.304 18.169 1.00 50.50 375 PRO A N 1
ATOM 2958 C CA . PRO A 1 375 ? 9.308 -12.666 18.670 1.00 50.50 375 PRO A CA 1
ATOM 2959 C C . PRO A 1 375 ? 10.730 -13.256 18.661 1.00 50.50 375 PRO A C 1
ATOM 2961 O O . PRO A 1 375 ? 11.507 -12.948 17.745 1.00 50.50 375 PRO A O 1
ATOM 2964 N N . PRO A 1 376 ? 11.110 -14.051 19.679 1.00 40.22 376 PRO A N 1
ATOM 2965 C CA . PRO A 1 376 ? 12.372 -14.777 19.643 1.00 40.22 376 PRO A CA 1
ATOM 2966 C C . PRO A 1 376 ? 12.416 -15.619 18.360 1.00 40.22 376 PRO A C 1
ATOM 2968 O O . PRO A 1 376 ? 11.411 -16.220 17.978 1.00 40.22 376 PRO A O 1
ATOM 2971 N N . LYS A 1 377 ? 13.552 -15.547 17.659 1.00 36.94 377 LYS A N 1
ATOM 2972 C CA . LYS A 1 377 ? 13.774 -16.218 16.373 1.00 36.94 377 LYS A CA 1
ATOM 2973 C C . LYS A 1 377 ? 13.762 -17.731 16.493 1.00 36.94 377 LYS A C 1
ATOM 2975 O O . LYS A 1 377 ? 14.300 -18.226 17.507 1.00 36.94 377 LYS A O 1
#

pLDDT: mean 81.0, std 13.74, range [36.94, 98.5]